Protein AF-0000000070387905 (afdb_homodimer)

Structure (mmCIF, N/CA/C/O backbone):
data_AF-0000000070387905-model_v1
#
loop_
_entity.id
_entity.type
_entity.pdbx_description
1 polymer 'Enoyl reductase (ER) domain-containing protein'
#
loop_
_atom_site.group_PDB
_atom_site.id
_atom_site.type_symbol
_atom_site.label_atom_id
_atom_site.label_alt_id
_atom_site.label_comp_id
_atom_site.label_asym_id
_atom_site.label_entity_id
_atom_site.label_seq_id
_atom_site.pdbx_PDB_ins_code
_atom_site.Cartn_x
_atom_site.Cartn_y
_atom_site.Cartn_z
_atom_site.occupancy
_atom_site.B_iso_or_equiv
_atom_site.auth_seq_id
_atom_site.auth_comp_id
_atom_site.auth_asym_id
_atom_site.auth_atom_id
_atom_site.pdbx_PDB_model_num
ATOM 1 N N . MET A 1 1 ? -7.949 -43.281 -14.008 1 97.69 1 MET A N 1
ATOM 2 C CA . MET A 1 1 ? -6.711 -42.531 -14.188 1 97.69 1 MET A CA 1
ATOM 3 C C . MET A 1 1 ? -5.918 -42.469 -12.891 1 97.69 1 MET A C 1
ATOM 5 O O . MET A 1 1 ? -6.496 -42.531 -11.805 1 97.69 1 MET A O 1
ATOM 9 N N . LYS A 1 2 ? -4.617 -42.375 -13.016 1 98.25 2 LYS A N 1
ATOM 10 C CA . LYS A 1 2 ? -3.783 -42.219 -11.828 1 98.25 2 LYS A CA 1
ATOM 11 C C . LYS A 1 2 ? -3.82 -40.781 -11.312 1 98.25 2 LYS A C 1
ATOM 13 O O . LYS A 1 2 ? -3.797 -39.844 -12.102 1 98.25 2 LYS A O 1
ATOM 18 N N . ALA A 1 3 ? -3.896 -40.656 -9.984 1 98.75 3 ALA A N 1
ATOM 19 C CA . ALA A 1 3 ? -3.885 -39.344 -9.336 1 98.75 3 ALA A CA 1
ATOM 20 C C . ALA A 1 3 ? -3.234 -39.438 -7.957 1 98.75 3 ALA A C 1
ATOM 22 O O . ALA A 1 3 ? -3.316 -40.469 -7.277 1 98.75 3 ALA A O 1
ATOM 23 N N . ALA A 1 4 ? -2.561 -38.438 -7.574 1 98.75 4 ALA A N 1
ATOM 24 C CA . ALA A 1 4 ? -2.057 -38.281 -6.211 1 98.75 4 ALA A CA 1
ATOM 25 C C . ALA A 1 4 ? -3.049 -37.5 -5.34 1 98.75 4 ALA A C 1
ATOM 27 O O . ALA A 1 4 ? -3.209 -36.312 -5.5 1 98.75 4 ALA A O 1
ATOM 28 N N . GLN A 1 5 ? -3.625 -38.156 -4.375 1 98.56 5 GLN A N 1
ATOM 29 C CA . GLN A 1 5 ? -4.695 -37.562 -3.586 1 98.56 5 GLN A CA 1
ATOM 30 C C . GLN A 1 5 ? -4.254 -37.344 -2.143 1 98.56 5 GLN A C 1
ATOM 32 O O . GLN A 1 5 ? -3.5 -38.125 -1.586 1 98.56 5 GLN A O 1
ATOM 37 N N . ILE A 1 6 ? -4.656 -36.25 -1.623 1 98.31 6 ILE A N 1
ATOM 38 C CA . ILE A 1 6 ? -4.652 -36.031 -0.182 1 98.31 6 ILE A CA 1
ATOM 39 C C . ILE A 1 6 ? -5.887 -36.688 0.446 1 98.31 6 ILE A C 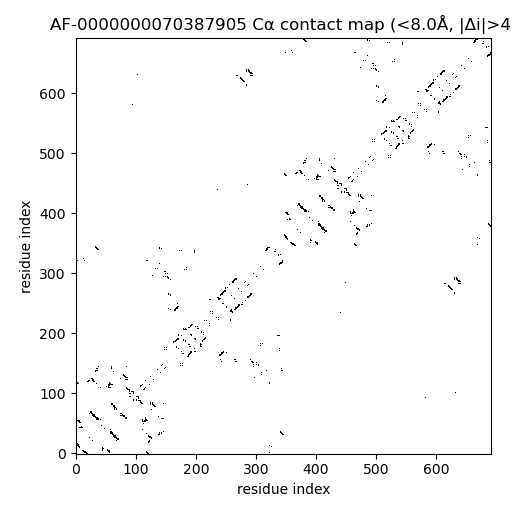1
ATOM 41 O O . ILE A 1 6 ? -7.012 -36.25 0.212 1 98.31 6 ILE A O 1
ATOM 45 N N . VAL A 1 7 ? -5.727 -37.656 1.207 1 97.94 7 VAL A N 1
ATOM 46 C CA . VAL A 1 7 ? -6.844 -38.375 1.799 1 97.94 7 VAL A CA 1
ATOM 47 C C . VAL A 1 7 ? -6.953 -38.062 3.285 1 97.94 7 VAL A C 1
ATOM 49 O O . VAL A 1 7 ? -7.992 -38.281 3.906 1 97.94 7 VAL A O 1
ATOM 52 N N . GLY A 1 8 ? -5.98 -37.562 3.844 1 97.44 8 GLY A N 1
ATOM 53 C CA . GLY A 1 8 ? -5.84 -37.031 5.195 1 97.44 8 GLY A CA 1
ATOM 54 C C . GLY A 1 8 ? -4.793 -35.938 5.316 1 97.44 8 GLY A C 1
ATOM 55 O O . GLY A 1 8 ? -3.729 -36.031 4.699 1 97.44 8 GLY A O 1
ATOM 56 N N . PHE A 1 9 ? -5.176 -35 6.074 1 96.56 9 PHE A N 1
ATOM 57 C CA . PHE A 1 9 ? -4.199 -33.906 6.242 1 96.56 9 PHE A CA 1
ATOM 58 C C . PHE A 1 9 ? -2.957 -34.438 6.961 1 96.56 9 PHE A C 1
ATOM 60 O O . PHE A 1 9 ? -3.027 -35.375 7.734 1 96.56 9 PHE A O 1
ATOM 67 N N . GLU A 1 10 ? -1.83 -33.781 6.691 1 94.5 10 GLU A N 1
ATOM 68 C CA . GLU A 1 10 ? -0.542 -34.125 7.301 1 94.5 10 GLU A CA 1
ATOM 69 C C . GLU A 1 10 ? -0.147 -35.562 7.016 1 94.5 10 GLU A C 1
ATOM 71 O O . GLU A 1 10 ? 0.591 -36.188 7.793 1 94.5 10 GLU A O 1
ATOM 76 N N . ALA A 1 11 ? -0.74 -36.156 6.012 1 95.69 11 ALA A N 1
ATOM 77 C CA . ALA A 1 11 ? -0.416 -37.5 5.551 1 95.69 11 ALA A CA 1
ATOM 78 C C . ALA A 1 11 ? 0.157 -37.469 4.137 1 95.69 11 ALA A C 1
ATOM 80 O O . ALA A 1 11 ? -0.041 -36.5 3.4 1 95.69 11 ALA A O 1
ATOM 81 N N . PRO A 1 12 ? 0.911 -38.5 3.775 1 96.94 12 PRO A N 1
ATOM 82 C CA . PRO A 1 12 ? 1.449 -38.531 2.414 1 96.94 12 PRO A CA 1
ATOM 83 C C . PRO A 1 12 ? 0.357 -38.594 1.35 1 96.94 12 PRO A C 1
ATOM 85 O O . PRO A 1 12 ? -0.759 -39.031 1.63 1 96.94 12 PRO A O 1
ATOM 88 N N . TYR A 1 13 ? 0.713 -38.094 0.19 1 97.88 13 TYR A N 1
ATOM 89 C CA . TYR A 1 13 ? -0.172 -38.344 -0.946 1 97.88 13 TYR A CA 1
ATOM 90 C C . TYR A 1 13 ? -0.384 -39.844 -1.175 1 97.88 13 TYR A C 1
ATOM 92 O O . TYR A 1 13 ? 0.544 -40.625 -1.018 1 97.88 13 TYR A O 1
ATOM 100 N N . LYS A 1 14 ? -1.538 -40.188 -1.545 1 98.25 14 LYS A N 1
ATOM 101 C CA . LYS A 1 14 ? -1.83 -41.531 -1.989 1 98.25 14 LYS A CA 1
ATOM 102 C C . LYS A 1 14 ? -2.053 -41.594 -3.498 1 98.25 14 LYS A C 1
ATOM 104 O O . LYS A 1 14 ? -2.963 -40.938 -4.02 1 98.25 14 LYS A O 1
ATOM 109 N N . VAL A 1 15 ? -1.227 -42.281 -4.195 1 98.12 15 VAL A N 1
ATOM 110 C CA . VAL A 1 15 ? -1.407 -42.469 -5.633 1 98.12 15 VAL A CA 1
ATOM 111 C C . VAL A 1 15 ? -2.398 -43.594 -5.891 1 98.12 15 VAL A C 1
ATOM 113 O O . VAL A 1 15 ? -2.137 -44.75 -5.539 1 98.12 15 VAL A O 1
ATOM 116 N N . THR A 1 16 ? -3.52 -43.219 -6.445 1 96.31 16 THR A N 1
ATOM 117 C CA . THR A 1 16 ? -4.586 -44.188 -6.652 1 96.31 16 THR A CA 1
ATOM 118 C C . THR A 1 16 ? -5.254 -43.969 -8.008 1 96.31 16 THR A C 1
ATOM 120 O O . THR A 1 16 ? -5.027 -42.969 -8.672 1 96.31 16 THR A O 1
ATOM 123 N N . ASP A 1 17 ? -5.949 -45 -8.422 1 97.94 17 ASP A N 1
ATOM 124 C CA . ASP A 1 17 ? -6.766 -44.906 -9.625 1 97.94 17 ASP A CA 1
ATOM 125 C C . ASP A 1 17 ? -8.141 -44.281 -9.305 1 97.94 17 ASP A C 1
ATOM 127 O O . ASP A 1 17 ? -8.844 -44.781 -8.422 1 97.94 17 ASP A O 1
ATOM 131 N N . ILE A 1 18 ? -8.438 -43.25 -9.961 1 98.06 18 ILE A N 1
ATOM 132 C CA . ILE A 1 18 ? -9.742 -42.625 -9.805 1 98.06 18 ILE A CA 1
ATOM 133 C C . ILE A 1 18 ? -10.414 -42.469 -11.172 1 98.06 18 ILE A C 1
ATOM 135 O O . ILE A 1 18 ? -9.766 -42.625 -12.203 1 98.06 18 ILE A O 1
ATOM 139 N N . PRO A 1 19 ? -11.742 -42.188 -11.172 1 98.06 19 PRO A N 1
ATOM 140 C CA . PRO A 1 19 ? -12.414 -42 -12.461 1 98.06 19 PRO A CA 1
ATOM 141 C C . PRO A 1 19 ? -11.859 -40.812 -13.242 1 98.06 19 PRO A C 1
ATOM 143 O O . PRO A 1 19 ? -11.539 -39.781 -12.648 1 98.06 19 PRO A O 1
ATOM 146 N N . LYS A 1 20 ? -11.688 -41 -14.523 1 98.38 20 LYS A N 1
ATOM 147 C CA . LYS A 1 20 ? -11.344 -39.906 -15.414 1 98.38 20 LYS A CA 1
ATOM 148 C C . LYS A 1 20 ? -12.508 -38.938 -15.547 1 98.38 20 LYS A C 1
ATOM 150 O O . LYS A 1 20 ? -13.633 -39.312 -15.852 1 98.38 20 LYS A O 1
ATOM 155 N N . PRO A 1 21 ? -12.297 -37.656 -15.32 1 98.12 21 PRO A N 1
ATOM 156 C CA . PRO A 1 21 ? -13.406 -36.719 -15.414 1 98.12 21 PRO A CA 1
ATOM 157 C C . PRO A 1 21 ? -13.859 -36.469 -16.859 1 98.12 21 PRO A C 1
ATOM 159 O O . PRO A 1 21 ? -13.086 -36.688 -17.797 1 98.12 21 PRO A O 1
ATOM 162 N N . VAL A 1 22 ? -15.07 -36.094 -16.984 1 98.38 22 VAL A N 1
ATOM 163 C CA . VAL A 1 22 ? -15.656 -35.719 -18.25 1 98.38 22 VAL A CA 1
ATOM 164 C C . VAL A 1 22 ? -15.969 -34.219 -18.25 1 98.38 22 VAL A C 1
ATOM 166 O O . VAL A 1 22 ? -16.734 -33.75 -17.422 1 98.38 22 VAL A O 1
ATOM 169 N N . PRO A 1 23 ? -15.391 -33.531 -19.188 1 98.56 23 PRO A N 1
ATOM 170 C CA . PRO A 1 23 ? -15.586 -32.062 -19.172 1 98.56 23 PRO A CA 1
ATOM 171 C C . PRO A 1 23 ? -17 -31.656 -19.562 1 98.56 23 PRO A C 1
ATOM 173 O O . PRO A 1 23 ? -17.609 -32.281 -20.438 1 98.56 23 PRO A O 1
ATOM 176 N N . GLN A 1 24 ? -17.484 -30.688 -18.953 1 98.31 24 GLN A N 1
ATOM 177 C CA . GLN A 1 24 ? -18.797 -30.109 -19.234 1 98.31 24 GLN A CA 1
ATOM 178 C C . GLN A 1 24 ? -18.688 -28.609 -19.453 1 98.31 24 GLN A C 1
ATOM 180 O O . GLN A 1 24 ? -17.719 -27.984 -19.016 1 98.31 24 GLN A O 1
ATOM 185 N N . GLY A 1 25 ? -19.703 -28.047 -20.172 1 97.88 25 GLY A N 1
ATOM 186 C CA . GLY A 1 25 ? -19.781 -26.609 -20.328 1 97.88 25 GLY A CA 1
ATOM 187 C C . GLY A 1 25 ? -18.484 -26 -20.828 1 97.88 25 GLY A C 1
ATOM 188 O O . GLY A 1 25 ? -17.969 -26.406 -21.875 1 97.88 25 GLY A O 1
ATOM 189 N N . ASN A 1 26 ? -17.875 -25.109 -20.016 1 98.19 26 ASN A N 1
ATOM 190 C CA . ASN A 1 26 ? -16.656 -24.406 -20.391 1 98.19 26 ASN A CA 1
ATOM 191 C C . ASN A 1 26 ? -15.414 -25.172 -19.984 1 98.19 26 ASN A C 1
ATOM 193 O O . ASN A 1 26 ? -14.297 -24.672 -20.078 1 98.19 26 ASN A O 1
ATOM 197 N N . GLN A 1 27 ? -15.539 -26.375 -19.609 1 98.75 27 GLN A N 1
ATOM 198 C CA . GLN A 1 27 ? -14.438 -27.172 -19.078 1 98.75 27 GLN A CA 1
ATOM 199 C C . GLN A 1 27 ? -13.625 -27.797 -20.219 1 98.75 27 GLN A C 1
ATOM 201 O O . GLN A 1 27 ? -14.172 -28.141 -21.266 1 98.75 27 GLN A O 1
ATOM 206 N N . ILE A 1 28 ? -12.391 -27.875 -19.969 1 98.88 28 ILE A N 1
ATOM 207 C CA . ILE A 1 28 ? -11.445 -28.609 -20.812 1 98.88 28 ILE A CA 1
ATOM 208 C C . ILE A 1 28 ? -10.812 -29.75 -20 1 98.88 28 ILE A C 1
ATOM 210 O O . ILE A 1 28 ? -10.438 -29.562 -18.844 1 98.88 28 ILE A O 1
ATOM 214 N N . LEU A 1 29 ? -10.844 -30.891 -20.562 1 98.88 29 LEU A N 1
ATOM 215 C CA . LEU A 1 29 ? -10.055 -31.969 -20 1 98.88 29 LEU A CA 1
ATOM 216 C C . LEU A 1 29 ? -8.609 -31.906 -20.484 1 98.88 29 LEU A C 1
ATOM 218 O O . LEU A 1 29 ? -8.344 -32.062 -21.672 1 98.88 29 LEU A O 1
ATOM 222 N N . LEU A 1 30 ? -7.801 -31.625 -19.594 1 98.88 30 LEU A N 1
ATOM 223 C CA . LEU A 1 30 ? -6.375 -31.516 -19.875 1 98.88 30 LEU A CA 1
ATOM 224 C C . LEU A 1 30 ? -5.676 -32.844 -19.688 1 98.88 30 LEU A C 1
ATOM 226 O O . LEU A 1 30 ? -5.797 -33.469 -18.625 1 98.88 30 LEU A O 1
ATOM 230 N N . ARG A 1 31 ? -5.07 -33.344 -20.672 1 98.94 31 ARG A N 1
ATOM 231 C CA . ARG A 1 31 ? -4.078 -34.406 -20.469 1 98.94 31 ARG A CA 1
ATOM 232 C C . ARG A 1 31 ? -2.768 -33.812 -19.938 1 98.94 31 ARG A C 1
ATOM 234 O O . ARG A 1 31 ? -1.997 -33.219 -20.703 1 98.94 31 ARG A O 1
ATOM 241 N N . VAL A 1 32 ? -2.543 -34.031 -18.703 1 98.94 32 VAL A N 1
ATOM 242 C CA . VAL A 1 32 ? -1.451 -33.344 -18.031 1 98.94 32 VAL A CA 1
ATOM 243 C C . VAL A 1 32 ? -0.112 -33.906 -18.5 1 98.94 32 VAL A C 1
ATOM 245 O O . VAL A 1 32 ? 0.097 -35.125 -18.5 1 98.94 32 VAL A O 1
ATOM 248 N N . LYS A 1 33 ? 0.697 -33 -18.953 1 98.94 33 LYS A N 1
ATOM 249 C CA . LYS A 1 33 ? 2.064 -33.375 -19.312 1 98.94 33 LYS A CA 1
ATOM 250 C C . LYS A 1 33 ? 3.049 -32.938 -18.234 1 98.94 33 LYS A C 1
ATOM 252 O O . LYS A 1 33 ? 4.102 -33.562 -18.047 1 98.94 33 LYS A O 1
ATOM 257 N N . ALA A 1 34 ? 2.74 -31.906 -17.562 1 98.94 34 ALA A N 1
ATOM 258 C CA . ALA A 1 34 ? 3.559 -31.375 -16.469 1 98.94 34 ALA A CA 1
ATOM 259 C C . ALA A 1 34 ? 2.693 -30.688 -15.422 1 98.94 34 ALA A C 1
ATOM 261 O O . ALA A 1 34 ? 1.702 -30.031 -15.758 1 98.94 34 ALA A O 1
ATOM 262 N N . ALA A 1 35 ? 3.031 -30.828 -14.156 1 98.88 35 ALA A N 1
ATOM 263 C CA . ALA A 1 35 ? 2.379 -30.188 -13.016 1 98.88 35 ALA A CA 1
ATOM 264 C C . ALA A 1 35 ? 3.408 -29.656 -12.023 1 98.88 35 ALA A C 1
ATOM 266 O O . ALA A 1 35 ? 4.125 -30.438 -11.391 1 98.88 35 ALA A O 1
ATOM 267 N N . GLY A 1 36 ? 3.42 -28.344 -11.875 1 98.5 36 GLY A N 1
ATOM 268 C CA . GLY A 1 36 ? 4.379 -27.75 -10.969 1 98.5 36 GLY A CA 1
ATOM 269 C C . GLY A 1 36 ? 4 -27.891 -9.508 1 98.5 36 GLY A C 1
ATOM 270 O O . GLY A 1 36 ? 2.814 -27.969 -9.172 1 98.5 36 GLY A O 1
ATOM 271 N N . PHE A 1 37 ? 5.027 -27.938 -8.656 1 97.94 37 PHE A N 1
ATOM 272 C CA . PHE A 1 37 ? 4.84 -27.938 -7.207 1 97.94 37 PHE A CA 1
ATOM 273 C C . PHE A 1 37 ? 5.059 -26.547 -6.629 1 97.94 37 PHE A C 1
ATOM 275 O O . PHE A 1 37 ? 6.016 -25.859 -6.988 1 97.94 37 PHE A O 1
ATOM 282 N N . CYS A 1 38 ? 4.188 -26.125 -5.836 1 95.44 38 CYS A N 1
ATOM 283 C CA . CYS A 1 38 ? 4.246 -24.828 -5.191 1 95.44 38 CYS A CA 1
ATOM 284 C C . CYS A 1 38 ? 4.184 -24.953 -3.674 1 95.44 38 CYS A C 1
ATOM 286 O O . CYS A 1 38 ? 3.609 -25.922 -3.156 1 95.44 38 CYS A O 1
ATOM 288 N N . HIS A 1 39 ? 4.773 -23.984 -2.967 1 92.38 39 HIS A N 1
ATOM 289 C CA . HIS A 1 39 ? 4.699 -23.953 -1.512 1 92.38 39 HIS A CA 1
ATOM 290 C C . HIS A 1 39 ? 3.258 -24.062 -1.028 1 92.38 39 HIS A C 1
ATOM 292 O O . HIS A 1 39 ? 2.99 -24.672 0.012 1 92.38 39 HIS A O 1
ATOM 298 N N . THR A 1 40 ? 2.33 -23.531 -1.719 1 94.25 40 THR A N 1
ATOM 299 C CA . THR A 1 40 ? 0.93 -23.547 -1.309 1 94.25 40 THR A CA 1
ATOM 300 C C . THR A 1 40 ? 0.367 -24.969 -1.381 1 94.25 40 THR A C 1
ATOM 302 O O . THR A 1 40 ? -0.646 -25.281 -0.749 1 94.25 40 THR A O 1
ATOM 305 N N . ASP A 1 41 ? 0.963 -25.859 -2.16 1 96 41 ASP A N 1
ATOM 306 C CA . ASP A 1 41 ? 0.549 -27.25 -2.148 1 96 41 ASP A CA 1
ATOM 307 C C . ASP A 1 41 ? 0.806 -27.891 -0.785 1 96 41 ASP A C 1
ATOM 309 O O . ASP A 1 41 ? 0.028 -28.734 -0.331 1 96 41 ASP A O 1
ATOM 313 N N . GLU A 1 42 ? 1.914 -27.5 -0.252 1 93.5 42 GLU A N 1
ATOM 314 C CA . GLU A 1 42 ? 2.191 -27.984 1.098 1 93.5 42 GLU A CA 1
ATOM 315 C C . GLU A 1 42 ? 1.16 -27.453 2.094 1 93.5 42 GLU A C 1
ATOM 317 O O . GLU A 1 42 ? 0.71 -28.188 2.975 1 93.5 42 GLU A O 1
ATOM 322 N N . ALA A 1 43 ? 0.834 -26.203 1.978 1 93.31 43 ALA A N 1
ATOM 323 C CA . ALA A 1 43 ? -0.179 -25.609 2.852 1 93.31 43 ALA A CA 1
ATOM 324 C C . ALA A 1 43 ? -1.501 -26.375 2.74 1 93.31 43 ALA A C 1
ATOM 326 O O . ALA A 1 43 ? -2.178 -26.594 3.746 1 93.31 43 ALA A O 1
ATOM 327 N N . VAL A 1 44 ? -1.861 -26.75 1.572 1 96.06 44 VAL A N 1
ATOM 328 C CA . VAL A 1 44 ? -3.078 -27.516 1.333 1 96.06 44 VAL A CA 1
ATOM 329 C C . VAL A 1 44 ? -2.977 -28.875 2.027 1 96.06 44 VAL A C 1
ATOM 331 O O . VAL A 1 44 ? -3.889 -29.281 2.752 1 96.06 44 VAL A O 1
ATOM 334 N N . LYS A 1 45 ? -1.896 -29.469 1.834 1 95.69 45 LYS A N 1
ATOM 335 C CA . LYS A 1 45 ? -1.685 -30.812 2.387 1 95.69 45 LYS A CA 1
ATOM 336 C C . LYS A 1 45 ? -1.726 -30.781 3.91 1 95.69 45 LYS A C 1
ATOM 338 O O . LYS A 1 45 ? -2.135 -31.766 4.539 1 95.69 45 LYS A O 1
ATOM 343 N N . MET A 1 46 ? -1.33 -29.672 4.441 1 94.38 46 MET A N 1
ATOM 344 C CA . MET A 1 46 ? -1.283 -29.531 5.895 1 94.38 46 MET A CA 1
ATOM 345 C C . MET A 1 46 ? -2.645 -29.125 6.445 1 94.38 46 MET A C 1
ATOM 347 O O . MET A 1 46 ? -2.842 -29.094 7.664 1 94.38 46 MET A O 1
ATOM 351 N N . GLY A 1 47 ? -3.557 -28.781 5.625 1 95.06 47 GLY A N 1
ATOM 352 C CA . GLY A 1 47 ? -4.906 -28.453 6.047 1 95.06 47 GLY A CA 1
ATOM 353 C C . GLY A 1 47 ? -5.094 -26.969 6.316 1 95.06 47 GLY A C 1
ATOM 354 O O . GLY A 1 47 ? -6.148 -26.547 6.801 1 95.06 47 GLY A O 1
ATOM 355 N N . TYR A 1 48 ? -4.129 -26.172 5.977 1 90.31 48 TYR A N 1
ATOM 356 C CA . TYR A 1 48 ? -4.152 -24.75 6.312 1 90.31 48 TYR A CA 1
ATOM 357 C C . TYR A 1 48 ? -5.16 -24 5.449 1 90.31 48 TYR A C 1
ATOM 359 O O . TYR A 1 48 ? -5.562 -22.891 5.781 1 90.31 48 TYR A O 1
ATOM 367 N N . THR A 1 49 ? -5.625 -24.594 4.355 1 91.75 49 THR A N 1
ATOM 368 C CA . THR A 1 49 ? -6.504 -23.906 3.414 1 91.75 49 THR A CA 1
ATOM 369 C C . THR A 1 49 ? -7.938 -24.391 3.553 1 91.75 49 THR A C 1
ATOM 371 O O . THR A 1 49 ? -8.844 -23.891 2.879 1 91.75 49 THR A O 1
ATOM 374 N N . GLY A 1 50 ? -8.203 -25.359 4.371 1 92.81 50 GLY A N 1
ATOM 375 C CA . GLY A 1 50 ? -9.539 -25.891 4.594 1 92.81 50 GLY A CA 1
ATOM 376 C C . GLY A 1 50 ? -10.086 -26.641 3.396 1 92.81 50 GLY A C 1
ATOM 377 O O . GLY A 1 50 ? -11.289 -26.562 3.111 1 92.81 50 GLY A O 1
ATOM 378 N N . SER A 1 51 ? -9.281 -27.312 2.691 1 95.94 51 SER A N 1
ATOM 379 C CA . SER A 1 51 ? -9.633 -28.031 1.468 1 95.94 51 SER A CA 1
ATOM 380 C C . SER A 1 51 ? -10.477 -29.266 1.769 1 95.94 51 SER A C 1
ATOM 382 O O . SER A 1 51 ? -10.227 -29.969 2.754 1 95.94 51 SER A O 1
ATOM 384 N N . PRO A 1 52 ? -11.445 -29.516 0.926 1 97.25 52 PRO A N 1
ATOM 385 C CA . PRO A 1 52 ? -12.195 -30.766 1.079 1 97.25 52 PRO A CA 1
ATOM 386 C C . PRO A 1 52 ? -11.383 -31.984 0.667 1 97.25 52 PRO A C 1
ATOM 388 O O . PRO A 1 52 ? -10.609 -31.938 -0.294 1 97.25 52 PRO A O 1
ATOM 391 N N . LEU A 1 53 ? -11.586 -33.094 1.373 1 97.38 53 LEU A N 1
ATOM 392 C CA . LEU A 1 53 ? -10.875 -34.344 1.062 1 97.38 53 LEU A CA 1
ATOM 393 C C . LEU A 1 53 ? -11.844 -35.438 0.647 1 97.38 53 LEU A C 1
ATOM 395 O O . LEU A 1 53 ? -13 -35.438 1.071 1 97.38 53 LEU A O 1
ATOM 399 N N . PRO A 1 54 ? -11.5 -36.469 -0.131 1 97.94 54 PRO A N 1
ATOM 400 C CA . PRO A 1 54 ? -10.188 -36.5 -0.78 1 97.94 54 PRO A CA 1
ATOM 401 C C . PRO A 1 54 ? -10.023 -35.438 -1.862 1 97.94 54 PRO A C 1
ATOM 403 O O . PRO A 1 54 ? -11.016 -35 -2.436 1 97.94 54 PRO A O 1
ATOM 406 N N . LEU A 1 55 ? -8.773 -35 -2.1 1 98.44 55 LEU A N 1
ATOM 407 C CA . LEU A 1 55 ? -8.445 -33.969 -3.07 1 98.44 55 LEU A CA 1
ATOM 408 C C . LEU A 1 55 ? -7.203 -34.344 -3.867 1 98.44 55 LEU A C 1
ATOM 410 O O . LEU A 1 55 ? -6.176 -34.688 -3.287 1 98.44 55 LEU A O 1
ATOM 414 N N . THR A 1 56 ? -7.324 -34.344 -5.188 1 98.69 56 THR A N 1
ATOM 415 C CA . THR A 1 56 ? -6.109 -34.438 -5.992 1 98.69 56 THR A CA 1
ATOM 416 C C . THR A 1 56 ? -5.277 -33.156 -5.859 1 98.69 56 THR A C 1
ATOM 418 O O . THR A 1 56 ? -5.777 -32.062 -6.086 1 98.69 56 THR A O 1
ATOM 421 N N . GLY A 1 57 ? -3.986 -33.312 -5.531 1 98.19 57 GLY A N 1
ATOM 422 C CA . GLY A 1 57 ? -3.139 -32.156 -5.277 1 98.19 57 GLY A CA 1
ATOM 423 C C . GLY A 1 57 ? -2.637 -31.5 -6.547 1 98.19 57 GLY A C 1
ATOM 424 O O . GLY A 1 57 ? -2.961 -31.938 -7.652 1 98.19 57 GLY A O 1
ATOM 425 N N . GLY A 1 58 ? -1.878 -30.344 -6.336 1 98.19 58 GLY A N 1
ATOM 426 C CA . GLY A 1 58 ? -1.247 -29.625 -7.426 1 98.19 58 GLY A CA 1
ATOM 427 C C . GLY A 1 58 ? -2.166 -28.594 -8.07 1 98.19 58 GLY A C 1
ATOM 428 O O . GLY A 1 58 ? -3.359 -28.859 -8.25 1 98.19 58 GLY A O 1
ATOM 429 N N . HIS A 1 59 ? -1.586 -27.406 -8.445 1 98.19 59 HIS A N 1
ATOM 430 C CA . HIS A 1 59 ? -2.475 -26.406 -9.023 1 98.19 59 HIS A CA 1
ATOM 431 C C . HIS A 1 59 ? -1.842 -25.75 -10.25 1 98.19 59 HIS A C 1
ATOM 433 O O . HIS A 1 59 ? -2.412 -24.828 -10.828 1 98.19 59 HIS A O 1
ATOM 439 N N . GLU A 1 60 ? -0.676 -26.219 -10.648 1 98.25 60 GLU A N 1
ATOM 440 C CA . GLU A 1 60 ? 0.024 -25.719 -11.828 1 98.25 60 GLU A CA 1
ATOM 441 C C . GLU A 1 60 ? 0.044 -26.75 -12.945 1 98.25 60 GLU A C 1
ATOM 443 O O . GLU A 1 60 ? 0.961 -27.578 -13.016 1 98.25 60 GLU A O 1
ATOM 448 N N . GLY A 1 61 ? -0.844 -26.703 -13.883 1 98.56 61 GLY A N 1
ATOM 449 C CA . GLY A 1 61 ? -0.929 -27.734 -14.891 1 98.56 61 GLY A CA 1
ATOM 450 C C . GLY A 1 61 ? -0.709 -27.219 -16.297 1 98.56 61 GLY A C 1
ATOM 451 O O . GLY A 1 61 ? -1.144 -26.125 -16.641 1 98.56 61 GLY A O 1
ATOM 452 N N . ALA A 1 62 ? -0.069 -28.016 -17.141 1 98.94 62 ALA A N 1
ATOM 453 C CA . ALA A 1 62 ? 0.123 -27.797 -18.562 1 98.94 62 ALA A CA 1
ATOM 454 C C . ALA A 1 62 ? 0.113 -29.109 -19.344 1 98.94 62 ALA A C 1
ATOM 456 O O . ALA A 1 62 ? 0.523 -30.141 -18.812 1 98.94 62 ALA A O 1
ATOM 457 N N . GLY A 1 63 ? -0.385 -29.062 -20.5 1 98.88 63 GLY A N 1
ATOM 458 C CA . GLY A 1 63 ? -0.45 -30.281 -21.297 1 98.88 63 GLY A CA 1
ATOM 459 C C . GLY A 1 63 ? -1.225 -30.094 -22.594 1 98.88 63 GLY A C 1
ATOM 460 O O . GLY A 1 63 ? -1.124 -29.047 -23.25 1 98.88 63 GLY A O 1
ATOM 461 N N . LEU A 1 64 ? -1.868 -31.203 -22.953 1 98.88 64 LEU A N 1
ATOM 462 C CA . LEU A 1 64 ? -2.627 -31.219 -24.188 1 98.88 64 LEU A CA 1
ATOM 463 C C . LEU A 1 64 ? -4.125 -31.266 -23.922 1 98.88 64 LEU A C 1
ATOM 465 O O . LEU A 1 64 ? -4.574 -31.969 -23 1 98.88 64 LEU A O 1
ATOM 469 N N . VAL A 1 65 ? -4.863 -30.547 -24.734 1 98.94 65 VAL A N 1
ATOM 470 C CA . VAL A 1 65 ? -6.316 -30.672 -24.656 1 98.94 65 VAL A CA 1
ATOM 471 C C . VAL A 1 65 ? -6.73 -32.094 -25.078 1 98.94 65 VAL A C 1
ATOM 473 O O . VAL A 1 65 ? -6.434 -32.531 -26.188 1 98.94 65 VAL A O 1
ATOM 476 N N . GLU A 1 66 ? -7.379 -32.719 -24.203 1 98.81 66 GLU A N 1
ATOM 477 C CA . GLU A 1 66 ? -7.84 -34.094 -24.453 1 98.81 66 GLU A CA 1
ATOM 478 C C . GLU A 1 66 ? -9.297 -34.094 -24.906 1 98.81 66 GLU A C 1
ATOM 480 O O . GLU A 1 66 ? -9.664 -34.906 -25.781 1 98.81 66 GLU A O 1
ATOM 485 N N . ALA A 1 67 ? -10.117 -33.344 -24.312 1 98.81 67 ALA A N 1
ATOM 486 C CA . ALA A 1 67 ? -11.547 -33.219 -24.609 1 98.81 67 ALA A CA 1
ATOM 487 C C . ALA A 1 67 ? -12.062 -31.859 -24.141 1 98.81 67 ALA A C 1
ATOM 489 O O . ALA A 1 67 ? -11.414 -31.172 -23.344 1 98.81 67 ALA A O 1
ATOM 490 N N . THR A 1 68 ? -13.211 -31.484 -24.734 1 98.69 68 THR A N 1
ATOM 491 C CA . THR A 1 68 ? -13.797 -30.203 -24.359 1 98.69 68 THR A CA 1
ATOM 492 C C . THR A 1 68 ? -15.281 -30.344 -24.062 1 98.69 68 THR A C 1
ATOM 494 O O . THR A 1 68 ? -15.945 -31.234 -24.594 1 98.69 68 THR A O 1
ATOM 497 N N . GLY A 1 69 ? -15.672 -29.5 -23.125 1 98.5 69 GLY A N 1
ATOM 498 C CA . GLY A 1 69 ? -17.109 -29.359 -22.953 1 98.5 69 GLY A CA 1
ATOM 499 C C . GLY A 1 69 ? -17.781 -28.656 -24.109 1 98.5 69 GLY A C 1
ATOM 500 O O . GLY A 1 69 ? -17.094 -28.094 -24.984 1 98.5 69 GLY A O 1
ATOM 501 N N . GLY A 1 70 ? -19.109 -28.641 -24.078 1 97.94 70 GLY A N 1
ATOM 502 C CA . GLY A 1 70 ? -19.906 -28.188 -25.203 1 97.94 70 GLY A CA 1
ATOM 503 C C . GLY A 1 70 ? -19.797 -26.688 -25.438 1 97.94 70 GLY A C 1
ATOM 504 O O . GLY A 1 70 ? -20.062 -26.203 -26.531 1 97.94 70 GLY A O 1
ATOM 505 N N . ASP A 1 71 ? -19.422 -25.875 -24.453 1 98.12 71 ASP A N 1
ATOM 506 C CA . ASP A 1 71 ? -19.422 -24.422 -24.562 1 98.12 71 ASP A CA 1
ATOM 507 C C . ASP A 1 71 ? -18.031 -23.906 -24.906 1 98.12 71 ASP A C 1
ATOM 509 O O . ASP A 1 71 ? -17.828 -22.688 -25.031 1 98.12 71 ASP A O 1
ATOM 513 N N . VAL A 1 72 ? -17.047 -24.828 -25 1 98.44 72 VAL A N 1
ATOM 514 C CA . VAL A 1 72 ? -15.68 -24.422 -25.297 1 98.44 72 VAL A CA 1
ATOM 515 C C . VAL A 1 72 ? -15.57 -24 -26.766 1 98.44 72 VAL A C 1
ATOM 517 O O . VAL A 1 72 ? -16.031 -24.719 -27.656 1 98.44 72 VAL A O 1
ATOM 520 N N . THR A 1 73 ? -15 -22.812 -27.031 1 97.5 73 THR A N 1
ATOM 521 C CA . THR A 1 73 ? -14.953 -22.297 -28.406 1 97.5 73 THR A CA 1
ATOM 522 C C . THR A 1 73 ? -13.516 -22 -28.828 1 97.5 73 THR A C 1
ATOM 524 O O . THR A 1 73 ? -13.203 -21.984 -30.016 1 97.5 73 THR A O 1
ATOM 527 N N . ASN A 1 74 ? -12.602 -21.859 -27.984 1 95.56 74 ASN A N 1
ATOM 528 C CA . ASN A 1 74 ? -11.305 -21.297 -28.312 1 95.56 74 ASN A CA 1
ATOM 529 C C . ASN A 1 74 ? -10.211 -22.359 -28.328 1 95.56 74 ASN A C 1
ATOM 531 O O . ASN A 1 74 ? -9.039 -22.062 -28.547 1 95.56 74 ASN A O 1
ATOM 535 N N . PHE A 1 75 ? -10.594 -23.625 -28.031 1 98.69 75 PHE A N 1
ATOM 536 C CA . PHE A 1 75 ? -9.633 -24.719 -27.906 1 98.69 75 PHE A CA 1
ATOM 537 C C . PHE A 1 75 ? -10.133 -25.969 -28.625 1 98.69 75 PHE A C 1
ATOM 539 O O . PHE A 1 75 ? -11.336 -26.219 -28.656 1 98.69 75 PHE A O 1
ATOM 546 N N . THR A 1 76 ? -9.188 -26.75 -29.141 1 98.31 76 THR A N 1
ATOM 547 C CA . THR A 1 76 ? -9.492 -28.031 -29.766 1 98.31 76 THR A CA 1
ATOM 548 C C . THR A 1 76 ? -8.547 -29.109 -29.266 1 98.31 76 THR A C 1
ATOM 550 O O . THR A 1 76 ? -7.469 -28.812 -28.75 1 98.31 76 THR A O 1
ATOM 553 N N . VAL A 1 77 ? -9.023 -30.328 -29.438 1 98.62 77 VAL A N 1
ATOM 554 C CA . VAL A 1 77 ? -8.242 -31.484 -29.016 1 98.62 77 VAL A CA 1
ATOM 555 C C . VAL A 1 77 ? -6.852 -31.438 -29.641 1 98.62 77 VAL A C 1
ATOM 557 O O . VAL A 1 77 ? -6.719 -31.172 -30.844 1 98.62 77 VAL A O 1
ATOM 560 N N . GLY A 1 78 ? -5.832 -31.547 -28.828 1 98.62 78 GLY A N 1
ATOM 561 C CA . GLY A 1 78 ? -4.465 -31.547 -29.328 1 98.62 78 GLY A CA 1
ATOM 562 C C . GLY A 1 78 ? -3.734 -30.25 -29.062 1 98.62 78 GLY A C 1
ATOM 563 O O . GLY A 1 78 ? -2.506 -30.188 -29.156 1 98.62 78 GLY A O 1
ATOM 564 N N . ASP A 1 79 ? -4.477 -29.188 -28.781 1 98.75 79 ASP A N 1
ATOM 565 C CA . ASP A 1 79 ? -3.854 -27.891 -28.469 1 98.75 79 ASP A CA 1
ATOM 566 C C . ASP A 1 79 ? -2.916 -28 -27.281 1 98.75 79 ASP A C 1
ATOM 568 O O . ASP A 1 79 ? -3.238 -28.672 -26.281 1 98.75 79 ASP A O 1
ATOM 572 N N . ARG A 1 80 ? -1.693 -27.344 -27.312 1 98.88 80 ARG A N 1
ATOM 573 C CA . ARG A 1 80 ? -0.797 -27.188 -26.172 1 98.88 80 ARG A CA 1
ATOM 574 C C . ARG A 1 80 ? -1.265 -26.047 -25.266 1 98.88 80 ARG A C 1
ATOM 576 O O . ARG A 1 80 ? -1.299 -24.891 -25.688 1 98.88 80 ARG A O 1
ATOM 583 N N . VAL A 1 81 ? -1.593 -26.391 -24.016 1 98.88 81 VAL A N 1
ATOM 584 C CA . VAL A 1 81 ? -2.189 -25.359 -23.188 1 98.88 81 VAL A CA 1
ATOM 585 C C . VAL A 1 81 ? -1.636 -25.438 -21.766 1 98.88 81 VAL A C 1
ATOM 587 O O . VAL A 1 81 ? -1.039 -26.453 -21.391 1 98.88 81 VAL A O 1
ATOM 590 N N . ALA A 1 82 ? -1.678 -24.438 -21.062 1 98.88 82 ALA A N 1
ATOM 591 C CA . ALA A 1 82 ? -1.438 -24.312 -19.625 1 98.88 82 ALA A CA 1
ATOM 592 C C . ALA A 1 82 ? -2.543 -23.5 -18.953 1 98.88 82 ALA A C 1
ATOM 594 O O . ALA A 1 82 ? -3.111 -22.594 -19.562 1 98.88 82 ALA A O 1
ATOM 595 N N . ALA A 1 83 ? -2.838 -23.859 -17.734 1 98.62 83 ALA A N 1
ATOM 596 C CA . ALA A 1 83 ? -4.004 -23.234 -17.109 1 98.62 83 ALA A CA 1
ATOM 597 C C . ALA A 1 83 ? -3.637 -22.609 -15.758 1 98.62 83 ALA A C 1
ATOM 599 O O . ALA A 1 83 ? -2.877 -23.203 -14.984 1 98.62 83 ALA A O 1
ATOM 600 N N . LEU A 1 84 ? -4.152 -21.391 -15.508 1 98.75 84 LEU A N 1
ATOM 601 C CA . LEU A 1 84 ? -4.203 -20.891 -14.141 1 98.75 84 LEU A CA 1
ATOM 602 C C . LEU A 1 84 ? -5.098 -21.766 -13.273 1 98.75 84 LEU A C 1
ATOM 604 O O . LEU A 1 84 ? -5.887 -22.562 -13.797 1 98.75 84 LEU A O 1
ATOM 608 N N . LEU A 1 85 ? -5.043 -21.625 -12.031 1 98.5 85 LEU A N 1
ATOM 609 C CA . LEU A 1 85 ? -5.66 -22.562 -11.102 1 98.5 85 LEU A CA 1
ATOM 610 C C . LEU A 1 85 ? -7.152 -22.297 -10.969 1 98.5 85 LEU A C 1
ATOM 612 O O . LEU A 1 85 ? -7.875 -23.078 -10.352 1 98.5 85 LEU A O 1
ATOM 616 N N . PHE A 1 86 ? -7.715 -21.281 -11.609 1 98.56 86 PHE A N 1
ATOM 617 C CA . PHE A 1 86 ? -9.078 -20.828 -11.367 1 98.56 86 PHE A CA 1
ATOM 618 C C . PHE A 1 86 ? -10.07 -21.562 -12.266 1 98.56 86 PHE A C 1
ATOM 620 O O . PHE A 1 86 ? -9.758 -21.844 -13.422 1 98.56 86 PHE A O 1
ATOM 627 N N . ARG A 1 87 ? -11.281 -21.859 -11.68 1 97.75 87 ARG A N 1
ATOM 628 C CA . ARG A 1 87 ? -12.375 -22.438 -12.461 1 97.75 87 ARG A CA 1
ATOM 629 C C . ARG A 1 87 ? -13.727 -21.922 -11.977 1 97.75 87 ARG A C 1
ATOM 631 O O . ARG A 1 87 ? -13.922 -21.719 -10.773 1 97.75 87 ARG A O 1
ATOM 638 N N . GLU A 1 88 ? -14.555 -21.719 -12.844 1 97.81 88 GLU A N 1
ATOM 639 C CA . GLU A 1 88 ? -15.992 -21.578 -12.617 1 97.81 88 GLU A CA 1
ATOM 640 C C . GLU A 1 88 ? -16.297 -20.5 -11.586 1 97.81 88 GLU A C 1
ATOM 642 O O . GLU A 1 88 ? -16.953 -20.766 -10.578 1 97.81 88 GLU A O 1
ATOM 647 N N . PRO A 1 89 ? -15.906 -19.25 -11.836 1 98 89 PRO A N 1
ATOM 648 C CA . PRO A 1 89 ? -16.438 -18.172 -10.992 1 98 89 PRO A CA 1
ATOM 649 C C . PRO A 1 89 ? -17.953 -18.125 -10.992 1 98 89 PRO A C 1
ATOM 651 O O . PRO A 1 89 ? -18.594 -18.578 -11.945 1 98 89 PRO A O 1
ATOM 654 N N . CYS A 1 90 ? -18.594 -17.578 -10.008 1 97 90 CYS A N 1
ATOM 655 C CA . CYS A 1 90 ? -20.047 -17.688 -9.828 1 97 90 CYS A CA 1
ATOM 656 C C . CYS A 1 90 ? -20.781 -16.844 -10.859 1 97 90 CYS A C 1
ATOM 658 O O . CYS A 1 90 ? -21.953 -17.078 -11.141 1 97 90 CYS A O 1
ATOM 660 N N . GLY A 1 91 ? -20.172 -15.836 -11.367 1 96.19 91 GLY A N 1
ATOM 661 C CA . GLY A 1 91 ? -20.719 -15.039 -12.453 1 96.19 91 GLY A CA 1
ATOM 662 C C . GLY A 1 91 ? -21.656 -13.945 -11.977 1 96.19 91 GLY A C 1
ATOM 663 O O . GLY A 1 91 ? -22 -13.039 -12.734 1 96.19 91 GLY A O 1
ATOM 664 N N . GLY A 1 92 ? -22.016 -13.953 -10.703 1 95.69 92 GLY A N 1
ATOM 665 C CA . GLY A 1 92 ? -23.047 -13.039 -10.25 1 95.69 92 GLY A CA 1
ATOM 666 C C . GLY A 1 92 ? -22.578 -12.133 -9.125 1 95.69 92 GLY A C 1
ATOM 667 O O . GLY A 1 92 ? -23.219 -11.117 -8.836 1 95.69 92 GLY A O 1
ATOM 668 N N . CYS A 1 93 ? -21.516 -12.445 -8.531 1 96.12 93 CYS A N 1
ATOM 669 C CA . CYS A 1 93 ? -21.062 -11.641 -7.402 1 96.12 93 CYS A CA 1
ATOM 670 C C . CYS A 1 93 ? -20.422 -10.344 -7.879 1 96.12 93 CYS A C 1
ATOM 672 O O . CYS A 1 93 ? -20.25 -10.133 -9.078 1 96.12 93 CYS A O 1
ATOM 674 N N . GLY A 1 94 ? -20.094 -9.492 -6.988 1 96.06 94 GLY A N 1
ATOM 675 C CA . GLY A 1 94 ? -19.484 -8.211 -7.309 1 96.06 94 GLY A CA 1
ATOM 676 C C . GLY A 1 94 ? -18.172 -8.344 -8.062 1 96.06 94 GLY A C 1
ATOM 677 O O . GLY A 1 94 ? -17.938 -7.613 -9.031 1 96.06 94 GLY A O 1
ATOM 678 N N . GLU A 1 95 ? -17.328 -9.234 -7.715 1 97.12 95 GLU A N 1
ATOM 679 C CA . GLU A 1 95 ? -16.047 -9.461 -8.367 1 97.12 95 GLU A CA 1
ATOM 680 C C . GLU A 1 95 ? -16.25 -9.922 -9.812 1 97.12 95 GLU A C 1
ATOM 682 O O . GLU A 1 95 ? -15.547 -9.453 -10.719 1 97.12 95 GLU A O 1
ATOM 687 N N . CYS A 1 96 ? -17.141 -10.859 -9.977 1 97.31 96 CYS A N 1
ATOM 688 C CA . CYS A 1 96 ? -17.422 -11.367 -11.32 1 97.31 96 CYS A CA 1
ATOM 689 C C . CYS A 1 96 ? -17.953 -10.266 -12.219 1 97.31 96 CYS A C 1
ATOM 691 O O . CYS A 1 96 ? -17.625 -10.211 -13.406 1 97.31 96 CYS A O 1
ATOM 693 N N . LYS A 1 97 ? -18.719 -9.391 -11.625 1 95.44 97 LYS A N 1
ATOM 694 C CA . LYS A 1 97 ? -19.297 -8.281 -12.391 1 95.44 97 LYS A CA 1
ATOM 695 C C . LYS A 1 97 ? -18.266 -7.184 -12.617 1 95.44 97 LYS A C 1
ATOM 697 O O . LYS A 1 97 ? -18.422 -6.359 -13.523 1 95.44 97 LYS A O 1
ATOM 702 N N . ASN A 1 98 ? -17.219 -7.141 -11.773 1 92.12 98 ASN A N 1
ATOM 703 C CA . ASN A 1 98 ? -16.188 -6.121 -11.844 1 92.12 98 ASN A CA 1
ATOM 704 C C . ASN A 1 98 ? -14.977 -6.602 -12.641 1 92.12 98 ASN A C 1
ATOM 706 O O . ASN A 1 98 ? -13.859 -6.098 -12.461 1 92.12 98 ASN A O 1
ATOM 710 N N . ASN A 1 99 ? -15.109 -7.613 -13.406 1 91.25 99 ASN A N 1
ATOM 711 C CA . ASN A 1 99 ? -14.055 -8.188 -14.234 1 91.25 99 ASN A CA 1
ATOM 712 C C . ASN A 1 99 ? -12.852 -8.602 -13.406 1 91.25 99 ASN A C 1
ATOM 714 O O . ASN A 1 99 ? -11.703 -8.359 -13.797 1 91.25 99 ASN A O 1
ATOM 718 N N . SER A 1 100 ? -13.062 -9.039 -12.242 1 95.62 100 SER A N 1
ATOM 719 C CA . SER A 1 100 ? -12.039 -9.523 -11.32 1 95.62 100 SER A CA 1
ATOM 720 C C . SER A 1 100 ? -12.422 -10.883 -10.742 1 95.62 100 SER A C 1
ATOM 722 O O . SER A 1 100 ? -12.352 -11.094 -9.531 1 95.62 100 SER A O 1
ATOM 724 N N . ALA A 1 101 ? -12.758 -11.773 -11.617 1 96.69 101 ALA A N 1
ATOM 725 C CA . ALA A 1 101 ? -13.352 -13.055 -11.25 1 96.69 101 ALA A CA 1
ATOM 726 C C . ALA A 1 101 ? -12.367 -13.891 -10.43 1 96.69 101 ALA A C 1
ATOM 728 O O . ALA A 1 101 ? -12.773 -14.75 -9.648 1 96.69 101 ALA A O 1
ATOM 729 N N . VAL A 1 102 ? -11.086 -13.617 -10.586 1 97.31 102 VAL A N 1
ATOM 730 C CA . VAL A 1 102 ? -10.086 -14.391 -9.867 1 97.31 102 VAL A CA 1
ATOM 731 C C . VAL A 1 102 ? -10.242 -14.164 -8.359 1 97.31 102 VAL A C 1
ATOM 733 O O . VAL A 1 102 ? -9.758 -14.961 -7.555 1 97.31 102 VAL A O 1
ATOM 736 N N . PHE A 1 103 ? -10.922 -13.102 -8.008 1 97.75 103 PHE A N 1
ATOM 737 C CA . PHE A 1 103 ? -11.125 -12.773 -6.605 1 97.75 103 PHE A CA 1
ATOM 738 C C . PHE A 1 103 ? -12.516 -13.195 -6.141 1 97.75 103 PHE A C 1
ATOM 740 O O . PHE A 1 103 ? -12.93 -12.859 -5.031 1 97.75 103 PHE A O 1
ATOM 747 N N . CYS A 1 104 ? -13.344 -13.914 -6.953 1 97.75 104 CYS A N 1
ATOM 748 C CA . CYS A 1 104 ? -14.656 -14.445 -6.586 1 97.75 104 CYS A CA 1
ATOM 749 C C . CYS A 1 104 ? -14.539 -15.383 -5.391 1 97.75 104 CYS A C 1
ATOM 751 O O . CYS A 1 104 ? -13.734 -16.312 -5.402 1 97.75 104 CYS A O 1
ATOM 753 N N . ASP A 1 105 ? -15.375 -15.188 -4.398 1 95.56 105 ASP A N 1
ATOM 754 C CA . ASP A 1 105 ? -15.32 -15.992 -3.186 1 95.56 105 ASP A CA 1
ATOM 755 C C . ASP A 1 105 ? -15.805 -17.422 -3.453 1 95.56 105 ASP A C 1
ATOM 757 O O . ASP A 1 105 ? -15.539 -18.328 -2.662 1 95.56 105 ASP A O 1
ATOM 761 N N . ASN A 1 106 ? -16.469 -17.594 -4.527 1 96.81 106 ASN A N 1
ATOM 762 C CA . ASN A 1 106 ? -17.047 -18.891 -4.844 1 96.81 106 ASN A CA 1
ATOM 763 C C . ASN A 1 106 ? -16.297 -19.594 -5.973 1 96.81 106 ASN A C 1
ATOM 765 O O . ASN A 1 106 ? -16.734 -20.625 -6.473 1 96.81 106 ASN A O 1
ATOM 769 N N . ILE A 1 107 ? -15.219 -19.062 -6.328 1 98.12 107 ILE A N 1
ATOM 770 C CA . ILE A 1 107 ? -14.469 -19.609 -7.449 1 98.12 107 ILE A CA 1
ATOM 771 C C . ILE A 1 107 ? -13.875 -20.969 -7.062 1 98.12 107 ILE A C 1
ATOM 773 O O . ILE A 1 107 ? -13.516 -21.188 -5.902 1 98.12 107 ILE A O 1
ATOM 777 N N . LYS A 1 108 ? -13.836 -21.875 -7.953 1 98.31 108 LYS A N 1
ATOM 778 C CA . LYS A 1 108 ? -13.109 -23.125 -7.762 1 98.31 108 LYS A CA 1
ATOM 779 C C . LYS A 1 108 ? -11.633 -22.969 -8.102 1 98.31 108 LYS A C 1
ATOM 781 O O . LYS A 1 108 ? -11.281 -22.297 -9.07 1 98.31 108 LYS A O 1
ATOM 786 N N . MET A 1 109 ? -10.82 -23.531 -7.309 1 98.5 109 MET A N 1
ATOM 787 C CA . MET A 1 109 ? -9.367 -23.484 -7.492 1 98.5 109 MET A CA 1
ATOM 788 C C . MET A 1 109 ? -8.773 -24.891 -7.5 1 98.5 109 MET A C 1
ATOM 790 O O . MET A 1 109 ? -8.812 -25.578 -6.488 1 98.5 109 MET A O 1
ATOM 794 N N . ASN A 1 110 ? -8.211 -25.203 -8.602 1 98.44 110 ASN A N 1
ATOM 795 C CA . ASN A 1 110 ? -7.594 -26.516 -8.758 1 98.44 110 ASN A CA 1
ATOM 796 C C . ASN A 1 110 ? -6.52 -26.75 -7.695 1 98.44 110 ASN A C 1
ATOM 798 O O . ASN A 1 110 ? -5.668 -25.891 -7.465 1 98.44 110 ASN A O 1
ATOM 802 N N . GLY A 1 111 ? -6.594 -27.922 -7.055 1 98.38 111 GLY A N 1
ATOM 803 C CA . GLY A 1 111 ? -5.602 -28.281 -6.059 1 98.38 111 GLY A CA 1
ATOM 804 C C . GLY A 1 111 ? -5.863 -27.641 -4.703 1 98.38 111 GLY A C 1
ATOM 805 O O . GLY A 1 111 ? -5.109 -27.875 -3.752 1 98.38 111 GLY A O 1
ATOM 806 N N . PHE A 1 112 ? -6.898 -26.859 -4.59 1 97.75 112 PHE A N 1
ATOM 807 C CA . PHE A 1 112 ? -7.246 -26.203 -3.334 1 97.75 112 PHE A CA 1
ATOM 808 C C . PHE A 1 112 ? -8.609 -26.672 -2.842 1 97.75 112 PHE A C 1
ATOM 810 O O . PHE A 1 112 ? -8.719 -27.266 -1.767 1 97.75 112 PHE A O 1
ATOM 817 N N . ASN A 1 113 ? -9.648 -26.391 -3.682 1 97.94 113 ASN A N 1
ATOM 818 C CA . ASN A 1 113 ? -10.992 -26.797 -3.264 1 97.94 113 ASN A CA 1
ATOM 819 C C . ASN A 1 113 ? -11.641 -27.734 -4.289 1 97.94 113 ASN A C 1
ATOM 821 O O . ASN A 1 113 ? -12.758 -28.203 -4.082 1 97.94 113 ASN A O 1
ATOM 825 N N . VAL A 1 114 ? -10.977 -27.984 -5.379 1 98.19 114 VAL A N 1
ATOM 826 C CA . VAL A 1 114 ? -11.328 -29.016 -6.352 1 98.19 114 VAL A CA 1
ATOM 827 C C . VAL A 1 114 ? -10.062 -29.734 -6.824 1 98.19 114 VAL A C 1
ATOM 829 O O . VAL A 1 114 ? -8.945 -29.266 -6.574 1 98.19 114 VAL A O 1
ATOM 832 N N . ASP A 1 115 ? -10.219 -30.844 -7.5 1 98.62 115 ASP A N 1
ATOM 833 C CA . ASP A 1 115 ? -9.109 -31.703 -7.891 1 98.62 115 ASP A CA 1
ATOM 834 C C . ASP A 1 115 ? -8.148 -30.969 -8.82 1 98.62 115 ASP A C 1
ATOM 836 O O . ASP A 1 115 ? -8.578 -30.234 -9.711 1 98.62 115 ASP A O 1
ATOM 840 N N . GLY A 1 116 ? -6.832 -31.297 -8.617 1 98.69 116 GLY A N 1
ATOM 841 C CA . GLY A 1 116 ? -5.82 -30.5 -9.289 1 98.69 116 GLY A CA 1
ATOM 842 C C . GLY A 1 116 ? -5 -31.297 -10.289 1 98.69 116 GLY A C 1
ATOM 843 O O . GLY A 1 116 ? -5.531 -32.156 -10.992 1 98.69 116 GLY A O 1
ATOM 844 N N . ALA A 1 117 ? -3.744 -30.953 -10.367 1 98.81 117 ALA A N 1
ATOM 845 C CA . ALA A 1 117 ? -2.934 -31.297 -11.531 1 98.81 117 ALA A CA 1
ATOM 846 C C . ALA A 1 117 ? -2.068 -32.531 -11.258 1 98.81 117 ALA A C 1
ATOM 848 O O . ALA A 1 117 ? -1.48 -33.094 -12.18 1 98.81 117 ALA A O 1
ATOM 849 N N . PHE A 1 118 ? -1.906 -32.938 -10.008 1 98.81 118 PHE A N 1
ATOM 850 C CA . PHE A 1 118 ? -1.144 -34.156 -9.75 1 98.81 118 PHE A CA 1
ATOM 851 C C . PHE A 1 118 ? -1.943 -35.406 -10.141 1 98.81 118 PHE A C 1
ATOM 853 O O . PHE A 1 118 ? -2.232 -36.25 -9.305 1 98.81 118 PHE A O 1
ATOM 860 N N . ALA A 1 119 ? -2.246 -35.469 -11.391 1 98.81 119 ALA A N 1
ATOM 861 C CA . ALA A 1 119 ? -3.033 -36.531 -12.008 1 98.81 119 ALA A CA 1
ATOM 862 C C . ALA A 1 119 ? -2.801 -36.594 -13.508 1 98.81 119 ALA A C 1
ATOM 864 O O . ALA A 1 119 ? -2.348 -35.625 -14.117 1 98.81 119 ALA A O 1
ATOM 865 N N . GLU A 1 120 ? -3.133 -37.719 -14.102 1 98.88 120 GLU A N 1
ATOM 866 C CA . GLU A 1 120 ? -2.963 -37.875 -15.547 1 98.88 120 GLU A CA 1
ATOM 867 C C . GLU A 1 120 ? -3.848 -36.906 -16.312 1 98.88 120 GLU A C 1
ATOM 869 O O . GLU A 1 120 ? -3.486 -36.438 -17.406 1 98.88 120 GLU A O 1
ATOM 874 N N . TYR A 1 121 ? -5.043 -36.625 -15.773 1 98.81 121 TYR A N 1
ATOM 875 C CA . TYR A 1 121 ? -5.984 -35.688 -16.375 1 98.81 121 TYR A CA 1
ATOM 876 C C . TYR A 1 121 ? -6.516 -34.719 -15.328 1 98.81 121 TYR A C 1
ATOM 878 O O . TYR A 1 121 ? -6.652 -35.062 -14.156 1 98.81 121 TYR A O 1
ATOM 886 N N . MET A 1 122 ? -6.84 -33.562 -15.719 1 98.5 122 MET A N 1
ATOM 887 C CA . MET A 1 122 ? -7.461 -32.562 -14.836 1 98.5 122 MET A CA 1
ATOM 888 C C . MET A 1 122 ? -8.43 -31.672 -15.602 1 98.5 122 MET A C 1
ATOM 890 O O . MET A 1 122 ? -8.305 -31.516 -16.812 1 98.5 122 MET A O 1
ATOM 894 N N . ILE A 1 123 ? -9.445 -31.219 -14.922 1 98.88 123 ILE A N 1
ATOM 895 C CA . ILE A 1 123 ? -10.391 -30.266 -15.5 1 98.88 123 ILE A CA 1
ATOM 896 C C . ILE A 1 123 ? -9.859 -28.844 -15.328 1 98.88 123 ILE A C 1
ATOM 898 O O . ILE A 1 123 ? -9.383 -28.484 -14.25 1 98.88 123 ILE A O 1
ATOM 902 N N . VAL A 1 124 ? -9.867 -28.094 -16.422 1 98.81 124 VAL A N 1
ATOM 903 C CA . VAL A 1 124 ? -9.555 -26.672 -16.359 1 98.81 124 VAL A CA 1
ATOM 904 C C . VAL A 1 124 ? -10.664 -25.875 -17.031 1 98.81 124 VAL A C 1
ATOM 906 O O . VAL A 1 124 ? -11.578 -26.453 -17.641 1 98.81 124 VAL A O 1
ATOM 909 N N . ASP A 1 125 ? -10.703 -24.609 -16.812 1 98.75 125 ASP A N 1
ATOM 910 C CA . ASP A 1 125 ? -11.703 -23.688 -17.359 1 98.75 125 ASP A CA 1
ATOM 911 C C . ASP A 1 125 ? -11.133 -22.891 -18.531 1 98.75 125 ASP A C 1
ATOM 913 O O . ASP A 1 125 ? -10.102 -22.234 -18.391 1 98.75 125 ASP A O 1
ATOM 917 N N . GLN A 1 126 ? -11.812 -22.938 -19.703 1 98.5 126 GLN A N 1
ATOM 918 C CA . GLN A 1 126 ? -11.297 -22.281 -20.906 1 98.5 126 GLN A CA 1
ATOM 919 C C . GLN A 1 126 ? -10.977 -20.812 -20.641 1 98.5 126 GLN A C 1
ATOM 921 O O . GLN A 1 126 ? -10.109 -20.234 -21.297 1 98.5 126 GLN A O 1
ATOM 926 N N . ARG A 1 127 ? -11.695 -20.141 -19.734 1 97.56 127 ARG A N 1
ATOM 927 C CA . ARG A 1 127 ? -11.539 -18.719 -19.453 1 97.56 127 ARG A CA 1
ATOM 928 C C . ARG A 1 127 ? -10.211 -18.438 -18.766 1 97.56 127 ARG A C 1
ATOM 930 O O . ARG A 1 127 ? -9.758 -17.297 -18.719 1 97.56 127 ARG A O 1
ATOM 937 N N . PHE A 1 128 ? -9.578 -19.5 -18.219 1 98.62 128 PHE A N 1
ATOM 938 C CA . PHE A 1 128 ? -8.328 -19.344 -17.484 1 98.62 128 PHE A CA 1
ATOM 939 C C . PHE A 1 128 ? -7.246 -20.25 -18.047 1 98.62 128 PHE A C 1
ATOM 941 O O . PHE A 1 128 ? -6.352 -20.672 -17.312 1 98.62 128 PHE A O 1
ATOM 948 N N . THR A 1 129 ? -7.379 -20.594 -19.266 1 98.75 129 THR A N 1
ATOM 949 C CA . THR A 1 129 ? -6.434 -21.453 -19.969 1 98.75 129 THR A CA 1
ATOM 950 C C . THR A 1 129 ? -5.836 -20.734 -21.172 1 98.75 129 THR A C 1
ATOM 952 O O . THR A 1 129 ? -6.516 -19.938 -21.828 1 98.75 129 THR A O 1
ATOM 955 N N . LEU A 1 130 ? -4.582 -20.969 -21.422 1 98.75 130 LEU A N 1
ATOM 956 C CA . LEU A 1 130 ? -3.889 -20.312 -22.531 1 98.75 130 LEU A CA 1
ATOM 957 C C . LEU A 1 130 ? -3.156 -21.328 -23.406 1 98.75 130 LEU A C 1
ATOM 959 O O . LEU A 1 130 ? -2.689 -22.359 -22.906 1 98.75 130 LEU A O 1
ATOM 963 N N . HIS A 1 131 ? -3.023 -20.953 -24.656 1 98.75 131 HIS A N 1
ATOM 964 C CA . HIS A 1 131 ? -2.121 -21.703 -25.531 1 98.75 131 HIS A CA 1
ATOM 965 C C . HIS A 1 131 ? -0.667 -21.5 -25.125 1 98.75 131 HIS A C 1
ATOM 967 O O . HIS A 1 131 ? -0.271 -20.375 -24.766 1 98.75 131 HIS A O 1
ATOM 973 N N . VAL A 1 132 ? 0.073 -22.5 -25.172 1 98.44 132 VAL A N 1
ATOM 974 C CA . VAL A 1 132 ? 1.497 -22.438 -24.859 1 98.44 132 VAL A CA 1
ATOM 975 C C . VAL A 1 132 ? 2.303 -22.297 -26.156 1 98.44 132 VAL A C 1
ATOM 977 O O . VAL A 1 132 ? 2.146 -23.109 -27.078 1 98.44 132 VAL A O 1
ATOM 980 N N . PRO A 1 133 ? 3.131 -21.297 -26.203 1 98 133 PRO A N 1
ATOM 981 C CA . PRO A 1 133 ? 4.004 -21.188 -27.375 1 98 133 PRO A CA 1
ATOM 982 C C . PRO A 1 133 ? 4.832 -22.438 -27.609 1 98 133 PRO A C 1
ATOM 984 O O . PRO A 1 133 ? 5.195 -23.141 -26.656 1 98 133 PRO A O 1
ATOM 987 N N . GLU A 1 134 ? 5.219 -22.672 -28.812 1 97.19 134 GLU A N 1
ATOM 988 C CA . GLU A 1 134 ? 5.895 -23.906 -29.219 1 97.19 134 GLU A CA 1
ATOM 989 C C . GLU A 1 134 ? 7.266 -24.031 -28.562 1 97.19 134 GLU A C 1
ATOM 991 O O . GLU A 1 134 ? 7.715 -25.141 -28.25 1 97.19 134 GLU A O 1
ATOM 996 N N . ASN A 1 135 ? 7.871 -22.891 -28.328 1 98.06 135 ASN A N 1
ATOM 997 C CA . ASN A 1 135 ? 9.234 -22.922 -27.812 1 98.06 135 ASN A CA 1
ATOM 998 C C . ASN A 1 135 ? 9.266 -23.016 -26.297 1 98.06 135 ASN A C 1
ATOM 1000 O O . ASN A 1 135 ? 10.336 -22.969 -25.688 1 98.06 135 ASN A O 1
ATOM 1004 N N . ILE A 1 136 ? 8.164 -23.109 -25.656 1 98.5 136 ILE A N 1
ATOM 1005 C CA . ILE A 1 136 ? 8.07 -23.312 -24.219 1 98.5 136 ILE A CA 1
ATOM 1006 C C . ILE A 1 136 ? 7.602 -24.734 -23.922 1 98.5 136 ILE A C 1
ATOM 1008 O O . ILE A 1 136 ? 6.496 -25.125 -24.328 1 98.5 136 ILE A O 1
ATOM 1012 N N . ASP A 1 137 ? 8.438 -25.469 -23.312 1 98.5 137 ASP A N 1
ATOM 1013 C CA . ASP A 1 137 ? 8.016 -26.844 -23 1 98.5 137 ASP A CA 1
ATOM 1014 C C . ASP A 1 137 ? 6.992 -26.844 -21.859 1 98.5 137 ASP A C 1
ATOM 1016 O O . ASP A 1 137 ? 6.781 -25.828 -21.203 1 98.5 137 ASP A O 1
ATOM 1020 N N . PHE A 1 138 ? 6.367 -27.953 -21.656 1 98.81 138 PHE A N 1
ATOM 1021 C CA . PHE A 1 138 ? 5.246 -28.047 -20.734 1 98.81 138 PHE A CA 1
ATOM 1022 C C . PHE A 1 138 ? 5.711 -27.828 -19.297 1 98.81 138 PHE A C 1
ATOM 1024 O O . PHE A 1 138 ? 4.977 -27.266 -18.469 1 98.81 138 PHE A O 1
ATOM 1031 N N . ALA A 1 139 ? 6.895 -28.312 -18.922 1 98.75 139 ALA A N 1
ATOM 1032 C CA . ALA A 1 139 ? 7.395 -28.141 -17.562 1 98.75 139 ALA A CA 1
ATOM 1033 C C . ALA A 1 139 ? 7.559 -26.656 -17.234 1 98.75 139 ALA A C 1
ATOM 1035 O O . ALA A 1 139 ? 7.16 -26.203 -16.156 1 98.75 139 ALA A O 1
ATOM 1036 N N . GLN A 1 140 ? 8.133 -25.906 -18.188 1 98.69 140 GLN A N 1
ATOM 1037 C CA . GLN A 1 140 ? 8.258 -24.469 -18.016 1 98.69 140 GLN A CA 1
ATOM 1038 C C . GLN A 1 140 ? 6.895 -23.797 -17.938 1 98.69 140 GLN A C 1
ATOM 1040 O O . GLN A 1 140 ? 6.652 -22.938 -17.078 1 98.69 140 GLN A O 1
ATOM 1045 N N . ALA A 1 141 ? 6.016 -24.203 -18.828 1 98.81 141 ALA A N 1
ATOM 1046 C CA . ALA A 1 141 ? 4.676 -23.625 -18.859 1 98.81 141 ALA A CA 1
ATOM 1047 C C . ALA A 1 141 ? 3.957 -23.812 -17.531 1 98.81 141 ALA A C 1
ATOM 1049 O O . ALA A 1 141 ? 3.338 -22.891 -17 1 98.81 141 ALA A O 1
ATOM 1050 N N . ALA A 1 142 ? 4.051 -25.031 -17 1 98.69 142 ALA A N 1
ATOM 1051 C CA . ALA A 1 142 ? 3.426 -25.328 -15.719 1 98.69 142 ALA A CA 1
ATOM 1052 C C . ALA A 1 142 ? 3.971 -24.406 -14.617 1 98.69 142 ALA A C 1
ATOM 1054 O O . ALA A 1 142 ? 3.205 -23.859 -13.828 1 98.69 142 ALA A O 1
ATOM 1055 N N . ALA A 1 143 ? 5.273 -24.234 -14.617 1 97.94 143 ALA A N 1
ATOM 1056 C CA . ALA A 1 143 ? 5.93 -23.391 -13.617 1 97.94 143 ALA A CA 1
ATOM 1057 C C . ALA A 1 143 ? 5.438 -21.953 -13.703 1 97.94 143 ALA A C 1
ATOM 1059 O O . ALA A 1 143 ? 5.363 -21.25 -12.695 1 97.94 143 ALA A O 1
ATOM 1060 N N . PHE A 1 144 ? 5.047 -21.5 -14.883 1 98.69 144 PHE A N 1
ATOM 1061 C CA . PHE A 1 144 ? 4.645 -20.109 -15.109 1 98.69 144 PHE A CA 1
ATOM 1062 C C . PHE A 1 144 ? 3.232 -19.875 -14.586 1 98.69 144 PHE A C 1
ATOM 1064 O O . PHE A 1 144 ? 2.85 -18.719 -14.336 1 98.69 144 PHE A O 1
ATOM 1071 N N . MET A 1 145 ? 2.424 -20.891 -14.336 1 98.62 145 MET A N 1
ATOM 1072 C CA . MET A 1 145 ? 0.987 -20.719 -14.141 1 98.62 145 MET A CA 1
ATOM 1073 C C . MET A 1 145 ? 0.671 -20.375 -12.688 1 98.62 145 MET A C 1
ATOM 1075 O O . MET A 1 145 ? -0.472 -20.062 -12.352 1 98.62 145 MET A O 1
ATOM 1079 N N . CYS A 1 146 ? 1.568 -20.344 -11.812 1 97.81 146 CYS A N 1
ATOM 1080 C CA . CYS A 1 146 ? 1.434 -19.75 -10.492 1 97.81 146 CYS A CA 1
ATOM 1081 C C . CYS A 1 146 ? 2.674 -18.938 -10.133 1 97.81 146 CYS A C 1
ATOM 1083 O O . CYS A 1 146 ? 2.609 -17.719 -10.023 1 97.81 146 CYS A O 1
ATOM 1085 N N . SER A 1 147 ? 3.85 -19.609 -10.109 1 97.12 147 SER A N 1
ATOM 1086 C CA . SER A 1 147 ? 5.086 -18.906 -9.758 1 97.12 147 SER A CA 1
ATOM 1087 C C . SER A 1 147 ? 5.34 -17.734 -10.688 1 97.12 147 SER A C 1
ATOM 1089 O O . SER A 1 147 ? 5.527 -16.594 -10.234 1 97.12 147 SER A O 1
ATOM 1091 N N . GLY A 1 148 ? 5.336 -18.031 -11.984 1 98.31 148 GLY A N 1
ATOM 1092 C CA . GLY A 1 148 ? 5.543 -16.969 -12.961 1 98.31 148 GLY A CA 1
ATOM 1093 C C . GLY A 1 148 ? 4.445 -15.914 -12.938 1 98.31 148 GLY A C 1
ATOM 1094 O O . GLY A 1 148 ? 4.727 -14.719 -12.922 1 98.31 148 GLY A O 1
ATOM 1095 N N . ALA A 1 149 ? 3.213 -16.422 -12.945 1 98.56 149 ALA A N 1
ATOM 1096 C CA . ALA A 1 149 ? 2.055 -15.523 -12.969 1 98.56 149 ALA A CA 1
ATOM 1097 C C . ALA A 1 149 ? 2.061 -14.594 -11.758 1 98.56 149 ALA A C 1
ATOM 1099 O O . ALA A 1 149 ? 1.81 -13.391 -11.898 1 98.56 149 ALA A O 1
ATOM 1100 N N . THR A 1 150 ? 2.412 -15.094 -10.625 1 98.25 150 THR A N 1
ATOM 1101 C CA . THR A 1 150 ? 2.395 -14.336 -9.383 1 98.25 150 THR A CA 1
ATOM 1102 C C . THR A 1 150 ? 3.426 -13.211 -9.422 1 98.25 150 THR A C 1
ATOM 1104 O O . THR A 1 150 ? 3.096 -12.047 -9.164 1 98.25 150 THR A O 1
ATOM 1107 N N . VAL A 1 151 ? 4.645 -13.5 -9.805 1 98.56 151 VAL A N 1
ATOM 1108 C CA . VAL A 1 151 ? 5.699 -12.5 -9.734 1 98.56 151 VAL A CA 1
ATOM 1109 C C . VAL A 1 151 ? 5.531 -11.492 -10.867 1 98.56 151 VAL A C 1
ATOM 1111 O O . VAL A 1 151 ? 5.828 -10.305 -10.703 1 98.56 151 VAL A O 1
ATOM 1114 N N . TYR A 1 152 ? 5.086 -11.961 -12.055 1 98.81 152 TYR A N 1
ATOM 1115 C CA . TYR A 1 152 ? 4.836 -11.039 -13.156 1 98.81 152 TYR A CA 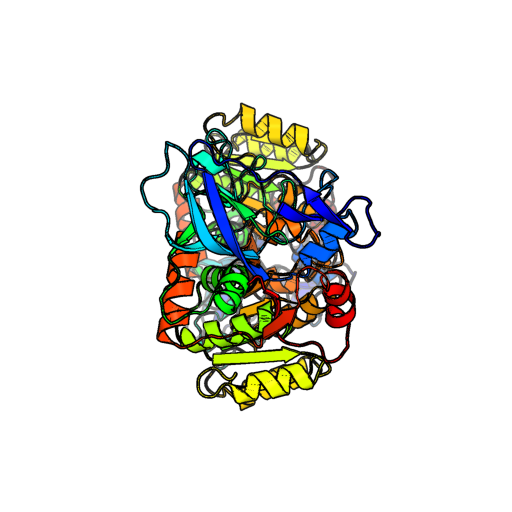1
ATOM 1116 C C . TYR A 1 152 ? 3.717 -10.062 -12.805 1 98.81 152 TYR A C 1
ATOM 1118 O O . TYR A 1 152 ? 3.828 -8.867 -13.055 1 98.81 152 TYR A O 1
ATOM 1126 N N . ASN A 1 153 ? 2.674 -10.664 -12.242 1 98.56 153 ASN A N 1
ATOM 1127 C CA . ASN A 1 153 ? 1.578 -9.82 -11.773 1 98.56 153 ASN A CA 1
ATOM 1128 C C . ASN A 1 153 ? 2.053 -8.82 -10.727 1 98.56 153 ASN A C 1
ATOM 1130 O O . ASN A 1 153 ? 1.64 -7.656 -10.742 1 98.56 153 ASN A O 1
ATOM 1134 N N . GLY A 1 154 ? 2.861 -9.234 -9.797 1 98.44 154 GLY A N 1
ATOM 1135 C CA . GLY A 1 154 ? 3.428 -8.352 -8.789 1 98.44 154 GLY A CA 1
ATOM 1136 C C . GLY A 1 154 ? 4.25 -7.219 -9.383 1 98.44 154 GLY A C 1
ATOM 1137 O O . GLY A 1 154 ? 4.148 -6.074 -8.945 1 98.44 154 GLY A O 1
ATOM 1138 N N . LEU A 1 155 ? 5.074 -7.551 -10.383 1 98.69 155 LEU A N 1
ATOM 1139 C CA . LEU A 1 155 ? 5.871 -6.543 -11.07 1 98.69 155 LEU A CA 1
ATOM 1140 C C . LEU A 1 155 ? 4.977 -5.52 -11.758 1 98.69 155 LEU A C 1
ATOM 1142 O O . LEU A 1 155 ? 5.234 -4.316 -11.688 1 98.69 155 LEU A O 1
ATOM 1146 N N . LYS A 1 156 ? 3.936 -5.996 -12.391 1 98.38 156 LYS A N 1
ATOM 1147 C CA . LYS A 1 156 ? 2.996 -5.09 -13.047 1 98.38 156 LYS A CA 1
ATOM 1148 C C . LYS A 1 156 ? 2.283 -4.207 -12.031 1 98.38 156 LYS A C 1
ATOM 1150 O O . LYS A 1 156 ? 2.08 -3.014 -12.273 1 98.38 156 LYS A O 1
ATOM 1155 N N . ALA A 1 157 ? 1.936 -4.797 -10.922 1 97.56 157 ALA A N 1
ATOM 1156 C CA . ALA A 1 157 ? 1.183 -4.094 -9.891 1 97.56 157 ALA A CA 1
ATOM 1157 C C . ALA A 1 157 ? 2.006 -2.959 -9.281 1 97.56 157 ALA A C 1
ATOM 1159 O O . ALA A 1 157 ? 1.451 -1.988 -8.766 1 97.56 157 ALA A O 1
ATOM 1160 N N . ALA A 1 158 ? 3.303 -3.066 -9.336 1 97.94 158 ALA A N 1
ATOM 1161 C CA . ALA A 1 158 ? 4.195 -2.057 -8.766 1 97.94 158 ALA A CA 1
ATOM 1162 C C . ALA A 1 158 ? 4.172 -0.777 -9.602 1 97.94 158 ALA A C 1
ATOM 1164 O O . ALA A 1 158 ? 4.555 0.291 -9.117 1 97.94 158 ALA A O 1
ATOM 1165 N N . LYS A 1 159 ? 3.791 -0.809 -10.891 1 97.56 159 LYS A N 1
ATOM 1166 C CA . LYS A 1 159 ? 3.688 0.332 -11.797 1 97.56 159 LYS A CA 1
ATOM 1167 C C . LYS A 1 159 ? 4.969 1.163 -11.781 1 97.56 159 LYS A C 1
ATOM 1169 O O . LYS A 1 159 ? 4.922 2.383 -11.602 1 97.56 159 LYS A O 1
ATOM 1174 N N . LEU A 1 160 ? 6.062 0.542 -12.039 1 98 160 LEU A N 1
ATOM 1175 C CA . LEU A 1 160 ? 7.367 1.184 -11.953 1 98 160 LEU A CA 1
ATOM 1176 C C . LEU A 1 160 ? 7.703 1.909 -13.25 1 98 160 LEU A C 1
ATOM 1178 O O . LEU A 1 160 ? 7.395 1.419 -14.344 1 98 160 LEU A O 1
ATOM 1182 N N . PRO A 1 161 ? 8.391 3.037 -13.141 1 96.31 161 PRO A N 1
ATOM 1183 C CA . PRO A 1 161 ? 8.961 3.639 -14.344 1 96.31 161 PRO A CA 1
ATOM 1184 C C . PRO A 1 161 ? 10.039 2.766 -14.984 1 96.31 161 PRO A C 1
ATOM 1186 O O . PRO A 1 161 ? 10.57 1.859 -14.336 1 96.31 161 PRO A O 1
ATOM 1189 N N . PRO A 1 162 ? 10.312 3.002 -16.203 1 95.94 162 PRO A N 1
ATOM 1190 C CA . PRO A 1 162 ? 11.375 2.25 -16.875 1 95.94 162 PRO A CA 1
ATOM 1191 C C . PRO A 1 162 ? 12.727 2.363 -16.172 1 95.94 162 PRO A C 1
ATOM 1193 O O . PRO A 1 162 ? 13.047 3.414 -15.609 1 95.94 162 PRO A O 1
ATOM 1196 N N . LYS A 1 163 ? 13.445 1.329 -16.125 1 96.94 163 LYS A N 1
ATOM 1197 C CA . LYS A 1 163 ? 14.82 1.255 -15.641 1 96.94 163 LYS A CA 1
ATOM 1198 C C . LYS A 1 163 ? 14.883 1.446 -14.133 1 96.94 163 LYS A C 1
ATOM 1200 O O . LYS A 1 163 ? 15.875 1.952 -13.602 1 96.94 163 LYS A O 1
ATOM 1205 N N . SER A 1 164 ? 13.805 1.163 -13.453 1 98.38 164 SER A N 1
ATOM 1206 C CA . SER A 1 164 ? 13.797 1.21 -11.992 1 98.38 164 SER A CA 1
ATOM 1207 C C . SER A 1 164 ? 14.719 0.148 -11.406 1 98.38 164 SER A C 1
ATOM 1209 O O . SER A 1 164 ? 15.047 -0.839 -12.062 1 98.38 164 SER A O 1
ATOM 1211 N N . VAL A 1 165 ? 15.18 0.398 -10.188 1 98.75 165 VAL A N 1
ATOM 1212 C CA . VAL A 1 165 ? 15.938 -0.587 -9.422 1 98.75 165 VAL A CA 1
ATOM 1213 C C . VAL A 1 165 ? 14.984 -1.427 -8.57 1 98.75 165 VAL A C 1
ATOM 1215 O O . VAL A 1 165 ? 14.328 -0.906 -7.672 1 98.75 165 VAL A O 1
ATOM 1218 N N . VAL A 1 166 ? 14.961 -2.723 -8.867 1 98.88 166 VAL A N 1
ATOM 1219 C CA . VAL A 1 166 ? 14.008 -3.625 -8.242 1 98.88 166 VAL A CA 1
ATOM 1220 C C . VAL A 1 166 ? 14.75 -4.684 -7.426 1 98.88 166 VAL A C 1
ATOM 1222 O O . VAL A 1 166 ? 15.688 -5.305 -7.918 1 98.88 166 VAL A O 1
ATOM 1225 N N . GLY A 1 167 ? 14.352 -4.781 -6.148 1 98.75 167 GLY A N 1
ATOM 1226 C CA . GLY A 1 167 ? 14.844 -5.879 -5.328 1 98.75 167 GLY A CA 1
ATOM 1227 C C . GLY A 1 167 ? 13.891 -7.055 -5.27 1 98.75 167 GLY A C 1
ATOM 1228 O O . GLY A 1 167 ? 12.672 -6.871 -5.203 1 98.75 167 GLY A O 1
ATOM 1229 N N . ILE A 1 168 ? 14.43 -8.211 -5.324 1 98.69 168 ILE A N 1
ATOM 1230 C CA . ILE A 1 168 ? 13.688 -9.453 -5.125 1 98.69 168 ILE A CA 1
ATOM 1231 C C . ILE A 1 168 ? 14.227 -10.188 -3.9 1 98.69 168 ILE A C 1
ATOM 1233 O O . ILE A 1 168 ? 15.375 -10.625 -3.891 1 98.69 168 ILE A O 1
ATOM 1237 N N . TYR A 1 169 ? 13.383 -10.258 -2.945 1 97.94 169 TYR A N 1
ATOM 1238 C CA . TYR A 1 169 ? 13.781 -10.938 -1.717 1 97.94 169 TYR A CA 1
ATOM 1239 C C . TYR A 1 169 ? 13.258 -12.367 -1.693 1 97.94 169 TYR A C 1
ATOM 1241 O O . TYR A 1 169 ? 12.055 -12.594 -1.595 1 97.94 169 TYR A O 1
ATOM 1249 N N . GLY A 1 170 ? 14.141 -13.305 -1.64 1 95.81 170 GLY A N 1
ATOM 1250 C CA . GLY A 1 170 ? 13.828 -14.719 -1.777 1 95.81 170 GLY A CA 1
ATOM 1251 C C . GLY A 1 170 ? 13.961 -15.227 -3.201 1 95.81 170 GLY A C 1
ATOM 1252 O O . GLY A 1 170 ? 13.164 -14.875 -4.07 1 95.81 170 GLY A O 1
ATOM 1253 N N . ILE A 1 171 ? 15.031 -16.062 -3.375 1 96.31 171 ILE A N 1
ATOM 1254 C CA . ILE A 1 171 ? 15.305 -16.516 -4.734 1 96.31 171 ILE A CA 1
ATOM 1255 C C . ILE A 1 171 ? 15 -18 -4.859 1 96.31 171 ILE A C 1
ATOM 1257 O O . ILE A 1 171 ? 15.875 -18.797 -5.207 1 96.31 171 ILE A O 1
ATOM 1261 N N . GLY A 1 172 ? 13.734 -18.297 -4.613 1 94.31 172 GLY A N 1
ATOM 1262 C CA . GLY A 1 172 ? 13.195 -19.609 -4.914 1 94.31 172 GLY A CA 1
ATOM 1263 C C . GLY A 1 172 ? 12.562 -19.703 -6.289 1 94.31 172 GLY A C 1
ATOM 1264 O O . GLY A 1 172 ? 13.047 -19.094 -7.238 1 94.31 172 GLY A O 1
ATOM 1265 N N . ALA A 1 173 ? 11.539 -20.516 -6.367 1 94.5 173 ALA A N 1
ATOM 1266 C CA . ALA A 1 173 ? 10.859 -20.688 -7.648 1 94.5 173 ALA A CA 1
ATOM 1267 C C . ALA A 1 173 ? 10.25 -19.359 -8.125 1 94.5 173 ALA A C 1
ATOM 1269 O O . ALA A 1 173 ? 10.398 -18.984 -9.289 1 94.5 173 ALA A O 1
ATOM 1270 N N . LEU A 1 174 ? 9.641 -18.641 -7.211 1 96.44 174 LEU A N 1
ATOM 1271 C CA . LEU A 1 174 ? 9.055 -17.344 -7.559 1 96.44 174 LEU A CA 1
ATOM 1272 C C . LEU A 1 174 ? 10.133 -16.297 -7.805 1 96.44 174 LEU A C 1
ATOM 1274 O O . LEU A 1 174 ? 10.172 -15.688 -8.875 1 96.44 174 LEU A O 1
ATOM 1278 N N . GLY A 1 175 ? 11.016 -16.234 -6.871 1 97.44 175 GLY A N 1
ATOM 1279 C CA . GLY A 1 175 ? 12 -15.172 -6.914 1 97.44 175 GLY A CA 1
ATOM 1280 C C . GLY A 1 175 ? 12.914 -15.258 -8.117 1 97.44 175 GLY A C 1
ATOM 1281 O O . GLY A 1 175 ? 13.273 -14.234 -8.711 1 97.44 175 GLY A O 1
ATOM 1282 N N . SER A 1 176 ? 13.336 -16.453 -8.477 1 97.94 176 SER A N 1
ATOM 1283 C CA . SER A 1 176 ? 14.195 -16.625 -9.648 1 97.94 176 SER A CA 1
ATOM 1284 C C . SER A 1 176 ? 13.5 -16.141 -10.914 1 97.94 176 SER A C 1
ATOM 1286 O O . SER A 1 176 ? 14.117 -15.492 -11.758 1 97.94 176 SER A O 1
ATOM 1288 N N . LEU A 1 177 ? 12.25 -16.453 -11.031 1 98.5 177 LEU A N 1
ATOM 1289 C CA . LEU A 1 177 ? 11.477 -15.969 -12.172 1 98.5 177 LEU A CA 1
ATOM 1290 C C . LEU A 1 177 ? 11.273 -14.461 -12.086 1 98.5 177 LEU A C 1
ATOM 1292 O O . LEU A 1 177 ? 11.305 -13.766 -13.109 1 98.5 177 LEU A O 1
ATOM 1296 N N . GLY A 1 178 ? 11.086 -13.961 -10.867 1 98.56 178 GLY A N 1
ATOM 1297 C CA . GLY A 1 178 ? 10.953 -12.531 -10.664 1 98.56 178 GLY A CA 1
ATOM 1298 C C . GLY A 1 178 ? 12.148 -11.742 -11.172 1 98.56 178 GLY A C 1
ATOM 1299 O O . GLY A 1 178 ? 11.984 -10.711 -11.828 1 98.56 178 GLY A O 1
ATOM 1300 N N . VAL A 1 179 ? 13.336 -12.25 -10.883 1 98.81 179 VAL A N 1
ATOM 1301 C CA . VAL A 1 179 ? 14.562 -11.617 -11.344 1 98.81 179 VAL A CA 1
ATOM 1302 C C . VAL A 1 179 ? 14.586 -11.578 -12.875 1 98.81 179 VAL A C 1
ATOM 1304 O O . VAL A 1 179 ? 14.82 -10.523 -13.469 1 98.81 179 VAL A O 1
ATOM 1307 N N . GLN A 1 180 ? 14.281 -12.648 -13.461 1 98.88 180 GLN A N 1
ATOM 1308 C CA . GLN A 1 180 ? 14.352 -12.758 -14.914 1 98.88 180 GLN A CA 1
ATOM 1309 C C . GLN A 1 180 ? 13.32 -11.859 -15.586 1 98.88 180 GLN A C 1
ATOM 1311 O O . GLN A 1 180 ? 13.633 -11.156 -16.547 1 98.88 180 GLN A O 1
ATOM 1316 N N . PHE A 1 181 ? 12.078 -11.883 -15.086 1 98.88 181 PHE A N 1
ATOM 1317 C CA . PHE A 1 181 ? 11.039 -11.039 -15.68 1 98.88 181 PHE A CA 1
ATOM 1318 C C . PHE A 1 181 ? 11.375 -9.562 -15.492 1 98.88 181 PHE A C 1
ATOM 1320 O O . PHE A 1 181 ? 11.195 -8.766 -16.422 1 98.88 181 PHE A O 1
ATOM 1327 N N . ALA A 1 182 ? 11.844 -9.18 -14.305 1 98.88 182 ALA A N 1
ATOM 1328 C CA . ALA A 1 182 ? 12.219 -7.789 -14.07 1 98.88 182 ALA A CA 1
ATOM 1329 C C . ALA A 1 182 ? 13.312 -7.348 -15.039 1 98.88 182 ALA A C 1
ATOM 1331 O O . ALA A 1 182 ? 13.234 -6.262 -15.617 1 98.88 182 ALA A O 1
ATOM 1332 N N . LYS A 1 183 ? 14.312 -8.211 -15.227 1 98.81 183 LYS A N 1
ATOM 1333 C CA . LYS A 1 183 ? 15.375 -7.926 -16.188 1 98.81 183 LYS A CA 1
ATOM 1334 C C . LYS A 1 183 ? 14.82 -7.828 -17.609 1 98.81 183 LYS A C 1
ATOM 1336 O O . LYS A 1 183 ? 15.156 -6.898 -18.344 1 98.81 183 LYS A O 1
ATOM 1341 N N . ALA A 1 184 ? 13.992 -8.742 -17.922 1 98.69 184 ALA A N 1
ATOM 1342 C CA . ALA A 1 184 ? 13.406 -8.781 -19.266 1 98.69 184 ALA A CA 1
ATOM 1343 C C . ALA A 1 184 ? 12.57 -7.527 -19.531 1 98.69 184 ALA A C 1
ATOM 1345 O O . ALA A 1 184 ? 12.453 -7.082 -20.672 1 98.69 184 ALA A O 1
ATOM 1346 N N . MET A 1 185 ? 12.016 -6.953 -18.5 1 98.44 185 MET A N 1
ATOM 1347 C CA . MET A 1 185 ? 11.211 -5.738 -18.594 1 98.44 185 MET A CA 1
ATOM 1348 C C . MET A 1 185 ? 12.094 -4.5 -18.688 1 98.44 185 MET A C 1
ATOM 1350 O O . MET A 1 185 ? 11.602 -3.393 -18.891 1 98.44 185 MET A O 1
ATOM 1354 N N . GLY A 1 186 ? 13.383 -4.668 -18.438 1 98.19 186 GLY A N 1
ATOM 1355 C CA . GLY A 1 186 ? 14.32 -3.57 -18.609 1 98.19 186 GLY A CA 1
ATOM 1356 C C . GLY A 1 186 ? 14.711 -2.908 -17.312 1 98.19 186 GLY A C 1
ATOM 1357 O O . GLY A 1 186 ? 15.344 -1.848 -17.312 1 98.19 186 GLY A O 1
ATOM 1358 N N . HIS A 1 187 ? 14.422 -3.531 -16.203 1 98.62 187 HIS A N 1
ATOM 1359 C CA . HIS A 1 187 ? 14.758 -2.959 -14.906 1 98.62 187 HIS A CA 1
ATOM 1360 C C . HIS A 1 187 ? 16.156 -3.375 -14.469 1 98.62 187 HIS A C 1
ATOM 1362 O O . HIS A 1 187 ? 16.766 -4.273 -15.07 1 98.62 187 HIS A O 1
ATOM 1368 N N . GLN A 1 188 ? 16.734 -2.648 -13.539 1 98.56 188 GLN A N 1
ATOM 1369 C CA . GLN A 1 188 ? 17.891 -3.092 -12.766 1 98.56 188 GLN A CA 1
ATOM 1370 C C . GLN A 1 188 ? 17.469 -3.932 -11.57 1 98.56 188 GLN A C 1
ATOM 1372 O O . GLN A 1 188 ? 16.469 -3.623 -10.914 1 98.56 188 GLN A O 1
ATOM 1377 N N . VAL A 1 189 ? 18.203 -5.027 -11.336 1 98.88 189 VAL A N 1
ATOM 1378 C CA . VAL A 1 189 ? 17.625 -6 -10.406 1 98.88 189 VAL A CA 1
ATOM 1379 C C . VAL A 1 189 ? 18.672 -6.398 -9.367 1 98.88 189 VAL A C 1
ATOM 1381 O O . VAL A 1 189 ? 19.844 -6.629 -9.703 1 98.88 189 VAL A O 1
ATOM 1384 N N . ILE A 1 190 ? 18.203 -6.406 -8.117 1 98.69 190 ILE A N 1
ATOM 1385 C CA . ILE A 1 190 ? 18.969 -6.922 -6.988 1 98.69 190 ILE A CA 1
ATOM 1386 C C . ILE A 1 190 ? 18.297 -8.188 -6.453 1 98.69 190 ILE A C 1
ATOM 1388 O O . ILE A 1 190 ? 17.109 -8.172 -6.113 1 98.69 190 ILE A O 1
ATOM 1392 N N . ALA A 1 191 ? 19.094 -9.25 -6.387 1 98.69 191 ALA A N 1
ATOM 1393 C CA . ALA A 1 191 ? 18.594 -10.508 -5.832 1 98.69 191 ALA A CA 1
ATOM 1394 C C . ALA A 1 191 ? 19.109 -10.727 -4.414 1 98.69 191 ALA A C 1
ATOM 1396 O O . ALA A 1 191 ? 20.312 -10.617 -4.168 1 98.69 191 ALA A O 1
ATOM 1397 N N . ILE A 1 192 ? 18.203 -11 -3.557 1 98 192 ILE A N 1
ATOM 1398 C CA . ILE A 1 192 ? 18.562 -11.164 -2.152 1 98 192 ILE A CA 1
ATOM 1399 C C . ILE A 1 192 ? 18.141 -12.547 -1.666 1 98 192 ILE A C 1
ATOM 1401 O O . ILE A 1 192 ? 16.984 -12.938 -1.828 1 98 192 ILE A O 1
ATOM 1405 N N . ASP A 1 193 ? 19 -13.305 -1.085 1 96.19 193 ASP A N 1
ATOM 1406 C CA . ASP A 1 193 ? 18.75 -14.609 -0.492 1 96.19 193 ASP A CA 1
ATOM 1407 C C . ASP A 1 193 ? 19.812 -14.961 0.543 1 96.19 193 ASP A C 1
ATOM 1409 O O . ASP A 1 193 ? 20.938 -14.445 0.49 1 96.19 193 ASP A O 1
ATOM 1413 N N . ASN A 1 194 ? 19.406 -15.695 1.546 1 92.44 194 ASN A N 1
ATOM 1414 C CA . ASN A 1 194 ? 20.391 -16.141 2.525 1 92.44 194 ASN A CA 1
ATOM 1415 C C . ASN A 1 194 ? 21.141 -17.375 2.045 1 92.44 194 ASN A C 1
ATOM 1417 O O . ASN A 1 194 ? 22.219 -17.688 2.559 1 92.44 194 ASN A O 1
ATOM 1421 N N . ARG A 1 195 ? 20.734 -18.156 1.04 1 94 195 ARG A N 1
ATOM 1422 C CA . ARG A 1 195 ? 21.359 -19.359 0.518 1 94 195 ARG A CA 1
ATOM 1423 C C . ARG A 1 195 ? 22.312 -19.047 -0.627 1 94 195 ARG A C 1
ATOM 1425 O O . ARG A 1 195 ? 21.938 -18.344 -1.572 1 94 195 ARG A O 1
ATOM 1432 N N . PRO A 1 196 ? 23.391 -19.594 -0.682 1 94.06 196 PRO A N 1
ATOM 1433 C CA . PRO A 1 196 ? 24.359 -19.281 -1.731 1 94.06 196 PRO A CA 1
ATOM 1434 C C . PRO A 1 196 ? 24 -19.922 -3.074 1 94.06 196 PRO A C 1
ATOM 1436 O O . PRO A 1 196 ? 24.281 -19.344 -4.129 1 94.06 196 PRO A O 1
ATOM 1439 N N . GLN A 1 197 ? 23.391 -21.031 -3.066 1 94.19 197 GLN A N 1
ATOM 1440 C CA . GLN A 1 197 ? 23.188 -21.797 -4.289 1 94.19 197 GLN A CA 1
ATOM 1441 C C . GLN A 1 197 ? 22.203 -21.078 -5.223 1 94.19 197 GLN A C 1
ATOM 1443 O O . GLN A 1 197 ? 22.484 -20.922 -6.414 1 94.19 197 GLN A O 1
ATOM 1448 N N . PRO A 1 198 ? 21.078 -20.625 -4.656 1 95.19 198 PRO A N 1
ATOM 1449 C CA . PRO A 1 198 ? 20.188 -19.859 -5.543 1 95.19 198 PRO A CA 1
ATOM 1450 C C . PRO A 1 198 ? 20.859 -18.625 -6.125 1 95.19 198 PRO A C 1
ATOM 1452 O O . PRO A 1 198 ? 20.625 -18.281 -7.285 1 95.19 198 PRO A O 1
ATOM 1455 N N . LEU A 1 199 ? 21.688 -17.953 -5.34 1 96.56 199 LEU A N 1
ATOM 1456 C CA . LEU A 1 199 ? 22.359 -16.75 -5.801 1 96.56 199 LEU A CA 1
ATOM 1457 C C . LEU A 1 199 ? 23.391 -17.078 -6.883 1 96.56 199 LEU A C 1
ATOM 1459 O O . LEU A 1 199 ? 23.531 -16.328 -7.852 1 96.56 199 LEU A O 1
ATOM 1463 N N . GLU A 1 200 ? 24.062 -18.203 -6.711 1 96.06 200 GLU A N 1
ATOM 1464 C CA . GLU A 1 200 ? 25 -18.656 -7.734 1 96.06 200 GLU A CA 1
ATOM 1465 C C . GLU A 1 200 ? 24.281 -18.969 -9.039 1 96.06 200 GLU A C 1
ATOM 1467 O O . GLU A 1 200 ? 24.734 -18.578 -10.117 1 96.06 200 GLU A O 1
ATOM 1472 N N . HIS A 1 201 ? 23.188 -19.578 -8.891 1 95.19 201 HIS A N 1
ATOM 1473 C CA . HIS A 1 201 ? 22.422 -19.984 -10.062 1 95.19 201 HIS A CA 1
ATOM 1474 C C . HIS A 1 201 ? 21.938 -18.766 -10.844 1 95.19 201 HIS A C 1
ATOM 1476 O O . HIS A 1 201 ? 22.078 -18.703 -12.062 1 95.19 201 HIS A O 1
ATOM 1482 N N . ILE A 1 202 ? 21.375 -17.828 -10.18 1 96.75 202 ILE A N 1
ATOM 1483 C CA . ILE A 1 202 ? 20.734 -16.703 -10.852 1 96.75 202 ILE A CA 1
ATOM 1484 C C . ILE A 1 202 ? 21.781 -15.828 -11.508 1 96.75 202 ILE A C 1
ATOM 1486 O O . ILE A 1 202 ? 21.5 -15.133 -12.492 1 96.75 202 ILE A O 1
ATOM 1490 N N . ARG A 1 203 ? 23.031 -15.852 -11.047 1 97.31 203 ARG A N 1
ATOM 1491 C CA . ARG A 1 203 ? 24.141 -15.086 -11.625 1 97.31 203 ARG A CA 1
ATOM 1492 C C . ARG A 1 203 ? 24.547 -15.664 -12.977 1 97.31 203 ARG A C 1
ATOM 1494 O O . ARG A 1 203 ? 25.234 -15 -13.75 1 97.31 203 ARG A O 1
ATOM 1501 N N . ALA A 1 204 ? 24.094 -16.828 -13.281 1 96.25 204 ALA A N 1
ATOM 1502 C CA . ALA A 1 204 ? 24.562 -17.531 -14.469 1 96.25 204 ALA A CA 1
ATOM 1503 C C . ALA A 1 204 ? 23.547 -17.438 -15.602 1 96.25 204 ALA A C 1
ATOM 1505 O O . ALA A 1 204 ? 23.641 -18.172 -16.594 1 96.25 204 ALA A O 1
ATOM 1506 N N . LEU A 1 205 ? 22.656 -16.5 -15.516 1 96.62 205 LEU A N 1
ATOM 1507 C CA . LEU A 1 205 ? 21.547 -16.484 -16.469 1 96.62 205 LEU A CA 1
ATOM 1508 C C . LEU A 1 205 ? 21.797 -15.477 -17.578 1 96.62 205 LEU A C 1
ATOM 1510 O O . LEU A 1 205 ? 20.859 -15.047 -18.266 1 96.62 205 LEU A O 1
ATOM 1514 N N . GLY A 1 206 ? 23.078 -15.023 -17.734 1 96.88 206 GLY A N 1
ATOM 1515 C CA . GLY A 1 206 ? 23.422 -14.109 -18.812 1 96.88 206 GLY A CA 1
ATOM 1516 C C . GLY A 1 206 ? 22.719 -12.766 -18.703 1 96.88 206 GLY A C 1
ATOM 1517 O O . GLY A 1 206 ? 22.797 -12.109 -17.672 1 96.88 206 GLY A O 1
ATOM 1518 N N . SER A 1 207 ? 21.938 -12.414 -19.734 1 97.19 207 SER A N 1
ATOM 1519 C CA . SER A 1 207 ? 21.281 -11.109 -19.797 1 97.19 207 SER A CA 1
ATOM 1520 C C . SER A 1 207 ? 20.172 -11.008 -18.766 1 97.19 207 SER A C 1
ATOM 1522 O O . SER A 1 207 ? 19.688 -9.914 -18.453 1 97.19 207 SER A O 1
ATOM 1524 N N . LEU A 1 208 ? 19.766 -12.172 -18.234 1 98.5 208 LEU A N 1
ATOM 1525 C CA . LEU A 1 208 ? 18.672 -12.195 -17.266 1 98.5 208 LEU A CA 1
ATOM 1526 C C . LEU A 1 208 ? 19.203 -12.297 -15.844 1 98.5 208 LEU A C 1
ATOM 1528 O O . LEU A 1 208 ? 18.422 -12.406 -14.891 1 98.5 208 LEU A O 1
ATOM 1532 N N . SER A 1 209 ? 20.516 -12.211 -15.711 1 98.62 209 SER A N 1
ATOM 1533 C CA . SER A 1 209 ? 21.125 -12.188 -14.383 1 98.62 209 SER A CA 1
ATOM 1534 C C . SER A 1 209 ? 20.844 -10.875 -13.664 1 98.62 209 SER A C 1
ATOM 1536 O O . SER A 1 209 ? 20.703 -9.828 -14.297 1 98.62 209 SER A O 1
ATOM 1538 N N . PRO A 1 210 ? 20.719 -10.953 -12.375 1 98.81 210 PRO A N 1
ATOM 1539 C CA . PRO A 1 210 ? 20.625 -9.695 -11.641 1 98.81 210 PRO A CA 1
ATOM 1540 C C . PRO A 1 210 ? 21.875 -8.844 -11.75 1 98.81 210 PRO A C 1
ATOM 1542 O O . PRO A 1 210 ? 22.953 -9.359 -12.086 1 98.81 210 PRO A O 1
ATOM 1545 N N . ASP A 1 211 ? 21.703 -7.57 -11.508 1 98.56 211 ASP A N 1
ATOM 1546 C CA . ASP A 1 211 ? 22.844 -6.656 -11.516 1 98.56 211 ASP A CA 1
ATOM 1547 C C . ASP A 1 211 ? 23.672 -6.801 -10.242 1 98.56 211 ASP A C 1
ATOM 1549 O O . ASP A 1 211 ? 24.891 -6.559 -10.25 1 98.56 211 ASP A O 1
ATOM 1553 N N . LEU A 1 212 ? 23.016 -7.191 -9.172 1 98.31 212 LEU A N 1
ATOM 1554 C CA . LEU A 1 212 ? 23.641 -7.332 -7.859 1 98.31 212 LEU A CA 1
ATOM 1555 C C . LEU A 1 212 ? 22.984 -8.453 -7.066 1 98.31 212 LEU A C 1
ATOM 1557 O O . LEU A 1 212 ? 21.766 -8.633 -7.125 1 98.31 212 LEU A O 1
ATOM 1561 N N . THR A 1 213 ? 23.797 -9.266 -6.43 1 98.38 213 THR A N 1
ATOM 1562 C CA . THR A 1 213 ? 23.312 -10.25 -5.473 1 98.38 213 THR A CA 1
ATOM 1563 C C . THR A 1 213 ? 23.766 -9.898 -4.059 1 98.38 213 THR A C 1
ATOM 1565 O O . THR A 1 213 ? 24.891 -9.445 -3.855 1 98.38 213 THR A O 1
ATOM 1568 N N . LEU A 1 214 ? 22.844 -10 -3.133 1 97.5 214 LEU A N 1
ATOM 1569 C CA . LEU A 1 214 ? 23.141 -9.75 -1.727 1 97.5 214 LEU A CA 1
ATOM 1570 C C . LEU A 1 214 ? 22.719 -10.93 -0.861 1 97.5 214 LEU A C 1
ATOM 1572 O O . LEU A 1 214 ? 21.672 -11.539 -1.096 1 97.5 214 LEU A O 1
ATOM 1576 N N . SER A 1 215 ? 23.562 -11.188 0.16 1 95.38 215 SER A N 1
ATOM 1577 C CA . SER A 1 215 ? 23.109 -12.086 1.212 1 95.38 215 SER A CA 1
ATOM 1578 C C . SER A 1 215 ? 22.141 -11.383 2.162 1 95.38 215 SER A C 1
ATOM 1580 O O . SER A 1 215 ? 22.359 -10.227 2.523 1 95.38 215 SER A O 1
ATOM 1582 N N . SER A 1 216 ? 21.109 -12.094 2.574 1 89.94 216 SER A N 1
ATOM 1583 C CA . SER A 1 216 ? 20.141 -11.477 3.48 1 89.94 216 SER A CA 1
ATOM 1584 C C . SER A 1 216 ? 20.734 -11.289 4.871 1 89.94 216 SER A C 1
ATOM 1586 O O . SER A 1 216 ? 20.125 -10.648 5.734 1 89.94 216 SER A O 1
ATOM 1588 N N . ASP A 1 217 ? 21.906 -11.836 5.074 1 90.31 217 ASP A N 1
ATOM 1589 C CA . ASP A 1 217 ? 22.609 -11.656 6.34 1 90.31 217 ASP A CA 1
ATOM 1590 C C . ASP A 1 217 ? 23.234 -10.266 6.434 1 90.31 217 ASP A C 1
ATOM 1592 O O . ASP A 1 217 ? 23.625 -9.82 7.516 1 90.31 217 ASP A O 1
ATOM 1596 N N . HIS A 1 218 ? 23.438 -9.664 5.34 1 91.94 218 HIS A N 1
ATOM 1597 C CA . HIS A 1 218 ? 23.938 -8.297 5.359 1 91.94 218 HIS A CA 1
ATOM 1598 C C . HIS A 1 218 ? 23 -7.371 6.121 1 91.94 218 HIS A C 1
ATOM 1600 O O . HIS A 1 218 ? 21.781 -7.5 6.023 1 91.94 218 HIS A O 1
ATOM 1606 N N . THR A 1 219 ? 23.672 -6.477 6.855 1 95.06 219 THR A N 1
ATOM 1607 C CA . THR A 1 219 ? 22.859 -5.441 7.492 1 95.06 219 THR A CA 1
ATOM 1608 C C . THR A 1 219 ? 22.219 -4.543 6.445 1 95.06 219 THR A C 1
ATOM 1610 O O . THR A 1 219 ? 22.641 -4.512 5.289 1 95.06 219 THR A O 1
ATOM 1613 N N . VAL A 1 220 ? 21.219 -3.912 6.848 1 96.56 220 VAL A N 1
ATOM 1614 C CA . VAL A 1 220 ? 20.531 -2.961 5.973 1 96.56 220 VAL A CA 1
ATOM 1615 C C . VAL A 1 220 ? 21.547 -1.95 5.426 1 96.56 220 VAL A C 1
ATOM 1617 O O . VAL A 1 220 ? 21.562 -1.679 4.223 1 96.56 220 VAL A O 1
ATOM 1620 N N . GLU A 1 221 ? 22.344 -1.407 6.281 1 97.5 221 GLU A N 1
ATOM 1621 C CA . GLU A 1 221 ? 23.312 -0.403 5.863 1 97.5 221 GLU A CA 1
ATOM 1622 C C . GLU A 1 221 ? 24.281 -0.97 4.824 1 97.5 221 GLU A C 1
ATOM 1624 O O . GLU A 1 221 ? 24.609 -0.302 3.84 1 97.5 221 GLU A O 1
ATOM 1629 N N . GLU A 1 222 ? 24.766 -2.199 4.996 1 97.62 222 GLU A N 1
ATOM 1630 C CA . GLU A 1 222 ? 25.656 -2.842 4.031 1 97.62 222 GLU A CA 1
ATOM 1631 C C . GLU A 1 222 ? 24.969 -3.008 2.678 1 97.62 222 GLU A C 1
ATOM 1633 O O . GLU A 1 222 ? 25.578 -2.775 1.634 1 97.62 222 GLU A O 1
ATOM 1638 N N . GLY A 1 223 ? 23.734 -3.447 2.76 1 97.5 223 GLY A N 1
ATOM 1639 C CA . GLY A 1 223 ? 22.969 -3.592 1.533 1 97.5 223 GLY A CA 1
ATOM 1640 C C . GLY A 1 223 ? 22.766 -2.279 0.797 1 97.5 223 GLY A C 1
ATOM 1641 O O . GLY A 1 223 ? 22.969 -2.205 -0.416 1 97.5 223 GLY A O 1
ATOM 1642 N N . LEU A 1 224 ? 22.391 -1.271 1.534 1 98.06 224 LEU A N 1
ATOM 1643 C CA . LEU A 1 224 ? 22.156 0.043 0.947 1 98.06 224 LEU A CA 1
ATOM 1644 C C . LEU A 1 224 ? 23.438 0.599 0.328 1 98.06 224 LEU A C 1
ATOM 1646 O O . LEU A 1 224 ? 23.406 1.201 -0.748 1 98.06 224 LEU A O 1
ATOM 1650 N N . LYS A 1 225 ? 24.547 0.439 0.993 1 97.88 225 LYS A N 1
ATOM 1651 C CA . LYS A 1 225 ? 25.828 0.896 0.463 1 97.88 225 LYS A CA 1
ATOM 1652 C C . LYS A 1 225 ? 26.172 0.182 -0.842 1 97.88 225 LYS A C 1
ATOM 1654 O O . LYS A 1 225 ? 26.641 0.81 -1.795 1 97.88 225 LYS A O 1
ATOM 1659 N N . ALA A 1 226 ? 25.938 -1.142 -0.854 1 98 226 ALA A N 1
ATOM 1660 C CA . ALA A 1 226 ? 26.203 -1.917 -2.064 1 98 226 ALA A CA 1
ATOM 1661 C C . ALA A 1 226 ? 25.359 -1.408 -3.23 1 98 226 ALA A C 1
ATOM 1663 O O . ALA A 1 226 ? 25.844 -1.312 -4.359 1 98 226 ALA A O 1
ATOM 1664 N N . ILE A 1 227 ? 24.125 -1.078 -2.967 1 97.81 227 ILE A N 1
ATOM 1665 C CA . ILE A 1 227 ? 23.219 -0.563 -3.99 1 97.81 227 ILE A CA 1
ATOM 1666 C C . ILE A 1 227 ? 23.719 0.791 -4.488 1 97.81 227 ILE A C 1
ATOM 1668 O O . ILE A 1 227 ? 23.734 1.047 -5.691 1 97.81 227 ILE A O 1
ATOM 1672 N N . GLU A 1 228 ? 24.141 1.64 -3.588 1 97.31 228 GLU A N 1
ATOM 1673 C CA . GLU A 1 228 ? 24.656 2.959 -3.947 1 97.31 228 GLU A CA 1
ATOM 1674 C C . GLU A 1 228 ? 25.891 2.848 -4.84 1 97.31 228 GLU A C 1
ATOM 1676 O O . GLU A 1 228 ? 26.047 3.625 -5.781 1 97.31 228 GLU A O 1
ATOM 1681 N N . GLU A 1 229 ? 26.719 1.902 -4.5 1 98.06 229 GLU A N 1
ATOM 1682 C CA . GLU A 1 229 ? 27.938 1.692 -5.285 1 98.06 229 GLU A CA 1
ATOM 1683 C C . GLU A 1 229 ? 27.609 1.165 -6.68 1 98.06 229 GLU A C 1
ATOM 1685 O O . GLU A 1 229 ? 28.234 1.56 -7.66 1 98.06 229 GLU A O 1
ATOM 1690 N N . MET A 1 230 ? 26.609 0.309 -6.77 1 97.81 230 MET A N 1
ATOM 1691 C CA . MET A 1 230 ? 26.25 -0.311 -8.039 1 97.81 230 MET A CA 1
ATOM 1692 C C . MET A 1 230 ? 25.516 0.678 -8.938 1 97.81 230 MET A C 1
ATOM 1694 O O . MET A 1 230 ? 25.656 0.638 -10.164 1 97.81 230 MET A O 1
ATOM 1698 N N . PHE A 1 231 ? 24.734 1.507 -8.281 1 97.25 231 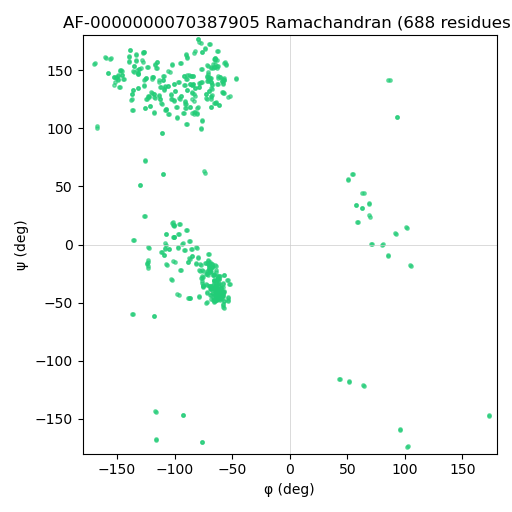PHE A N 1
ATOM 1699 C CA . PHE A 1 231 ? 23.922 2.455 -9.023 1 97.25 231 PHE A CA 1
ATOM 1700 C C . PHE A 1 231 ? 24.156 3.879 -8.539 1 97.25 231 PHE A C 1
ATOM 1702 O O . PHE A 1 231 ? 23.25 4.531 -8.023 1 97.25 231 PHE A O 1
ATOM 1709 N N . PRO A 1 232 ? 25.266 4.434 -8.844 1 95.56 232 PRO A N 1
ATOM 1710 C CA . PRO A 1 232 ? 25.641 5.742 -8.312 1 95.56 232 PRO A CA 1
ATOM 1711 C C . PRO A 1 232 ? 24.766 6.875 -8.852 1 95.56 232 PRO A C 1
ATOM 1713 O O . PRO A 1 232 ? 24.734 7.961 -8.266 1 95.56 232 PRO A O 1
ATOM 1716 N N . GLU A 1 233 ? 24.078 6.621 -9.898 1 93.88 233 GLU A N 1
ATOM 1717 C CA . GLU A 1 233 ? 23.281 7.672 -10.523 1 93.88 233 GLU A CA 1
ATOM 1718 C C . GLU A 1 233 ? 21.891 7.77 -9.883 1 93.88 233 GLU A C 1
ATOM 1720 O O . GLU A 1 233 ? 21.141 8.703 -10.156 1 93.88 233 GLU A O 1
ATOM 1725 N N . LYS A 1 234 ? 21.578 6.812 -9.125 1 95.06 234 LYS A N 1
ATOM 1726 C CA . LYS A 1 234 ? 20.281 6.84 -8.484 1 95.06 234 LYS A CA 1
ATOM 1727 C C . LYS A 1 234 ? 20.188 7.957 -7.449 1 95.06 234 LYS A C 1
ATOM 1729 O O . LYS A 1 234 ? 21.062 8.078 -6.586 1 95.06 234 LYS A O 1
ATOM 1734 N N . LEU A 1 235 ? 19.125 8.688 -7.465 1 94.25 235 LEU A N 1
ATOM 1735 C CA . LEU A 1 235 ? 18.984 9.867 -6.621 1 94.25 235 LEU A CA 1
ATOM 1736 C C . LEU A 1 235 ? 18.625 9.477 -5.191 1 94.25 235 LEU A C 1
ATOM 1738 O O . LEU A 1 235 ? 19.172 10.031 -4.234 1 94.25 235 LEU A O 1
ATOM 1742 N N . LEU A 1 236 ? 17.688 8.547 -5.055 1 97.19 236 LEU A N 1
ATOM 1743 C CA . LEU A 1 236 ? 17.188 8.172 -3.736 1 97.19 236 LEU A CA 1
ATOM 1744 C C . LEU A 1 236 ? 17.828 6.871 -3.266 1 97.19 236 LEU A C 1
ATOM 1746 O O . LEU A 1 236 ? 17.984 5.93 -4.051 1 97.19 236 LEU A O 1
ATOM 1750 N N . ARG A 1 237 ? 18.172 6.867 -1.997 1 96.62 237 ARG A N 1
ATOM 1751 C CA . ARG A 1 237 ? 18.828 5.715 -1.394 1 96.62 237 ARG A CA 1
ATOM 1752 C C . ARG A 1 237 ? 17.875 4.539 -1.263 1 96.62 237 ARG A C 1
ATOM 1754 O O . ARG A 1 237 ? 16.75 4.695 -0.766 1 96.62 237 ARG A O 1
ATOM 1761 N N . GLY A 1 238 ? 18.344 3.279 -1.719 1 98.19 238 GLY A N 1
ATOM 1762 C CA . GLY A 1 238 ? 17.531 2.084 -1.68 1 98.19 238 GLY A CA 1
ATOM 1763 C C . GLY A 1 238 ? 16.953 1.713 -3.033 1 98.19 238 GLY A C 1
ATOM 1764 O O . GLY A 1 238 ? 17.312 2.295 -4.055 1 98.19 238 GLY A O 1
ATOM 1765 N N . VAL A 1 239 ? 16.078 0.708 -3.068 1 98.75 239 VAL A N 1
ATOM 1766 C CA . VAL A 1 239 ? 15.477 0.237 -4.316 1 98.75 239 VAL A CA 1
ATOM 1767 C C . VAL A 1 239 ? 14.125 0.91 -4.527 1 98.75 239 VAL A C 1
ATOM 1769 O O . VAL A 1 239 ? 13.484 1.348 -3.57 1 98.75 239 VAL A O 1
ATOM 1772 N N . ASP A 1 240 ? 13.695 0.97 -5.793 1 98.75 240 ASP A N 1
ATOM 1773 C CA . ASP A 1 240 ? 12.406 1.576 -6.125 1 98.75 240 ASP A CA 1
ATOM 1774 C C . ASP A 1 240 ? 11.25 0.647 -5.762 1 98.75 240 ASP A C 1
ATOM 1776 O O . ASP A 1 240 ? 10.141 1.107 -5.496 1 98.75 240 ASP A O 1
ATOM 1780 N N . ALA A 1 241 ? 11.547 -0.622 -5.773 1 98.88 241 ALA A N 1
ATOM 1781 C CA . ALA A 1 241 ? 10.57 -1.624 -5.371 1 98.88 241 ALA A CA 1
ATOM 1782 C C . ALA A 1 241 ? 11.25 -2.857 -4.785 1 98.88 241 ALA A C 1
ATOM 1784 O O . ALA A 1 241 ? 12.344 -3.232 -5.219 1 98.88 241 ALA A O 1
ATOM 1785 N N . MET A 1 242 ? 10.617 -3.398 -3.812 1 98.75 242 MET A N 1
ATOM 1786 C CA . MET A 1 242 ? 11.023 -4.691 -3.27 1 98.75 242 MET A CA 1
ATOM 1787 C C . MET A 1 242 ? 9.891 -5.703 -3.363 1 98.75 242 MET A C 1
ATOM 1789 O O . MET A 1 242 ? 8.797 -5.473 -2.832 1 98.75 242 MET A O 1
ATOM 1793 N N . LEU A 1 243 ? 10.094 -6.785 -4.082 1 98.69 243 LEU A N 1
ATOM 1794 C CA . LEU A 1 243 ? 9.172 -7.914 -4.078 1 98.69 243 LEU A CA 1
ATOM 1795 C C . LEU A 1 243 ? 9.562 -8.938 -3.018 1 98.69 243 LEU A C 1
ATOM 1797 O O . LEU A 1 243 ? 10.695 -9.422 -3.012 1 98.69 243 LEU A O 1
ATOM 1801 N N . VAL A 1 244 ? 8.664 -9.211 -2.146 1 98.06 244 VAL A N 1
ATOM 1802 C CA . VAL A 1 244 ? 8.898 -10.227 -1.119 1 98.06 244 VAL A CA 1
ATOM 1803 C C . VAL A 1 244 ? 8.258 -11.547 -1.54 1 98.06 244 VAL A C 1
ATOM 1805 O O . VAL A 1 244 ? 7.031 -11.68 -1.532 1 98.06 244 VAL A O 1
ATOM 1808 N N . THR A 1 245 ? 9.094 -12.461 -1.849 1 96.38 245 THR A N 1
ATOM 1809 C CA . THR A 1 245 ? 8.609 -13.727 -2.389 1 96.38 245 THR A CA 1
ATOM 1810 C C . THR A 1 245 ? 8.836 -14.867 -1.396 1 96.38 245 THR A C 1
ATOM 1812 O O . THR A 1 245 ? 8.375 -15.984 -1.608 1 96.38 245 THR A O 1
ATOM 1815 N N . GLY A 1 246 ? 9.523 -14.617 -0.307 1 91.19 246 GLY A N 1
ATOM 1816 C CA . GLY A 1 246 ? 9.734 -15.617 0.727 1 91.19 246 GLY A CA 1
ATOM 1817 C C . GLY A 1 246 ? 8.656 -15.602 1.795 1 91.19 246 GLY A C 1
ATOM 1818 O O . GLY A 1 246 ? 7.938 -14.609 1.949 1 91.19 246 GLY A O 1
ATOM 1819 N N . PRO A 1 247 ? 8.547 -16.625 2.57 1 89.25 247 PRO A N 1
ATOM 1820 C CA . PRO A 1 247 ? 7.418 -16.781 3.488 1 89.25 247 PRO A CA 1
ATOM 1821 C C . PRO A 1 247 ? 7.688 -16.188 4.867 1 89.25 247 PRO A C 1
ATOM 1823 O O . PRO A 1 247 ? 6.785 -16.125 5.707 1 89.25 247 PRO A O 1
ATOM 1826 N N . GLN A 1 248 ? 8.867 -15.703 5.133 1 89.94 248 GLN A N 1
ATOM 1827 C CA . GLN A 1 248 ? 9.188 -15.305 6.496 1 89.94 248 GLN A CA 1
ATOM 1828 C C . GLN A 1 248 ? 8.758 -13.859 6.762 1 89.94 248 GLN A C 1
ATOM 1830 O O . GLN A 1 248 ? 9.109 -12.953 6.004 1 89.94 248 GLN A O 1
ATOM 1835 N N . ALA A 1 249 ? 8.195 -13.664 7.926 1 89.19 249 ALA A N 1
ATOM 1836 C CA . ALA A 1 249 ? 7.637 -12.359 8.266 1 89.19 249 ALA A CA 1
ATOM 1837 C C . ALA A 1 249 ? 8.734 -11.297 8.344 1 89.19 249 ALA A C 1
ATOM 1839 O O . ALA A 1 249 ? 8.516 -10.148 7.965 1 89.19 249 ALA A O 1
ATOM 1840 N N . HIS A 1 250 ? 9.875 -11.68 8.82 1 89.12 250 HIS A N 1
ATOM 1841 C CA . HIS A 1 250 ? 10.945 -10.711 9.039 1 89.12 250 HIS A CA 1
ATOM 1842 C C . HIS A 1 250 ? 11.461 -10.148 7.719 1 89.12 250 HIS A C 1
ATOM 1844 O O . HIS A 1 250 ? 12.148 -9.133 7.703 1 89.12 250 HIS A O 1
ATOM 1850 N N . GLU A 1 251 ? 11.219 -10.836 6.566 1 93.38 251 GLU A N 1
ATOM 1851 C CA . GLU A 1 251 ? 11.656 -10.367 5.254 1 93.38 251 GLU A CA 1
ATOM 1852 C C . GLU A 1 251 ? 11.023 -9.023 4.906 1 93.38 251 GLU A C 1
ATOM 1854 O O . GLU A 1 251 ? 11.617 -8.219 4.188 1 93.38 251 GLU A O 1
ATOM 1859 N N . PHE A 1 252 ? 9.867 -8.812 5.48 1 94.06 252 PHE A N 1
ATOM 1860 C CA . PHE A 1 252 ? 9.164 -7.57 5.195 1 94.06 252 PHE A CA 1
ATOM 1861 C C . PHE A 1 252 ? 9.859 -6.387 5.852 1 94.06 252 PHE A C 1
ATOM 1863 O O . PHE A 1 252 ? 9.977 -5.316 5.254 1 94.06 252 PHE A O 1
ATOM 1870 N N . ASP A 1 253 ? 10.305 -6.582 7.07 1 93.94 253 ASP A N 1
ATOM 1871 C CA . ASP A 1 253 ? 11.031 -5.512 7.738 1 93.94 253 ASP A CA 1
ATOM 1872 C C . ASP A 1 253 ? 12.25 -5.09 6.922 1 93.94 253 ASP A C 1
ATOM 1874 O O . ASP A 1 253 ? 12.469 -3.898 6.68 1 93.94 253 ASP A O 1
ATOM 1878 N N . TYR A 1 254 ? 13.023 -6.062 6.504 1 95.38 254 TYR A N 1
ATOM 1879 C CA . TYR A 1 254 ? 14.188 -5.805 5.664 1 95.38 254 TYR A CA 1
ATOM 1880 C C . TYR A 1 254 ? 13.789 -5.125 4.363 1 95.38 254 TYR A C 1
ATOM 1882 O O . TYR A 1 254 ? 14.43 -4.168 3.93 1 95.38 254 TYR A O 1
ATOM 1890 N N . ALA A 1 255 ? 12.711 -5.602 3.77 1 97.31 255 ALA A N 1
ATOM 1891 C CA . ALA A 1 255 ? 12.227 -5.047 2.51 1 97.31 255 ALA A CA 1
ATOM 1892 C C . ALA A 1 255 ? 11.891 -3.566 2.658 1 97.31 255 ALA A C 1
ATOM 1894 O O . ALA A 1 255 ? 12.289 -2.748 1.827 1 97.31 255 ALA A O 1
ATOM 1895 N N . PHE A 1 256 ? 11.234 -3.219 3.693 1 97.75 256 PHE A N 1
ATOM 1896 C CA . PHE A 1 256 ? 10.867 -1.826 3.918 1 97.75 256 PHE A CA 1
ATOM 1897 C C . PHE A 1 256 ? 12.102 -0.961 4.105 1 97.75 256 PHE A C 1
ATOM 1899 O O . PHE A 1 256 ? 12.211 0.12 3.523 1 97.75 256 PHE A O 1
ATOM 1906 N N . LYS A 1 257 ? 13.031 -1.427 4.898 1 97.69 257 LYS A N 1
ATOM 1907 C CA . LYS A 1 257 ? 14.219 -0.643 5.215 1 97.69 257 LYS A CA 1
ATOM 1908 C C . LYS A 1 257 ? 15.094 -0.441 3.979 1 97.69 257 LYS A C 1
ATOM 1910 O O . LYS A 1 257 ? 15.773 0.578 3.854 1 97.69 257 LYS A O 1
ATOM 1915 N N . MET A 1 258 ? 15 -1.357 3.037 1 98.12 258 MET A N 1
ATOM 1916 C CA . MET A 1 258 ? 15.82 -1.309 1.827 1 98.12 258 MET A CA 1
ATOM 1917 C C . MET A 1 258 ? 15.133 -0.49 0.74 1 98.12 258 MET A C 1
ATOM 1919 O O . MET A 1 258 ? 15.75 -0.154 -0.273 1 98.12 258 MET A O 1
ATOM 1923 N N . THR A 1 259 ? 13.898 -0.241 0.889 1 98.69 259 THR A N 1
ATOM 1924 C CA . THR A 1 259 ? 13.133 0.471 -0.125 1 98.69 259 THR A CA 1
ATOM 1925 C C . THR A 1 259 ? 13.328 1.979 0.004 1 98.69 259 THR A C 1
ATOM 1927 O O . THR A 1 259 ? 13.305 2.521 1.11 1 98.69 259 THR A O 1
ATOM 1930 N N . ALA A 1 260 ? 13.555 2.623 -1.127 1 98.5 260 ALA A N 1
ATOM 1931 C CA . ALA A 1 260 ? 13.711 4.074 -1.167 1 98.5 260 ALA A CA 1
ATOM 1932 C C . ALA A 1 260 ? 12.414 4.781 -0.784 1 98.5 260 ALA A C 1
ATOM 1934 O O . ALA A 1 260 ? 11.328 4.223 -0.943 1 98.5 260 ALA A O 1
ATOM 1935 N N . LYS A 1 261 ? 12.523 6.02 -0.224 1 98.12 261 LYS A N 1
ATOM 1936 C CA . LYS A 1 261 ? 11.328 6.84 -0.08 1 98.12 261 LYS A CA 1
ATOM 1937 C C . LYS A 1 261 ? 10.508 6.848 -1.367 1 98.12 261 LYS A C 1
ATOM 1939 O O . LYS A 1 261 ? 11.062 6.805 -2.465 1 98.12 261 LYS A O 1
ATOM 1944 N N . HIS A 1 262 ? 9.148 6.852 -1.239 1 97.94 262 HIS A N 1
ATOM 1945 C CA . HIS A 1 262 ? 8.188 6.879 -2.338 1 97.94 262 HIS A CA 1
ATOM 1946 C C . HIS A 1 262 ? 8.172 5.551 -3.088 1 97.94 262 HIS A C 1
ATOM 1948 O O . HIS A 1 262 ? 7.504 5.422 -4.113 1 97.94 262 HIS A O 1
ATOM 1954 N N . GLY A 1 263 ? 8.992 4.594 -2.66 1 98.5 263 GLY A N 1
ATOM 1955 C CA . GLY A 1 263 ? 9.031 3.301 -3.326 1 98.5 263 GLY A CA 1
ATOM 1956 C C . GLY A 1 263 ? 7.84 2.418 -2.988 1 98.5 263 GLY A C 1
ATOM 1957 O O . GLY A 1 263 ? 6.867 2.883 -2.395 1 98.5 263 GLY A O 1
ATOM 1958 N N . VAL A 1 264 ? 7.961 1.132 -3.43 1 98.75 264 VAL A N 1
ATOM 1959 C CA . VAL A 1 264 ? 6.832 0.223 -3.254 1 98.75 264 VAL A CA 1
ATOM 1960 C C . VAL A 1 264 ? 7.332 -1.133 -2.76 1 98.75 264 VAL A C 1
ATOM 1962 O O . VAL A 1 264 ? 8.359 -1.631 -3.227 1 98.75 264 VAL A O 1
ATOM 1965 N N . VAL A 1 265 ? 6.691 -1.65 -1.758 1 98.69 265 VAL A N 1
ATOM 1966 C CA . VAL A 1 265 ? 6.879 -3.033 -1.334 1 98.69 265 VAL A CA 1
ATOM 1967 C C . VAL A 1 265 ? 5.734 -3.896 -1.862 1 98.69 265 VAL A C 1
ATOM 1969 O O . VAL A 1 265 ? 4.562 -3.582 -1.647 1 98.69 265 VAL A O 1
ATOM 1972 N N . VAL A 1 266 ? 6.07 -4.93 -2.578 1 98.69 266 VAL A N 1
ATOM 1973 C CA . VAL A 1 266 ? 5.105 -5.84 -3.184 1 98.69 266 VAL A CA 1
ATOM 1974 C C . VAL A 1 266 ? 5.074 -7.156 -2.408 1 98.69 266 VAL A C 1
ATOM 1976 O O . VAL A 1 266 ? 6.035 -7.926 -2.443 1 98.69 266 VAL A O 1
ATOM 1979 N N . ALA A 1 267 ? 3.975 -7.402 -1.754 1 97.56 267 ALA A N 1
ATOM 1980 C CA . ALA A 1 267 ? 3.797 -8.641 -1.004 1 97.56 267 ALA A CA 1
ATOM 1981 C C . ALA A 1 267 ? 3.258 -9.75 -1.9 1 97.56 267 ALA A C 1
ATOM 1983 O O . ALA A 1 267 ? 2.127 -9.672 -2.387 1 97.56 267 ALA A O 1
ATOM 1984 N N . LEU A 1 268 ? 4.027 -10.797 -2.033 1 96.56 268 LEU A N 1
ATOM 1985 C CA . LEU A 1 268 ? 3.605 -11.859 -2.939 1 96.56 268 LEU A CA 1
ATOM 1986 C C . LEU A 1 268 ? 3.545 -13.203 -2.213 1 96.56 268 LEU A C 1
ATOM 1988 O O . LEU A 1 268 ? 2.941 -14.156 -2.711 1 96.56 268 LEU A O 1
ATOM 1992 N N . SER A 1 269 ? 4.148 -13.266 -1.074 1 88.12 269 SER A N 1
ATOM 1993 C CA . SER A 1 269 ? 4.223 -14.547 -0.37 1 88.12 269 SER A CA 1
ATOM 1994 C C . SER A 1 269 ? 3.055 -14.711 0.598 1 88.12 269 SER A C 1
ATOM 1996 O O . SER A 1 269 ? 2.547 -13.727 1.14 1 88.12 269 SER A O 1
ATOM 1998 N N . CYS A 1 270 ? 2.637 -15.953 0.695 1 86.06 270 CYS A N 1
ATOM 1999 C CA . CYS A 1 270 ? 1.818 -16.312 1.848 1 86.06 270 CYS A CA 1
ATOM 2000 C C . CYS A 1 270 ? 2.676 -16.469 3.098 1 86.06 270 CYS A C 1
ATOM 2002 O O . CYS A 1 270 ? 3.289 -17.516 3.303 1 86.06 270 CYS A O 1
ATOM 2004 N N . CYS A 1 271 ? 2.674 -15.477 3.859 1 84.06 271 CYS A N 1
ATOM 2005 C CA . CYS A 1 271 ? 3.549 -15.422 5.027 1 84.06 271 CYS A CA 1
ATOM 2006 C C . CYS A 1 271 ? 3.246 -16.562 5.992 1 84.06 271 CYS A C 1
ATOM 2008 O O . CYS A 1 271 ? 2.1 -16.984 6.109 1 84.06 271 CYS A O 1
ATOM 2010 N N . ASN A 1 272 ? 4.293 -17.047 6.602 1 86.56 272 ASN A N 1
ATOM 2011 C CA . ASN A 1 272 ? 4.133 -18.125 7.578 1 86.56 272 ASN A CA 1
ATOM 2012 C C . ASN A 1 272 ? 3.447 -17.625 8.844 1 86.56 272 ASN A C 1
ATOM 2014 O O . ASN A 1 272 ? 3.012 -18.438 9.672 1 86.56 272 ASN A O 1
ATOM 2018 N N . GLN A 1 273 ? 3.441 -16.344 9.016 1 90 273 GLN A N 1
ATOM 2019 C CA . GLN A 1 273 ? 2.65 -15.68 10.047 1 90 273 GLN A CA 1
ATOM 2020 C C . GLN A 1 273 ? 1.495 -14.898 9.43 1 90 273 GLN A C 1
ATOM 2022 O O . GLN A 1 273 ? 1.644 -14.297 8.367 1 90 273 GLN A O 1
ATOM 2027 N N . PRO A 1 274 ? 0.423 -14.922 10.211 1 89.75 274 PRO A N 1
ATOM 2028 C CA . PRO A 1 274 ? -0.737 -14.234 9.633 1 89.75 274 PRO A CA 1
ATOM 2029 C C . PRO A 1 274 ? -0.532 -12.727 9.508 1 89.75 274 PRO A C 1
ATOM 2031 O O . PRO A 1 274 ? -0.994 -12.117 8.547 1 89.75 274 PRO A O 1
ATOM 2034 N N . MET A 1 275 ? 0.196 -12.203 10.5 1 93.56 275 MET A N 1
ATOM 2035 C CA . MET A 1 275 ? 0.36 -10.758 10.562 1 93.56 275 MET A CA 1
ATOM 2036 C C . MET A 1 275 ? 1.781 -10.352 10.18 1 93.56 275 MET A C 1
ATOM 2038 O O . MET A 1 275 ? 2.744 -11.008 10.586 1 93.56 275 MET A O 1
ATOM 2042 N N . ILE A 1 276 ? 1.803 -9.289 9.359 1 92.69 276 ILE A N 1
ATOM 2043 C CA . ILE A 1 276 ? 3.072 -8.625 9.086 1 92.69 276 ILE A CA 1
ATOM 2044 C C . ILE A 1 276 ? 3.127 -7.297 9.828 1 92.69 276 ILE A C 1
ATOM 2046 O O . ILE A 1 276 ? 2.135 -6.566 9.883 1 92.69 276 ILE A O 1
ATOM 2050 N N . GLU A 1 277 ? 4.23 -7.047 10.414 1 93.06 277 GLU A N 1
ATOM 2051 C CA . GLU A 1 277 ? 4.414 -5.793 11.141 1 93.06 277 GLU A CA 1
ATOM 2052 C C . GLU A 1 277 ? 5.082 -4.738 10.266 1 93.06 277 GLU A C 1
ATOM 2054 O O . GLU A 1 277 ? 6.141 -4.984 9.688 1 93.06 277 GLU A O 1
ATOM 2059 N N . ILE A 1 278 ? 4.465 -3.598 10.211 1 93.25 278 ILE A N 1
ATOM 2060 C CA . ILE A 1 278 ? 4.988 -2.5 9.406 1 93.25 278 ILE A CA 1
ATOM 2061 C C . ILE A 1 278 ? 5.176 -1.262 10.281 1 93.25 278 ILE A C 1
ATOM 2063 O O . ILE A 1 278 ? 4.266 -0.867 11.016 1 93.25 278 ILE A O 1
ATOM 2067 N N . ASP A 1 279 ? 6.367 -0.698 10.305 1 95.94 279 ASP A N 1
ATOM 2068 C CA . ASP A 1 279 ? 6.582 0.59 10.953 1 95.94 279 ASP A CA 1
ATOM 2069 C C . ASP A 1 279 ? 5.75 1.688 10.297 1 95.94 279 ASP A C 1
ATOM 2071 O O . ASP A 1 279 ? 5.891 1.941 9.094 1 95.94 279 ASP A O 1
ATOM 2075 N N . TRP A 1 280 ? 4.852 2.33 11.062 1 94.88 280 TRP A N 1
ATOM 2076 C CA . TRP A 1 280 ? 3.984 3.34 10.477 1 94.88 280 TRP A CA 1
ATOM 2077 C C . TRP A 1 280 ? 4.801 4.445 9.812 1 94.88 280 TRP A C 1
ATOM 2079 O O . TRP A 1 280 ? 4.344 5.078 8.859 1 94.88 280 TRP A O 1
ATOM 2089 N N . LYS A 1 281 ? 6.035 4.699 10.227 1 96.25 281 LYS A N 1
ATOM 2090 C CA . LYS A 1 281 ? 6.895 5.738 9.664 1 96.25 281 LYS A CA 1
ATOM 2091 C C . LYS A 1 281 ? 7.262 5.426 8.219 1 96.25 281 LYS A C 1
ATOM 2093 O O . LYS A 1 281 ? 7.488 6.336 7.418 1 96.25 281 LYS A O 1
ATOM 2098 N N . ASP A 1 282 ? 7.348 4.102 7.887 1 97.62 282 ASP A N 1
ATOM 2099 C CA . ASP A 1 282 ? 7.668 3.705 6.52 1 97.62 282 ASP A CA 1
ATOM 2100 C C . ASP A 1 282 ? 6.578 4.152 5.547 1 97.62 282 ASP A C 1
ATOM 2102 O O . ASP A 1 282 ? 6.871 4.5 4.398 1 97.62 282 ASP A O 1
ATOM 2106 N N . ILE A 1 283 ? 5.355 4.176 6.051 1 97.44 283 ILE A N 1
ATOM 2107 C CA . ILE A 1 283 ? 4.227 4.543 5.207 1 97.44 283 ILE A CA 1
ATOM 2108 C C . ILE A 1 283 ? 4.031 6.055 5.227 1 97.44 283 ILE A C 1
ATOM 2110 O O . ILE A 1 283 ? 3.984 6.699 4.176 1 97.44 283 ILE A O 1
ATOM 2114 N N . VAL A 1 284 ? 4.074 6.637 6.391 1 96.62 284 VAL A N 1
ATOM 2115 C CA . VAL A 1 284 ? 3.658 8.023 6.551 1 96.62 284 VAL A CA 1
ATOM 2116 C C . VAL A 1 284 ? 4.832 8.953 6.254 1 96.62 284 VAL A C 1
ATOM 2118 O O . VAL A 1 284 ? 4.691 9.93 5.508 1 96.62 284 VAL A O 1
ATOM 2121 N N . LEU A 1 285 ? 6.035 8.672 6.789 1 96.38 285 LEU A N 1
ATOM 2122 C CA . LEU A 1 285 ? 7.145 9.617 6.723 1 96.38 285 LEU A CA 1
ATOM 2123 C C . LEU A 1 285 ? 8.047 9.32 5.527 1 96.38 285 LEU A C 1
ATOM 2125 O O . LEU A 1 285 ? 8.789 10.188 5.07 1 96.38 285 LEU A O 1
ATOM 2129 N N . ARG A 1 286 ? 7.992 8.055 5.02 1 97.75 286 ARG A N 1
ATOM 2130 C CA . ARG A 1 286 ? 8.852 7.695 3.893 1 97.75 286 ARG A CA 1
ATOM 2131 C C . ARG A 1 286 ? 8.031 7.52 2.619 1 97.75 286 ARG A C 1
ATOM 2133 O O . ARG A 1 286 ? 8.586 7.332 1.536 1 97.75 286 ARG A O 1
ATOM 2140 N N . ASP A 1 287 ? 6.691 7.535 2.783 1 98.06 287 ASP A N 1
ATOM 2141 C CA . ASP A 1 287 ? 5.797 7.5 1.629 1 98.06 287 ASP A CA 1
ATOM 2142 C C . ASP A 1 287 ? 5.973 6.207 0.835 1 98.06 287 ASP A C 1
ATOM 2144 O O . ASP A 1 287 ? 5.918 6.219 -0.396 1 98.06 287 ASP A O 1
ATOM 2148 N N . ILE A 1 288 ? 6.32 5.117 1.546 1 98.5 288 ILE A N 1
ATOM 2149 C CA . ILE A 1 288 ? 6.375 3.803 0.912 1 98.5 288 ILE A CA 1
ATOM 2150 C C . ILE A 1 288 ? 4.961 3.236 0.778 1 98.5 288 ILE A C 1
ATOM 2152 O O . ILE A 1 288 ? 4.152 3.34 1.705 1 98.5 288 ILE A O 1
ATOM 2156 N N . ARG A 1 289 ? 4.652 2.682 -0.37 1 98.44 289 ARG A N 1
ATOM 2157 C CA . ARG A 1 289 ? 3.359 2.045 -0.607 1 98.44 289 ARG A CA 1
ATOM 2158 C C . ARG A 1 289 ? 3.475 0.526 -0.534 1 98.44 289 ARG A C 1
ATOM 2160 O O . ARG A 1 289 ? 4.555 -0.03 -0.754 1 98.44 289 ARG A O 1
ATOM 2167 N N . VAL A 1 290 ? 2.359 -0.148 -0.216 1 98.62 290 VAL A N 1
ATOM 2168 C CA . VAL A 1 290 ? 2.301 -1.604 -0.158 1 98.62 290 VAL A CA 1
ATOM 2169 C C . VAL A 1 290 ? 1.216 -2.117 -1.104 1 98.62 290 VAL A C 1
ATOM 2171 O O . VAL A 1 290 ? 0.074 -1.652 -1.059 1 98.62 290 VAL A O 1
ATOM 2174 N N . VAL A 1 291 ? 1.593 -3.021 -1.971 1 98.44 291 VAL A N 1
ATOM 2175 C CA . VAL A 1 291 ? 0.64 -3.641 -2.885 1 98.44 291 VAL A CA 1
ATOM 2176 C C . VAL A 1 291 ? 0.84 -5.156 -2.891 1 98.44 291 VAL A C 1
ATOM 2178 O O . VAL A 1 291 ? 1.835 -5.66 -2.363 1 98.44 291 VAL A O 1
ATOM 2181 N N . GLY A 1 292 ? -0.126 -5.828 -3.385 1 97.38 292 GLY A N 1
ATOM 2182 C CA . GLY A 1 292 ? -0.037 -7.273 -3.516 1 97.38 292 GLY A CA 1
ATOM 2183 C C . GLY A 1 292 ? -0.065 -7.746 -4.957 1 97.38 292 GLY A C 1
ATOM 2184 O O . GLY A 1 292 ? 0.195 -6.965 -5.875 1 97.38 292 GLY A O 1
ATOM 2185 N N . GLY A 1 293 ? -0.235 -9 -5.082 1 93.5 293 GLY A N 1
ATOM 2186 C CA . GLY A 1 293 ? -0.383 -9.703 -6.348 1 93.5 293 GLY A CA 1
ATOM 2187 C C . GLY A 1 293 ? -0.878 -11.133 -6.18 1 93.5 293 GLY A C 1
ATOM 2188 O O . GLY A 1 293 ? -0.11 -12.023 -5.809 1 93.5 293 GLY A O 1
ATOM 2189 N N . PHE A 1 294 ? -2.172 -11.305 -6.41 1 95.38 294 PHE A N 1
ATOM 2190 C CA . PHE A 1 294 ? -2.76 -12.641 -6.344 1 95.38 294 PHE A CA 1
ATOM 2191 C C . PHE A 1 294 ? -2.686 -13.328 -7.699 1 95.38 294 PHE A C 1
ATOM 2193 O O . PHE A 1 294 ? -3.467 -13.016 -8.602 1 95.38 294 PHE A O 1
ATOM 2200 N N . CYS A 1 295 ? -1.785 -14.188 -7.75 1 96.56 295 CYS A N 1
ATOM 2201 C CA . CYS A 1 295 ? -1.546 -14.906 -9 1 96.56 295 CYS A CA 1
ATOM 2202 C C . CYS A 1 295 ? -1.567 -13.953 -10.188 1 96.56 295 CYS A C 1
ATOM 2204 O O . CYS A 1 295 ? -0.679 -13.109 -10.328 1 96.56 295 CYS A O 1
ATOM 2206 N N . ALA A 1 296 ? -2.582 -14.125 -11.133 1 97.62 296 ALA A N 1
ATOM 2207 C CA . ALA A 1 296 ? -2.662 -13.219 -12.273 1 97.62 296 ALA A CA 1
ATOM 2208 C C . ALA A 1 296 ? -3.967 -13.414 -13.039 1 97.62 296 ALA A C 1
ATOM 2210 O O . ALA A 1 296 ? -4.613 -14.453 -12.922 1 97.62 296 ALA A O 1
ATOM 2211 N N . THR A 1 297 ? -4.363 -12.367 -13.734 1 97 297 THR A N 1
ATOM 2212 C CA . THR A 1 297 ? -5.441 -12.492 -14.711 1 97 297 THR A CA 1
ATOM 2213 C C . THR A 1 297 ? -4.945 -13.18 -15.984 1 97 297 THR A C 1
ATOM 2215 O O . THR A 1 297 ? -3.74 -13.375 -16.156 1 97 297 THR A O 1
ATOM 2218 N N . ILE A 1 298 ? -5.875 -13.578 -16.75 1 97.19 298 ILE A N 1
ATOM 2219 C CA . ILE A 1 298 ? -5.531 -14.242 -18 1 97.19 298 ILE A CA 1
ATOM 2220 C C . ILE A 1 298 ? -4.77 -13.273 -18.906 1 97.19 298 ILE A C 1
ATOM 2222 O O . ILE A 1 298 ? -3.854 -13.68 -19.625 1 97.19 298 ILE A O 1
ATOM 2226 N N . GLU A 1 299 ? -5.133 -11.977 -18.922 1 97.31 299 GLU A N 1
ATOM 2227 C CA . GLU A 1 299 ? -4.465 -10.969 -19.734 1 97.31 299 GLU A CA 1
ATOM 2228 C C . GLU A 1 299 ? -3.01 -10.789 -19.312 1 97.31 299 GLU A C 1
ATOM 2230 O O . GLU A 1 299 ? -2.113 -10.734 -20.156 1 97.31 299 GLU A O 1
ATOM 2235 N N . VAL A 1 300 ? -2.828 -10.75 -18.031 1 98.12 300 VAL A N 1
ATOM 2236 C CA . VAL A 1 300 ? -1.478 -10.602 -17.5 1 98.12 300 VAL A CA 1
ATOM 2237 C C . VAL A 1 300 ? -0.661 -11.852 -17.812 1 98.12 300 VAL A C 1
ATOM 2239 O O . VAL A 1 300 ? 0.522 -11.766 -18.156 1 98.12 300 VAL A O 1
ATOM 2242 N N . THR A 1 301 ? -1.278 -12.992 -17.75 1 98.5 301 THR A N 1
ATOM 2243 C CA . THR A 1 301 ? -0.585 -14.242 -18.016 1 98.5 301 THR A CA 1
ATOM 2244 C C . THR A 1 301 ? -0.215 -14.359 -19.484 1 98.5 301 THR A C 1
ATOM 2246 O O . THR A 1 301 ? 0.833 -14.914 -19.828 1 98.5 301 THR A O 1
ATOM 2249 N N . LYS A 1 302 ? -1.073 -13.867 -20.297 1 98.44 302 LYS A N 1
ATOM 2250 C CA . LYS A 1 302 ? -0.744 -13.844 -21.719 1 98.44 302 LYS A CA 1
ATOM 2251 C C . LYS A 1 302 ? 0.521 -13.031 -21.984 1 98.44 302 LYS A C 1
ATOM 2253 O O . LYS A 1 302 ? 1.406 -13.469 -22.719 1 98.44 302 LYS A O 1
ATOM 2258 N N . GLU A 1 303 ? 0.612 -11.828 -21.359 1 98.56 303 GLU A N 1
ATOM 2259 C CA . GLU A 1 303 ? 1.805 -10.992 -21.469 1 98.56 303 GLU A CA 1
ATOM 2260 C C . GLU A 1 303 ? 3.043 -11.727 -20.969 1 98.56 303 GLU A C 1
ATOM 2262 O O . GLU A 1 303 ? 4.109 -11.648 -21.594 1 98.56 303 GLU A O 1
ATOM 2267 N N . LEU A 1 304 ? 2.855 -12.391 -19.891 1 98.44 304 LEU A N 1
ATOM 2268 C CA . LEU A 1 304 ? 3.928 -13.172 -19.297 1 98.44 304 LEU A CA 1
ATOM 2269 C C . LEU A 1 304 ? 4.461 -14.211 -20.281 1 98.44 304 LEU A C 1
ATOM 2271 O O . LEU A 1 304 ? 5.672 -14.328 -20.469 1 98.44 304 LEU A O 1
ATOM 2275 N N . LEU A 1 305 ? 3.584 -15.008 -20.859 1 98.69 305 LEU A N 1
ATOM 2276 C CA . LEU A 1 305 ? 3.996 -16.062 -21.766 1 98.69 305 LEU A CA 1
ATOM 2277 C C . LEU A 1 305 ? 4.691 -15.492 -23 1 98.69 305 LEU A C 1
ATOM 2279 O O . LEU A 1 305 ? 5.672 -16.062 -23.484 1 98.69 305 LEU A O 1
ATOM 2283 N N . GLU A 1 306 ? 4.168 -14.375 -23.453 1 98.62 306 GLU A N 1
ATOM 2284 C CA . GLU A 1 306 ? 4.793 -13.711 -24.594 1 98.62 306 GLU A CA 1
ATOM 2285 C C . GLU A 1 306 ? 6.215 -13.258 -24.25 1 98.62 306 GLU A C 1
ATOM 2287 O O . GLU A 1 306 ? 7.148 -13.508 -25.016 1 98.62 306 GLU A O 1
ATOM 2292 N N . LEU A 1 307 ? 6.352 -12.68 -23.125 1 98.75 307 LEU A N 1
ATOM 2293 C CA . LEU A 1 307 ? 7.664 -12.195 -22.719 1 98.75 307 LEU A CA 1
ATOM 2294 C C . LEU A 1 307 ? 8.617 -13.352 -22.453 1 98.75 307 LEU A C 1
ATOM 2296 O O . LEU A 1 307 ? 9.789 -13.305 -22.828 1 98.75 307 LEU A O 1
ATOM 2300 N N . ALA A 1 308 ? 8.117 -14.328 -21.781 1 98.69 308 ALA A N 1
ATOM 2301 C CA . ALA A 1 308 ? 8.938 -15.508 -21.5 1 98.69 308 ALA A CA 1
ATOM 2302 C C . ALA A 1 308 ? 9.438 -16.156 -22.781 1 98.69 308 ALA A C 1
ATOM 2304 O O . ALA A 1 308 ? 10.594 -16.578 -22.875 1 98.69 308 ALA A O 1
ATOM 2305 N N . SER A 1 309 ? 8.547 -16.219 -23.719 1 98.5 309 SER A N 1
ATOM 2306 C CA . SER A 1 309 ? 8.891 -16.781 -25.016 1 98.5 309 SER A CA 1
ATOM 2307 C C . SER A 1 309 ? 9.953 -15.945 -25.719 1 98.5 309 SER A C 1
ATOM 2309 O O . SER A 1 309 ? 10.945 -16.484 -26.234 1 98.5 309 SER A O 1
ATOM 2311 N N . MET A 1 310 ? 9.812 -14.664 -25.719 1 98.38 310 MET A N 1
ATOM 2312 C CA . MET A 1 310 ? 10.688 -13.742 -26.438 1 98.38 310 MET A CA 1
ATOM 2313 C C . MET A 1 310 ? 12.055 -13.648 -25.781 1 98.38 310 MET A C 1
ATOM 2315 O O . MET A 1 310 ? 13.07 -13.547 -26.453 1 98.38 310 MET A O 1
ATOM 2319 N N . LYS A 1 311 ? 12.125 -13.742 -24.453 1 98.5 311 LYS A N 1
ATOM 2320 C CA . LYS A 1 311 ? 13.352 -13.445 -23.719 1 98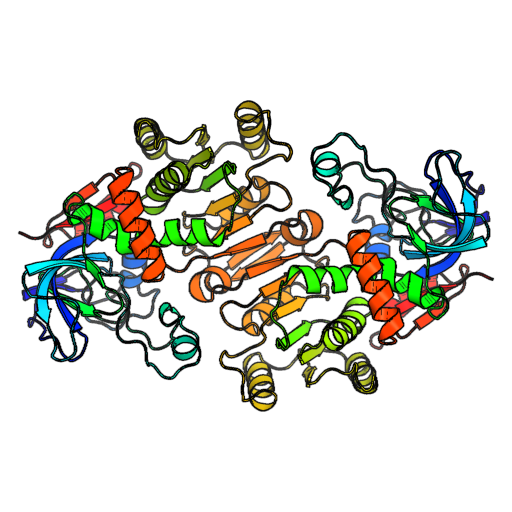.5 311 LYS A CA 1
ATOM 2321 C C . LYS A 1 311 ? 13.984 -14.719 -23.172 1 98.5 311 LYS A C 1
ATOM 2323 O O . LYS A 1 311 ? 15.031 -14.664 -22.516 1 98.5 311 LYS A O 1
ATOM 2328 N N . ASN A 1 312 ? 13.312 -15.805 -23.391 1 97.5 312 ASN A N 1
ATOM 2329 C CA . ASN A 1 312 ? 13.797 -17.109 -22.969 1 97.5 312 ASN A CA 1
ATOM 2330 C C . ASN A 1 312 ? 13.93 -17.203 -21.453 1 97.5 312 ASN A C 1
ATOM 2332 O O . ASN A 1 312 ? 14.984 -17.609 -20.938 1 97.5 312 ASN A O 1
ATOM 2336 N N . VAL A 1 313 ? 12.938 -16.719 -20.781 1 98.44 313 VAL A N 1
ATOM 2337 C CA . VAL A 1 313 ? 12.844 -16.906 -19.344 1 98.44 313 VAL A CA 1
ATOM 2338 C C . VAL A 1 313 ? 12.602 -18.375 -19.016 1 98.44 313 VAL A C 1
ATOM 2340 O O . VAL A 1 313 ? 11.766 -19.031 -19.641 1 98.44 313 VAL A O 1
ATOM 2343 N N . LYS A 1 314 ? 13.32 -18.875 -17.953 1 97.19 314 LYS A N 1
ATOM 2344 C CA . LYS A 1 314 ? 13.203 -20.281 -17.625 1 97.19 314 LYS A CA 1
ATOM 2345 C C . LYS A 1 314 ? 13.477 -20.516 -16.141 1 97.19 314 LYS A C 1
ATOM 2347 O O . LYS A 1 314 ? 14.359 -19.891 -15.555 1 97.19 314 LYS A O 1
ATOM 2352 N N . SER A 1 315 ? 12.75 -21.438 -15.633 1 97.31 315 SER A N 1
ATOM 2353 C CA . SER A 1 315 ? 13.078 -21.969 -14.312 1 97.31 315 SER A CA 1
ATOM 2354 C C . SER A 1 315 ? 14.055 -23.141 -14.414 1 97.31 315 SER A C 1
ATOM 2356 O O . SER A 1 315 ? 14.062 -23.859 -15.406 1 97.31 315 SER A O 1
ATOM 2358 N N . LYS A 1 316 ? 14.93 -23.203 -13.383 1 96.94 316 LYS A N 1
ATOM 2359 C CA . LYS A 1 316 ? 15.617 -24.469 -13.195 1 96.94 316 LYS A CA 1
ATOM 2360 C C . LYS A 1 316 ? 14.648 -25.562 -12.742 1 96.94 316 LYS A C 1
ATOM 2362 O O . LYS A 1 316 ? 14.039 -25.453 -11.672 1 96.94 316 LYS A O 1
ATOM 2367 N N . ILE A 1 317 ? 14.523 -26.609 -13.578 1 97.88 317 ILE A N 1
ATOM 2368 C CA . ILE A 1 317 ? 13.469 -27.578 -13.344 1 97.88 317 ILE A CA 1
ATOM 2369 C C . ILE A 1 317 ? 14.07 -28.891 -12.859 1 97.88 317 ILE A C 1
ATOM 2371 O O . ILE A 1 317 ? 15.094 -29.344 -13.383 1 97.88 317 ILE A O 1
ATOM 2375 N N . ARG A 1 318 ? 13.531 -29.406 -11.867 1 97.38 318 ARG A N 1
ATOM 2376 C CA . ARG A 1 318 ? 13.734 -30.797 -11.461 1 97.38 318 ARG A CA 1
ATOM 2377 C C . ARG A 1 318 ? 12.445 -31.594 -11.609 1 97.38 318 ARG A C 1
ATOM 2379 O O . ARG A 1 318 ? 11.398 -31.203 -11.086 1 97.38 318 ARG A O 1
ATOM 2386 N N . THR A 1 319 ? 12.523 -32.719 -12.312 1 98.12 319 THR A N 1
ATOM 2387 C CA . THR A 1 319 ? 11.305 -33.469 -12.648 1 98.12 319 THR A CA 1
ATOM 2388 C C . THR A 1 319 ? 11.164 -34.719 -11.773 1 98.12 319 THR A C 1
ATOM 2390 O O . THR A 1 319 ? 12.164 -35.281 -11.32 1 98.12 319 THR A O 1
ATOM 2393 N N . PHE A 1 320 ? 9.969 -35.062 -11.523 1 98.5 320 PHE A N 1
ATOM 2394 C CA . PHE A 1 320 ? 9.555 -36.25 -10.805 1 98.5 320 PHE A CA 1
ATOM 2395 C C . PHE A 1 320 ? 8.398 -36.938 -11.516 1 98.5 320 PHE A C 1
ATOM 2397 O O . PHE A 1 320 ? 7.648 -36.312 -12.258 1 98.5 320 PHE A O 1
ATOM 2404 N N . SER A 1 321 ? 8.25 -38.281 -11.32 1 98.44 321 SER A N 1
ATOM 2405 C CA . SER A 1 321 ? 7.039 -38.969 -11.758 1 98.44 321 SER A CA 1
ATOM 2406 C C . SER A 1 321 ? 5.922 -38.812 -10.727 1 98.44 321 SER A C 1
ATOM 2408 O O . SER A 1 321 ? 6.16 -38.406 -9.594 1 98.44 321 SER A O 1
ATOM 2410 N N . LEU A 1 322 ? 4.715 -39.156 -11.148 1 98.56 322 LEU A N 1
ATOM 2411 C CA . LEU A 1 322 ? 3.586 -39.094 -10.227 1 98.56 322 LEU A CA 1
ATOM 2412 C C . LEU A 1 322 ? 3.822 -40 -9.031 1 98.56 322 LEU A C 1
ATOM 2414 O O . LEU A 1 322 ? 3.453 -39.688 -7.902 1 98.56 322 LEU A O 1
ATOM 2418 N N . ASP A 1 323 ? 4.445 -41.125 -9.258 1 97.75 323 ASP A N 1
ATOM 2419 C CA . ASP A 1 323 ? 4.711 -42.094 -8.203 1 97.75 323 ASP A CA 1
ATOM 2420 C C . ASP A 1 323 ? 5.715 -41.531 -7.191 1 97.75 323 ASP A C 1
ATOM 2422 O O . ASP A 1 323 ? 5.797 -42.031 -6.059 1 97.75 323 ASP A O 1
ATOM 2426 N N . GLU A 1 324 ? 6.438 -40.531 -7.578 1 98.06 324 GLU A N 1
ATOM 2427 C CA . GLU A 1 324 ? 7.445 -39.906 -6.727 1 98.06 324 GLU A CA 1
ATOM 2428 C C . GLU A 1 324 ? 6.926 -38.625 -6.102 1 98.06 324 GLU A C 1
ATOM 2430 O O . GLU A 1 324 ? 7.707 -37.812 -5.613 1 98.06 324 GLU A O 1
ATOM 2435 N N . VAL A 1 325 ? 5.629 -38.438 -6.105 1 98.06 325 VAL A N 1
ATOM 2436 C CA . VAL A 1 325 ? 5.043 -37.156 -5.719 1 98.06 325 VAL A CA 1
ATOM 2437 C C . VAL A 1 325 ? 5.406 -36.844 -4.27 1 98.06 325 VAL A C 1
ATOM 2439 O O . VAL A 1 325 ? 5.605 -35.688 -3.918 1 98.06 325 VAL A O 1
ATOM 2442 N N . ASN A 1 326 ? 5.531 -37.781 -3.4 1 97.69 326 ASN A N 1
ATOM 2443 C CA . ASN A 1 326 ? 5.855 -37.562 -1.995 1 97.69 326 ASN A CA 1
ATOM 2444 C C . ASN A 1 326 ? 7.293 -37.094 -1.82 1 97.69 326 ASN A C 1
ATOM 2446 O O . ASN A 1 326 ? 7.637 -36.5 -0.798 1 97.69 326 ASN A O 1
ATOM 2450 N N . ASP A 1 327 ? 8.141 -37.312 -2.779 1 97.25 327 ASP A N 1
ATOM 2451 C CA . ASP A 1 327 ? 9.523 -36.844 -2.73 1 97.25 327 ASP A CA 1
ATOM 2452 C C . ASP A 1 327 ? 9.602 -35.344 -2.904 1 97.25 327 ASP A C 1
ATOM 2454 O O . ASP A 1 327 ? 10.594 -34.719 -2.516 1 97.25 327 ASP A O 1
ATOM 2458 N N . LEU A 1 328 ? 8.594 -34.75 -3.555 1 96.69 328 LEU A N 1
ATOM 2459 C CA . LEU A 1 328 ? 8.578 -33.312 -3.803 1 96.69 328 LEU A CA 1
ATOM 2460 C C . LEU A 1 328 ? 8.766 -32.531 -2.506 1 96.69 328 LEU A C 1
ATOM 2462 O O . LEU A 1 328 ? 9.586 -31.609 -2.443 1 96.69 328 LEU A O 1
ATOM 2466 N N . LEU A 1 329 ? 8.062 -32.906 -1.457 1 92.94 329 LEU A N 1
ATOM 2467 C CA . LEU A 1 329 ? 8.117 -32.188 -0.183 1 92.94 329 LEU A CA 1
ATOM 2468 C C . LEU A 1 329 ? 9.5 -32.344 0.458 1 92.94 329 LEU A C 1
ATOM 2470 O O . LEU A 1 329 ? 10.031 -31.391 1.01 1 92.94 329 LEU A O 1
ATOM 2474 N N . THR A 1 330 ? 10.023 -33.562 0.377 1 93.81 330 THR A N 1
ATOM 2475 C CA . THR A 1 330 ? 11.344 -33.812 0.934 1 93.81 330 THR A CA 1
ATOM 2476 C C . THR A 1 330 ? 12.406 -32.969 0.236 1 93.81 330 THR A C 1
ATOM 2478 O O . THR A 1 330 ? 13.234 -32.344 0.894 1 93.81 330 THR A O 1
ATOM 2481 N N . VAL A 1 331 ? 12.312 -32.969 -1.052 1 95.44 331 VAL A N 1
ATOM 2482 C CA . VAL A 1 331 ? 13.297 -32.25 -1.846 1 95.44 331 VAL A CA 1
ATOM 2483 C C . VAL A 1 331 ? 13.125 -30.734 -1.629 1 95.44 331 VAL A C 1
ATOM 2485 O O . VAL A 1 331 ? 14.109 -30 -1.521 1 95.44 331 VAL A O 1
ATOM 2488 N N . TYR A 1 332 ? 11.93 -30.297 -1.523 1 93.75 332 TYR A N 1
ATOM 2489 C CA . TYR A 1 332 ? 11.602 -28.875 -1.36 1 93.75 332 TYR A CA 1
ATOM 2490 C C . TYR A 1 332 ? 12.273 -28.297 -0.119 1 93.75 332 TYR A C 1
ATOM 2492 O O . TYR A 1 332 ? 12.695 -27.141 -0.116 1 93.75 332 TYR A O 1
ATOM 2500 N N . HIS A 1 333 ? 12.438 -29.047 0.909 1 92.25 333 HIS A N 1
ATOM 2501 C CA . HIS A 1 333 ? 12.93 -28.547 2.191 1 92.25 333 HIS A CA 1
ATOM 2502 C C . HIS A 1 333 ? 14.438 -28.703 2.305 1 92.25 333 HIS A C 1
ATOM 2504 O O . HIS A 1 333 ? 15.031 -28.375 3.334 1 92.25 333 HIS A O 1
ATOM 2510 N N . GLN A 1 334 ? 15.016 -29.234 1.258 1 91.75 334 GLN A N 1
ATOM 2511 C CA . GLN A 1 334 ? 16.469 -29.328 1.271 1 91.75 334 GLN A CA 1
ATOM 2512 C C . GLN A 1 334 ? 17.125 -27.953 1.198 1 91.75 334 GLN A C 1
ATOM 2514 O O . GLN A 1 334 ? 16.641 -27.062 0.496 1 91.75 334 GLN A O 1
ATOM 2519 N N . PRO A 1 335 ? 18.234 -27.703 1.876 1 86.44 335 PRO A N 1
ATOM 2520 C CA . PRO A 1 335 ? 18.859 -26.391 1.963 1 86.44 335 PRO A CA 1
ATOM 2521 C C . PRO A 1 335 ? 19.344 -25.875 0.608 1 86.44 335 PRO A C 1
ATOM 2523 O O . PRO A 1 335 ? 19.422 -24.656 0.396 1 86.44 335 PRO A O 1
ATOM 2526 N N . ASP A 1 336 ? 19.641 -26.766 -0.242 1 87 336 ASP A N 1
ATOM 2527 C CA . ASP A 1 336 ? 20.203 -26.359 -1.523 1 87 336 ASP A CA 1
ATOM 2528 C C . ASP A 1 336 ? 19.125 -26.281 -2.6 1 87 336 ASP A C 1
ATOM 2530 O O . ASP A 1 336 ? 19.422 -26.094 -3.781 1 87 336 ASP A O 1
ATOM 2534 N N . MET A 1 337 ? 17.922 -26.406 -2.098 1 88.69 337 MET A N 1
ATOM 2535 C CA . MET A 1 337 ? 16.812 -26.406 -3.049 1 88.69 337 MET A CA 1
ATOM 2536 C C . MET A 1 337 ? 16.719 -25.062 -3.766 1 88.69 337 MET A C 1
ATOM 2538 O O . MET A 1 337 ? 16.75 -24 -3.125 1 88.69 337 MET A O 1
ATOM 2542 N N . HIS A 1 338 ? 16.797 -25.062 -5.078 1 89.44 338 HIS A N 1
ATOM 2543 C CA . HIS A 1 338 ? 16.516 -23.906 -5.914 1 89.44 338 HIS A CA 1
ATOM 2544 C C . HIS A 1 338 ? 15.883 -24.312 -7.242 1 89.44 338 HIS A C 1
ATOM 2546 O O . HIS A 1 338 ? 16.125 -25.422 -7.73 1 89.44 338 HIS A O 1
ATOM 2552 N N . GLY A 1 339 ? 15.086 -23.5 -7.754 1 93.88 339 GLY A N 1
ATOM 2553 C CA . GLY A 1 339 ? 14.336 -23.812 -8.969 1 93.88 339 GLY A CA 1
ATOM 2554 C C . GLY A 1 339 ? 12.945 -24.344 -8.688 1 93.88 339 GLY A C 1
ATOM 2555 O O . GLY A 1 339 ? 12.352 -24.031 -7.656 1 93.88 339 GLY A O 1
ATOM 2556 N N . LYS A 1 340 ? 12.422 -25.031 -9.656 1 97.5 340 LYS A N 1
ATOM 2557 C CA . LYS A 1 340 ? 11.031 -25.5 -9.617 1 97.5 340 LYS A CA 1
ATOM 2558 C C . LYS A 1 340 ? 10.961 -27.016 -9.703 1 97.5 340 LYS A C 1
ATOM 2560 O O . LYS A 1 340 ? 11.641 -27.641 -10.523 1 97.5 340 LYS A O 1
ATOM 2565 N N . LEU A 1 341 ? 10.211 -27.594 -8.812 1 98.38 341 LEU A N 1
ATOM 2566 C CA . LEU A 1 341 ? 9.906 -29.031 -8.875 1 98.38 341 LEU A CA 1
ATOM 2567 C C . LEU A 1 341 ? 8.656 -29.281 -9.711 1 98.38 341 LEU A C 1
ATOM 2569 O O . LEU A 1 341 ? 7.648 -28.578 -9.547 1 98.38 341 LEU A O 1
ATOM 2573 N N . VAL A 1 342 ? 8.742 -30.266 -10.625 1 98.75 342 VAL A N 1
ATOM 2574 C CA . VAL A 1 342 ? 7.652 -30.5 -11.57 1 98.75 342 VAL A CA 1
ATOM 2575 C C . VAL A 1 342 ? 7.391 -32 -11.695 1 98.75 342 VAL A C 1
ATOM 2577 O O . VAL A 1 342 ? 8.328 -32.781 -11.859 1 98.75 342 VAL A O 1
ATOM 2580 N N . VAL A 1 343 ? 6.152 -32.375 -11.555 1 98.88 343 VAL A N 1
ATOM 2581 C CA . VAL A 1 343 ? 5.734 -33.719 -11.891 1 98.88 343 VAL A CA 1
ATOM 2582 C C . VAL A 1 343 ? 5.48 -33.844 -13.391 1 98.88 343 VAL A C 1
ATOM 2584 O O . VAL A 1 343 ? 4.734 -33.031 -13.961 1 98.88 343 VAL A O 1
ATOM 2587 N N . THR A 1 344 ? 6.047 -34.781 -14.023 1 98.69 344 THR A N 1
ATOM 2588 C CA . THR A 1 344 ? 5.855 -34.969 -15.461 1 98.69 344 THR A CA 1
ATOM 2589 C C . THR A 1 344 ? 5.145 -36.281 -15.75 1 98.69 344 THR A C 1
ATOM 2591 O O . THR A 1 344 ? 5.238 -37.219 -14.969 1 98.69 344 THR A O 1
ATOM 2594 N N . PHE A 1 345 ? 4.445 -36.25 -16.859 1 98.12 345 PHE A N 1
ATOM 2595 C CA . PHE A 1 345 ? 3.672 -37.406 -17.297 1 98.12 345 PHE A CA 1
ATOM 2596 C C . PHE A 1 345 ? 4.066 -37.812 -18.703 1 98.12 345 PHE A C 1
ATOM 2598 O O . PHE A 1 345 ? 4.406 -36.969 -19.531 1 98.12 345 PHE A O 1
ATOM 2605 N N . ASP A 1 346 ? 4.105 -39.125 -19.062 1 88.44 346 ASP A N 1
ATOM 2606 C CA . ASP A 1 346 ? 4.449 -39.656 -20.375 1 88.44 346 ASP A CA 1
ATOM 2607 C C . ASP A 1 346 ? 3.326 -39.406 -21.391 1 88.44 346 ASP A C 1
ATOM 2609 O O . ASP A 1 346 ? 2.146 -39.438 -21.031 1 88.44 346 ASP A O 1
ATOM 2613 N N . MET B 1 1 ? 9.758 39.438 22.062 1 97.69 1 MET B N 1
ATOM 2614 C CA . MET B 1 1 ? 8.43 38.938 21.719 1 97.69 1 MET B CA 1
ATOM 2615 C C . MET B 1 1 ? 8.016 37.812 22.672 1 97.69 1 MET B C 1
ATOM 2617 O O . MET B 1 1 ? 8.867 37.094 23.219 1 97.69 1 MET B O 1
ATOM 2621 N N . LYS B 1 2 ? 6.723 37.688 22.859 1 98.25 2 LYS B N 1
ATOM 2622 C CA . LYS B 1 2 ? 6.223 36.594 23.688 1 98.25 2 LYS B CA 1
ATOM 2623 C C . LYS B 1 2 ? 6.215 35.281 22.906 1 98.25 2 LYS B C 1
ATOM 2625 O O . LYS B 1 2 ? 5.863 35.25 21.719 1 98.25 2 LYS B O 1
ATOM 2630 N N . ALA B 1 3 ? 6.621 34.188 23.578 1 98.75 3 ALA B N 1
ATOM 2631 C CA . ALA B 1 3 ? 6.617 32.875 22.984 1 98.75 3 ALA B CA 1
ATOM 2632 C C . ALA B 1 3 ? 6.375 31.781 24.047 1 98.75 3 ALA B C 1
ATOM 2634 O O . ALA B 1 3 ? 6.762 31.953 25.203 1 98.75 3 ALA B O 1
ATOM 2635 N N . ALA B 1 4 ? 5.711 30.781 23.703 1 98.75 4 ALA B N 1
ATOM 2636 C CA . ALA B 1 4 ? 5.574 29.594 24.547 1 98.75 4 ALA B CA 1
ATOM 2637 C C . ALA B 1 4 ? 6.656 28.562 24.219 1 98.75 4 ALA B C 1
ATOM 2639 O O . ALA B 1 4 ? 6.613 27.922 23.172 1 98.75 4 ALA B O 1
ATOM 2640 N N . GLN B 1 5 ? 7.547 28.328 25.141 1 98.56 5 GLN B N 1
ATOM 2641 C CA . GLN B 1 5 ? 8.703 27.484 24.859 1 98.56 5 GLN B CA 1
ATOM 2642 C C . GLN B 1 5 ? 8.648 26.188 25.672 1 98.56 5 GLN B C 1
ATOM 2644 O O . GLN B 1 5 ? 8.18 26.188 26.812 1 98.56 5 GLN B O 1
ATOM 2649 N N . ILE B 1 6 ? 9.039 25.156 25.062 1 98.31 6 ILE B N 1
ATOM 2650 C CA . ILE B 1 6 ? 9.398 23.922 25.75 1 98.31 6 ILE B CA 1
ATOM 2651 C C . ILE B 1 6 ? 10.828 24.031 26.297 1 98.31 6 ILE B C 1
ATOM 2653 O O . ILE B 1 6 ? 11.781 24.062 25.516 1 98.31 6 ILE B O 1
ATOM 2657 N N . VAL B 1 7 ? 10.992 24.062 27.531 1 97.94 7 VAL B N 1
ATOM 2658 C CA . VAL B 1 7 ? 12.312 24.219 28.141 1 97.94 7 VAL B CA 1
ATOM 2659 C C . VAL B 1 7 ? 12.766 22.906 28.75 1 97.94 7 VAL B C 1
ATOM 2661 O O . VAL B 1 7 ? 13.961 22.719 29.016 1 97.94 7 VAL B O 1
ATOM 2664 N N . GLY B 1 8 ? 11.922 22.031 28.969 1 97.44 8 GLY B N 1
ATOM 2665 C CA . GLY B 1 8 ? 12.086 20.672 29.438 1 97.44 8 GLY B CA 1
ATOM 2666 C C . GLY B 1 8 ? 10.977 19.734 28.969 1 97.44 8 GLY B C 1
ATOM 2667 O O . GLY B 1 8 ? 9.812 20.125 28.938 1 97.44 8 GLY B O 1
ATOM 2668 N N . PHE B 1 9 ? 11.43 18.609 28.578 1 96.62 9 PHE B N 1
ATOM 2669 C CA . PHE B 1 9 ? 10.414 17.656 28.125 1 96.62 9 PHE B CA 1
ATOM 2670 C C . PHE B 1 9 ? 9.484 17.281 29.281 1 96.62 9 PHE B C 1
ATOM 2672 O O . PHE B 1 9 ? 9.875 17.328 30.438 1 96.62 9 PHE B O 1
ATOM 2679 N N . GLU B 1 10 ? 8.25 16.938 28.938 1 94.56 10 GLU B N 1
ATOM 2680 C CA . GLU B 1 10 ? 7.227 16.531 29.891 1 94.56 10 GLU B CA 1
ATOM 2681 C C . GLU B 1 10 ? 6.953 17.625 30.922 1 94.56 10 GLU B C 1
ATOM 2683 O O . GLU B 1 10 ? 6.527 17.328 32.031 1 94.56 10 GLU B O 1
ATOM 2688 N N . ALA B 1 11 ? 7.316 18.844 30.625 1 95.69 11 ALA B N 1
ATOM 2689 C CA . ALA B 1 11 ? 7.047 20.016 31.453 1 95.69 11 ALA B CA 1
ATOM 2690 C C . ALA B 1 11 ? 6.121 20.984 30.734 1 95.69 11 ALA B C 1
ATOM 2692 O O . ALA B 1 11 ? 5.984 20.938 29.5 1 95.69 11 ALA B O 1
ATOM 2693 N N . PRO B 1 12 ? 5.434 21.812 31.484 1 97 12 PRO B N 1
ATOM 2694 C CA . PRO B 1 12 ? 4.559 22.797 30.844 1 97 12 PRO B CA 1
ATOM 2695 C C . PRO B 1 12 ? 5.324 23.781 29.953 1 97 12 PRO B C 1
ATOM 2697 O O . PRO B 1 12 ? 6.523 24 30.156 1 97 12 PRO B O 1
ATOM 2700 N N . TYR B 1 13 ? 4.609 24.297 28.984 1 97.94 13 TYR B N 1
ATOM 2701 C CA . TYR B 1 13 ? 5.18 25.422 28.25 1 97.94 13 TYR B CA 1
ATOM 2702 C C . TYR B 1 13 ? 5.504 26.578 29.172 1 97.94 13 TYR B C 1
ATOM 2704 O O . TYR B 1 13 ? 4.758 26.859 30.125 1 97.94 13 TYR B O 1
ATOM 2712 N N . LYS B 1 14 ? 6.559 27.219 28.906 1 98.19 14 LYS B N 1
ATOM 2713 C CA . LYS B 1 14 ? 6.891 28.469 29.594 1 98.19 14 LYS B CA 1
ATOM 2714 C C . LYS B 1 14 ? 6.703 29.672 28.672 1 98.19 14 LYS B C 1
ATOM 2716 O O . LYS B 1 14 ? 7.359 29.766 27.625 1 98.19 14 LYS B O 1
ATOM 2721 N N . VAL B 1 15 ? 5.816 30.547 29 1 98.12 15 VAL B N 1
ATOM 2722 C CA . VAL B 1 15 ? 5.629 31.766 28.219 1 98.12 15 VAL B CA 1
ATOM 2723 C C . VAL B 1 15 ? 6.648 32.812 28.656 1 98.12 15 VAL B C 1
ATOM 2725 O O . VAL B 1 15 ? 6.641 33.25 29.812 1 98.12 15 VAL B O 1
ATOM 2728 N N . THR B 1 16 ? 7.527 33.125 27.734 1 96.25 16 THR B N 1
ATOM 2729 C CA . THR B 1 16 ? 8.609 34.031 28.062 1 96.25 16 THR B CA 1
ATOM 2730 C C . THR B 1 16 ? 8.859 35 26.906 1 96.25 16 THR B C 1
ATOM 2732 O O . THR B 1 16 ? 8.344 34.812 25.812 1 96.25 16 THR B O 1
ATOM 2735 N N . ASP B 1 17 ? 9.547 36.094 27.25 1 97.94 17 ASP B N 1
ATOM 2736 C CA . ASP B 1 17 ? 9.992 37 26.219 1 97.94 17 ASP B CA 1
ATOM 2737 C C . ASP B 1 17 ? 11.312 36.562 25.609 1 97.94 17 ASP B C 1
ATOM 2739 O O . ASP B 1 17 ? 12.281 36.312 26.312 1 97.94 17 ASP B O 1
ATOM 2743 N N . ILE B 1 18 ? 11.289 36.438 24.344 1 98.06 18 ILE B N 1
ATOM 2744 C CA . ILE B 1 18 ? 12.5 36.062 23.609 1 98.06 18 ILE B CA 1
ATOM 2745 C C . ILE B 1 18 ? 12.758 37.094 22.5 1 98.06 18 ILE B C 1
ATOM 2747 O O . ILE B 1 18 ? 11.883 37.875 22.172 1 98.06 18 ILE B O 1
ATOM 2751 N N . PRO B 1 19 ? 13.984 37.062 21.938 1 98.06 19 PRO B N 1
ATOM 2752 C CA . PRO B 1 19 ? 14.258 38 20.844 1 98.06 19 PRO B CA 1
ATOM 2753 C C . PRO B 1 19 ? 13.375 37.75 19.625 1 98.06 19 PRO B C 1
ATOM 2755 O O . PRO B 1 19 ? 13.094 36.594 19.281 1 98.06 19 PRO B O 1
ATOM 2758 N N . LYS B 1 20 ? 12.891 38.812 19.047 1 98.38 20 LYS B N 1
ATOM 2759 C CA . LYS B 1 20 ? 12.18 38.75 17.781 1 98.38 20 LYS B CA 1
ATOM 2760 C C . LYS B 1 20 ? 13.125 38.375 16.641 1 98.38 20 LYS B C 1
ATOM 2762 O O . LYS B 1 20 ? 14.172 39 16.453 1 98.38 20 LYS B O 1
ATOM 2767 N N . PRO B 1 21 ? 12.828 37.344 15.883 1 98.19 21 PRO B N 1
ATOM 2768 C CA . PRO B 1 21 ? 13.742 36.938 14.812 1 98.19 21 PRO B CA 1
ATOM 2769 C C . PRO B 1 21 ? 13.75 37.938 13.648 1 98.19 21 PRO B C 1
ATOM 2771 O O . PRO B 1 21 ? 12.789 38.688 13.453 1 98.19 21 PRO B O 1
ATOM 2774 N N . VAL B 1 22 ? 14.836 37.969 12.969 1 98.38 22 VAL B N 1
ATOM 2775 C CA . VAL B 1 22 ? 15.008 38.75 11.758 1 98.38 22 VAL B CA 1
ATOM 2776 C C . VAL B 1 22 ? 15.117 37.844 10.547 1 98.38 22 VAL B C 1
ATOM 2778 O O . VAL B 1 22 ? 16.016 37 10.477 1 98.38 22 VAL B O 1
ATOM 2781 N N . PRO B 1 23 ? 14.227 38 9.609 1 98.62 23 PRO B N 1
ATOM 2782 C CA . PRO B 1 23 ? 14.234 37.094 8.469 1 98.62 23 PRO B CA 1
ATOM 2783 C C . PRO B 1 23 ? 15.43 37.312 7.543 1 98.62 23 PRO B C 1
ATOM 2785 O O . PRO B 1 23 ? 15.859 38.438 7.344 1 98.62 23 PRO B O 1
ATOM 2788 N N . GLN B 1 24 ? 15.938 36.281 7.059 1 98.31 24 GLN B N 1
ATOM 2789 C CA . GLN B 1 24 ? 17.031 36.312 6.098 1 98.31 24 GLN B CA 1
ATOM 2790 C C . GLN B 1 24 ? 16.703 35.469 4.863 1 98.31 24 GLN B C 1
ATOM 2792 O O . GLN B 1 24 ? 15.812 34.625 4.91 1 98.31 24 GLN B O 1
ATOM 2797 N N . GLY B 1 25 ? 17.406 35.781 3.748 1 97.88 25 GLY B N 1
ATOM 2798 C CA . GLY B 1 25 ? 17.25 35 2.549 1 97.88 25 GLY B CA 1
ATOM 2799 C C . GLY B 1 25 ? 15.805 34.812 2.127 1 97.88 25 GLY B C 1
ATOM 2800 O O . GLY B 1 25 ? 15.078 35.781 1.959 1 97.88 25 GLY B O 1
ATOM 2801 N N . ASN B 1 26 ? 15.336 33.531 2.115 1 98.19 26 ASN B N 1
ATOM 2802 C CA . ASN B 1 26 ? 13.984 33.219 1.68 1 98.19 26 ASN B CA 1
ATOM 2803 C C . ASN B 1 26 ? 12.992 33.25 2.842 1 98.19 26 ASN B C 1
ATOM 2805 O O . ASN B 1 26 ? 11.828 32.875 2.686 1 98.19 26 ASN B O 1
ATOM 2809 N N . GLN B 1 27 ? 13.367 33.75 3.924 1 98.75 27 GLN B N 1
ATOM 2810 C CA . GLN B 1 27 ? 12.555 33.719 5.137 1 98.75 27 GLN B CA 1
ATOM 2811 C C . GLN B 1 27 ? 11.555 34.875 5.152 1 98.75 27 GLN B C 1
ATOM 2813 O O . GLN B 1 27 ? 11.836 35.969 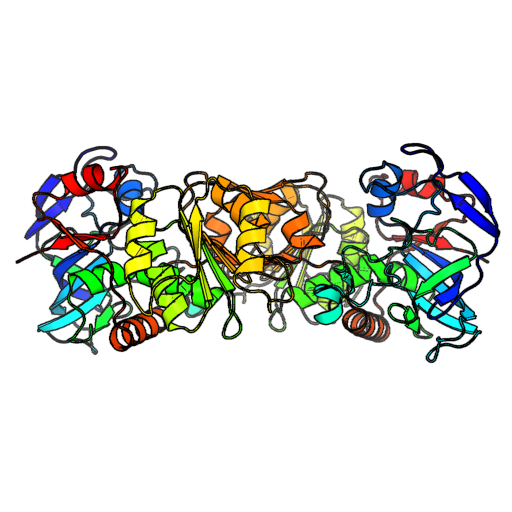4.633 1 98.75 27 GLN B O 1
ATOM 2818 N N . ILE B 1 28 ? 10.445 34.594 5.688 1 98.88 28 ILE B N 1
ATOM 2819 C CA . ILE B 1 28 ? 9.406 35.562 5.988 1 98.88 28 ILE B CA 1
ATOM 2820 C C . ILE B 1 28 ? 9.164 35.594 7.496 1 98.88 28 ILE B C 1
ATOM 2822 O O . ILE B 1 28 ? 9.094 34.562 8.156 1 98.88 28 ILE B O 1
ATOM 2826 N N . LEU B 1 29 ? 9.188 36.781 8.008 1 98.88 29 LEU B N 1
ATOM 2827 C CA . LEU B 1 29 ? 8.719 36.938 9.383 1 98.88 29 LEU B CA 1
ATOM 2828 C C . LEU B 1 29 ? 7.203 37.094 9.422 1 98.88 29 LEU B C 1
ATOM 2830 O O . LEU B 1 29 ? 6.652 38.062 8.914 1 98.88 29 LEU B O 1
ATOM 2834 N N . LEU B 1 30 ? 6.641 36.125 9.961 1 98.88 30 LEU B N 1
ATOM 2835 C CA . LEU B 1 30 ? 5.188 36.094 10.086 1 98.88 30 LEU B CA 1
ATOM 2836 C C . LEU B 1 30 ? 4.742 36.719 11.406 1 98.88 30 LEU B C 1
ATOM 2838 O O . LEU B 1 30 ? 5.219 36.312 12.477 1 98.88 30 LEU B O 1
ATOM 2842 N N . ARG B 1 31 ? 3.953 37.719 11.344 1 98.94 31 ARG B N 1
ATOM 2843 C CA . ARG B 1 31 ? 3.189 38.094 12.523 1 98.94 31 ARG B CA 1
ATOM 2844 C C . ARG B 1 31 ? 2.008 37.156 12.75 1 98.94 31 ARG B C 1
ATOM 2846 O O . ARG B 1 31 ? 0.996 37.25 12.055 1 98.94 31 ARG B O 1
ATOM 2853 N N . VAL B 1 32 ? 2.148 36.344 13.727 1 98.94 32 VAL B N 1
ATOM 2854 C CA . VAL B 1 32 ? 1.199 35.25 13.898 1 98.94 32 VAL B CA 1
ATOM 2855 C C . VAL B 1 32 ? -0.136 35.812 14.398 1 98.94 32 VAL B C 1
ATOM 2857 O O . VAL B 1 32 ? -0.181 36.562 15.375 1 98.94 32 VAL B O 1
ATOM 2860 N N . LYS B 1 33 ? -1.138 35.469 13.664 1 98.94 33 LYS B N 1
ATOM 2861 C CA . LYS B 1 33 ? -2.492 35.781 14.102 1 98.94 33 LYS B CA 1
ATOM 2862 C C . LYS B 1 33 ? -3.199 34.562 14.68 1 98.94 33 LYS B C 1
ATOM 2864 O O . LYS B 1 33 ? -4.082 34.688 15.531 1 98.94 33 LYS B O 1
ATOM 2869 N N . ALA B 1 34 ? -2.855 33.438 14.203 1 98.94 34 ALA B N 1
ATOM 2870 C CA . ALA B 1 34 ? -3.41 32.156 14.68 1 98.94 34 ALA B CA 1
ATOM 2871 C C . ALA B 1 34 ? -2.389 31.031 14.555 1 98.94 34 ALA B C 1
ATOM 2873 O O . ALA B 1 34 ? -1.616 31 13.594 1 98.94 34 ALA B O 1
ATOM 2874 N N . ALA B 1 35 ? -2.352 30.141 15.508 1 98.88 35 ALA B N 1
ATOM 2875 C CA . ALA B 1 35 ? -1.503 28.938 15.539 1 98.88 35 ALA B CA 1
ATOM 2876 C C . ALA B 1 35 ? -2.285 27.719 16.016 1 98.88 35 ALA B C 1
ATOM 2878 O O . ALA B 1 35 ? -2.711 27.656 17.172 1 98.88 35 ALA B O 1
ATOM 2879 N N . GLY B 1 36 ? -2.412 26.766 15.109 1 98.5 36 GLY B N 1
ATOM 2880 C CA . GLY B 1 36 ? -3.164 25.562 15.453 1 98.5 36 GLY B CA 1
ATOM 2881 C C . GLY B 1 36 ? -2.391 24.609 16.344 1 98.5 36 GLY B C 1
ATOM 2882 O O . GLY B 1 36 ? -1.16 24.562 16.281 1 98.5 36 GLY B O 1
ATOM 2883 N N . PHE B 1 37 ? -3.152 23.859 17.156 1 97.94 37 PHE B N 1
ATOM 2884 C CA . PHE B 1 37 ? -2.588 22.797 17.984 1 97.94 37 PHE B CA 1
ATOM 2885 C C . PHE B 1 37 ? -2.811 21.438 17.328 1 97.94 37 PHE B C 1
ATOM 2887 O O . PHE B 1 37 ? -3.904 21.141 16.844 1 97.94 37 PHE B O 1
ATOM 2894 N N . CYS B 1 38 ? -1.812 20.688 17.266 1 95.5 38 CYS B N 1
ATOM 2895 C CA . CYS B 1 38 ? -1.854 19.344 16.688 1 95.5 38 CYS B CA 1
ATOM 2896 C C . CYS B 1 38 ? -1.373 18.297 17.672 1 95.5 38 CYS B C 1
ATOM 2898 O O . CYS B 1 38 ? -0.567 18.594 18.562 1 95.5 38 CYS B O 1
ATOM 2900 N N . HIS B 1 39 ? -1.873 17.062 17.516 1 92.5 39 HIS B N 1
ATOM 2901 C CA . HIS B 1 39 ? -1.417 15.953 18.359 1 92.5 39 HIS B CA 1
ATOM 2902 C C . HIS B 1 39 ? 0.104 15.844 18.344 1 92.5 39 HIS B C 1
ATOM 2904 O O . HIS B 1 39 ? 0.713 15.484 19.344 1 92.5 39 HIS B O 1
ATOM 2910 N N . THR B 1 40 ? 0.74 16.141 17.281 1 94.25 40 THR B N 1
ATOM 2911 C CA . THR B 1 40 ? 2.189 16.031 17.172 1 94.25 40 THR B CA 1
ATOM 2912 C C . THR B 1 40 ? 2.887 17.062 18.047 1 94.25 40 THR B C 1
ATOM 2914 O O . THR B 1 40 ? 4.062 16.906 18.391 1 94.25 40 THR B O 1
ATOM 2917 N N . ASP B 1 41 ? 2.223 18.141 18.391 1 96 41 ASP B N 1
ATOM 2918 C CA . ASP B 1 41 ? 2.799 19.094 19.344 1 96 41 ASP B CA 1
ATOM 2919 C C . ASP B 1 41 ? 3 18.438 20.719 1 96 41 ASP B C 1
ATOM 2921 O O . ASP B 1 41 ? 3.971 18.734 21.406 1 96 41 ASP B O 1
ATOM 2925 N N . GLU B 1 42 ? 2.037 17.656 21.031 1 93.5 42 GLU B N 1
ATOM 2926 C CA . GLU B 1 42 ? 2.195 16.906 22.281 1 93.5 42 GLU B CA 1
ATOM 2927 C C . GLU B 1 42 ? 3.379 15.953 22.203 1 93.5 42 GLU B C 1
ATOM 2929 O O . GLU B 1 42 ? 4.137 15.812 23.172 1 93.5 42 GLU B O 1
ATOM 2934 N N . ALA B 1 43 ? 3.492 15.266 21.109 1 93.31 43 ALA B N 1
ATOM 2935 C CA . ALA B 1 43 ? 4.617 14.359 20.922 1 93.31 43 ALA B CA 1
ATOM 2936 C C . ALA B 1 43 ? 5.949 15.094 21.062 1 93.31 43 ALA B C 1
ATOM 2938 O O . ALA B 1 43 ? 6.895 14.57 21.656 1 93.31 43 ALA B O 1
ATOM 2939 N N . VAL B 1 44 ? 6.031 16.266 20.547 1 96.12 44 VAL B N 1
ATOM 2940 C CA . VAL B 1 44 ? 7.223 17.094 20.656 1 96.12 44 VAL B CA 1
ATOM 2941 C C . VAL B 1 44 ? 7.484 17.438 22.125 1 96.12 44 VAL B C 1
ATOM 2943 O O . VAL B 1 44 ? 8.602 17.266 22.625 1 96.12 44 VAL B O 1
ATOM 2946 N N . LYS B 1 45 ? 6.48 17.828 22.75 1 95.75 45 LYS B N 1
ATOM 2947 C CA . LYS B 1 45 ? 6.594 18.234 24.141 1 95.75 45 LYS B CA 1
ATOM 2948 C C . LYS B 1 45 ? 7.039 17.078 25.031 1 95.75 45 LYS B C 1
ATOM 2950 O O . LYS B 1 45 ? 7.727 17.281 26.031 1 95.75 45 LYS B O 1
ATOM 2955 N N . MET B 1 46 ? 6.66 15.914 24.625 1 94.44 46 MET B N 1
ATOM 2956 C CA . MET B 1 46 ? 6.984 14.727 25.406 1 94.44 46 MET B CA 1
ATOM 2957 C C . MET B 1 46 ? 8.383 14.219 25.062 1 94.44 46 MET B C 1
ATOM 2959 O O . MET B 1 46 ? 8.891 13.305 25.703 1 94.44 46 MET B O 1
ATOM 2963 N N . GLY B 1 47 ? 8.992 14.734 24.062 1 95.19 47 GLY B N 1
ATOM 2964 C CA . GLY B 1 47 ? 10.352 14.375 23.688 1 95.19 47 GLY B CA 1
ATOM 2965 C C . GLY B 1 47 ? 10.414 13.234 22.688 1 95.19 47 GLY B C 1
ATOM 2966 O O . GLY B 1 47 ? 11.5 12.727 22.391 1 95.19 47 GLY B O 1
ATOM 2967 N N . TYR B 1 48 ? 9.305 12.859 22.141 1 90.5 48 TYR B N 1
ATOM 2968 C CA . TYR B 1 48 ? 9.242 11.695 21.266 1 90.5 48 TYR B CA 1
ATOM 2969 C C . TYR B 1 48 ? 9.883 11.992 19.906 1 90.5 48 TYR B C 1
ATOM 2971 O O . TYR B 1 48 ? 10.211 11.07 19.156 1 90.5 48 TYR B O 1
ATOM 2979 N N . THR B 1 49 ? 10.102 13.25 19.562 1 91.94 49 THR B N 1
ATOM 2980 C CA . THR B 1 49 ? 10.594 13.625 18.25 1 91.94 49 THR B CA 1
ATOM 2981 C C . THR B 1 49 ? 12.07 14.023 18.312 1 91.94 49 THR B C 1
ATOM 2983 O O . THR B 1 49 ? 12.68 14.328 17.297 1 91.94 49 THR B O 1
ATOM 2986 N N . GLY B 1 50 ? 12.656 14.055 19.469 1 92.81 50 GLY B N 1
ATOM 2987 C CA . GLY B 1 50 ? 14.055 14.398 19.641 1 92.81 50 GLY B CA 1
ATOM 2988 C C . GLY B 1 50 ? 14.359 15.852 19.344 1 92.81 50 GLY B C 1
ATOM 2989 O O . GLY B 1 50 ? 15.414 16.172 18.797 1 92.81 50 GLY B O 1
ATOM 2990 N N . SER B 1 51 ? 13.492 16.719 19.656 1 95.69 51 SER B N 1
ATOM 2991 C CA . SER B 1 51 ? 13.578 18.156 19.375 1 95.69 51 SER B CA 1
ATOM 2992 C C . SER B 1 51 ? 14.625 18.828 20.266 1 95.69 51 SER B C 1
ATOM 2994 O O . SER B 1 51 ? 14.742 18.5 21.438 1 95.69 51 SER B O 1
ATOM 2996 N N . PRO B 1 52 ? 15.359 19.75 19.688 1 97.25 52 PRO B N 1
ATOM 2997 C CA . PRO B 1 52 ? 16.266 20.531 20.516 1 97.25 52 PRO B CA 1
ATOM 2998 C C . PRO B 1 52 ? 15.539 21.531 21.406 1 97.25 52 PRO B C 1
ATOM 3000 O O . PRO B 1 52 ? 14.539 22.109 21 1 97.25 52 PRO B O 1
ATOM 3003 N N . LEU B 1 53 ? 16.062 21.734 22.625 1 97.38 53 LEU B N 1
ATOM 3004 C CA . LEU B 1 53 ? 15.445 22.672 23.562 1 97.38 53 LEU B CA 1
ATOM 3005 C C . LEU B 1 53 ? 16.406 23.828 23.875 1 97.38 53 LEU B C 1
ATOM 3007 O O . LEU B 1 53 ? 17.625 23.656 23.828 1 97.38 53 LEU B O 1
ATOM 3011 N N . PRO B 1 54 ? 15.992 25.031 24.281 1 97.94 54 PRO B N 1
ATOM 3012 C CA . PRO B 1 54 ? 14.57 25.375 24.281 1 97.94 54 PRO B CA 1
ATOM 3013 C C . PRO B 1 54 ? 13.992 25.484 22.875 1 97.94 54 PRO B C 1
ATOM 3015 O O . PRO B 1 54 ? 14.727 25.75 21.922 1 97.94 54 PRO B O 1
ATOM 3018 N N . LEU B 1 55 ? 12.68 25.234 22.734 1 98.44 55 LEU B N 1
ATOM 3019 C CA . LEU B 1 55 ? 11.977 25.25 21.453 1 98.44 55 LEU B CA 1
ATOM 3020 C C . LEU B 1 55 ? 10.617 25.938 21.594 1 98.44 55 LEU B C 1
ATOM 3022 O O . LEU B 1 55 ? 9.836 25.594 22.484 1 98.44 55 LEU B O 1
ATOM 3026 N N . THR B 1 56 ? 10.383 26.969 20.781 1 98.69 56 THR B N 1
ATOM 3027 C CA . THR B 1 56 ? 9.023 27.469 20.703 1 98.69 56 THR B CA 1
ATOM 3028 C C . THR B 1 56 ? 8.102 26.453 20.047 1 98.69 56 THR B C 1
ATOM 3030 O O . THR B 1 56 ? 8.383 25.969 18.938 1 98.69 56 THR B O 1
ATOM 3033 N N . GLY B 1 57 ? 6.973 26.125 20.688 1 98.25 57 GLY B N 1
ATOM 3034 C CA . GLY B 1 57 ? 6.086 25.078 20.203 1 98.25 57 GLY B CA 1
ATOM 3035 C C . GLY B 1 57 ? 5.184 25.547 19.078 1 98.25 57 GLY B C 1
ATOM 3036 O O . GLY B 1 57 ? 5.258 26.703 18.641 1 98.25 57 GLY B O 1
ATOM 3037 N N . GLY B 1 58 ? 4.363 24.547 18.547 1 98.19 58 GLY B N 1
ATOM 3038 C CA . GLY B 1 58 ? 3.381 24.812 17.516 1 98.19 58 GLY B CA 1
ATOM 3039 C C . GLY B 1 58 ? 3.959 24.766 16.109 1 98.19 58 GLY B C 1
ATOM 3040 O O . GLY B 1 58 ? 5.082 25.203 15.875 1 98.19 58 GLY B O 1
ATOM 3041 N N . HIS B 1 59 ? 3.148 24.203 15.133 1 98.19 59 HIS B N 1
ATOM 3042 C CA . HIS B 1 59 ? 3.719 24.109 13.797 1 98.19 59 HIS B CA 1
ATOM 3043 C C . HIS B 1 59 ? 2.707 24.547 12.734 1 98.19 59 HIS B C 1
ATOM 3045 O O . HIS B 1 59 ? 2.982 24.453 11.539 1 98.19 59 HIS B O 1
ATOM 3051 N N . GLU B 1 60 ? 1.547 25 13.164 1 98.19 60 GLU B N 1
ATOM 3052 C CA . GLU B 1 60 ? 0.499 25.469 12.266 1 98.19 60 GLU B CA 1
ATOM 3053 C C . GLU B 1 60 ? 0.308 26.984 12.383 1 98.19 60 GLU B C 1
ATOM 3055 O O . GLU B 1 60 ? -0.493 27.453 13.195 1 98.19 60 GLU B O 1
ATOM 3060 N N . GLY B 1 61 ? 0.907 27.766 11.539 1 98.62 61 GLY B N 1
ATOM 3061 C CA . GLY B 1 61 ? 0.847 29.219 11.695 1 98.62 61 GLY B CA 1
ATOM 3062 C C . GLY B 1 61 ? 0.192 29.922 10.523 1 98.62 61 GLY B C 1
ATOM 3063 O O . GLY B 1 61 ? 0.374 29.516 9.367 1 98.62 61 GLY B O 1
ATOM 3064 N N . ALA B 1 62 ? -0.546 30.969 10.789 1 98.94 62 ALA B N 1
ATOM 3065 C CA . ALA B 1 62 ? -1.142 31.875 9.812 1 98.94 62 ALA B CA 1
ATOM 3066 C C . ALA B 1 62 ? -1.174 33.312 10.336 1 98.94 62 ALA B C 1
ATOM 3068 O O . ALA B 1 62 ? -1.292 33.531 11.547 1 98.94 62 ALA B O 1
ATOM 3069 N N . GLY B 1 63 ? -1.013 34.219 9.477 1 98.88 63 GLY B N 1
ATOM 3070 C CA . GLY B 1 63 ? -1.013 35.625 9.891 1 98.88 63 GLY B CA 1
ATOM 3071 C C . GLY B 1 63 ? -0.64 36.562 8.773 1 98.88 63 GLY B C 1
ATOM 3072 O O . GLY B 1 63 ? -1.041 36.375 7.621 1 98.88 63 GLY B O 1
ATOM 3073 N N . LEU B 1 64 ? 0.021 37.625 9.219 1 98.88 64 LEU B N 1
ATOM 3074 C CA . LEU B 1 64 ? 0.415 38.688 8.281 1 98.88 64 LEU B CA 1
ATOM 3075 C C . LEU B 1 64 ? 1.927 38.688 8.086 1 98.88 64 LEU B C 1
ATOM 3077 O O . LEU B 1 64 ? 2.684 38.5 9.039 1 98.88 64 LEU B O 1
ATOM 3081 N N . VAL B 1 65 ? 2.322 38.938 6.848 1 98.94 65 VAL B N 1
ATOM 3082 C CA . VAL B 1 65 ? 3.746 39.156 6.605 1 98.94 65 VAL B CA 1
ATOM 3083 C C . VAL B 1 65 ? 4.203 40.406 7.312 1 98.94 65 VAL B C 1
ATOM 3085 O O . VAL B 1 65 ? 3.68 41.5 7.051 1 98.94 65 VAL B O 1
ATOM 3088 N N . GLU B 1 66 ? 5.133 40.25 8.148 1 98.81 66 GLU B N 1
ATOM 3089 C CA . GLU B 1 66 ? 5.68 41.375 8.906 1 98.81 66 GLU B CA 1
ATOM 3090 C C . GLU B 1 66 ? 6.941 41.938 8.25 1 98.81 66 GLU B C 1
ATOM 3092 O O . GLU B 1 66 ? 7.168 43.125 8.234 1 98.81 66 GLU B O 1
ATOM 3097 N N . ALA B 1 67 ? 7.801 41.094 7.82 1 98.81 67 ALA B N 1
ATOM 3098 C CA . ALA B 1 67 ? 9.062 41.406 7.152 1 98.81 67 ALA B CA 1
ATOM 3099 C C . ALA B 1 67 ? 9.516 40.25 6.27 1 98.81 67 ALA B C 1
ATOM 3101 O O . ALA B 1 67 ? 9.016 39.125 6.406 1 98.81 67 ALA B O 1
ATOM 3102 N N . THR B 1 68 ? 10.406 40.594 5.324 1 98.69 68 THR B N 1
ATOM 3103 C CA . THR B 1 68 ? 10.898 39.562 4.418 1 98.69 68 THR B CA 1
ATOM 3104 C C . THR B 1 68 ? 12.422 39.625 4.316 1 98.69 68 THR B C 1
ATOM 3106 O O . THR B 1 68 ? 13.023 40.688 4.488 1 98.69 68 THR B O 1
ATOM 3109 N N . GLY B 1 69 ? 12.93 38.438 4.137 1 98.5 69 GLY B N 1
ATOM 3110 C CA . GLY B 1 69 ? 14.336 38.406 3.752 1 98.5 69 GLY B CA 1
ATOM 3111 C C . GLY B 1 69 ? 14.578 38.906 2.34 1 98.5 69 GLY B C 1
ATOM 3112 O O . GLY B 1 69 ? 13.633 39.094 1.577 1 98.5 69 GLY B O 1
ATOM 3113 N N . GLY B 1 70 ? 15.867 39.031 2.012 1 97.94 70 GLY B N 1
ATOM 3114 C CA . GLY B 1 70 ? 16.266 39.688 0.777 1 97.94 70 GLY B CA 1
ATOM 3115 C C . GLY B 1 70 ? 15.922 38.875 -0.464 1 97.94 70 GLY B C 1
ATOM 3116 O O . GLY B 1 70 ? 15.82 39.438 -1.561 1 97.94 70 GLY B O 1
ATOM 3117 N N . ASP B 1 71 ? 15.727 37.594 -0.373 1 98.12 71 ASP B N 1
ATOM 3118 C CA . ASP B 1 71 ? 15.516 36.719 -1.544 1 98.12 71 ASP B CA 1
ATOM 3119 C C . ASP B 1 71 ? 14.031 36.469 -1.776 1 98.12 71 ASP B C 1
ATOM 3121 O O . ASP B 1 71 ? 13.656 35.781 -2.717 1 98.12 71 ASP B O 1
ATOM 3125 N N . VAL B 1 72 ? 13.172 37 -0.875 1 98.44 72 VAL B N 1
ATOM 3126 C CA . VAL B 1 72 ? 11.734 36.781 -0.997 1 98.44 72 VAL B CA 1
ATOM 3127 C C . VAL B 1 72 ? 11.18 37.594 -2.16 1 98.44 72 VAL B C 1
ATOM 3129 O O . VAL B 1 72 ? 11.461 38.812 -2.271 1 98.44 72 VAL B O 1
ATOM 3132 N N . THR B 1 73 ? 10.406 36.969 -3.072 1 97.56 73 THR B N 1
ATOM 3133 C CA . THR B 1 73 ? 9.93 37.656 -4.262 1 97.56 73 THR B CA 1
ATOM 3134 C C . THR B 1 73 ? 8.414 37.625 -4.348 1 97.56 73 THR B C 1
ATOM 3136 O O . THR B 1 73 ? 7.789 38.469 -4.988 1 97.56 73 THR B O 1
ATOM 3139 N N . ASN B 1 74 ? 7.754 36.781 -3.709 1 95.56 74 ASN B N 1
ATOM 3140 C CA . ASN B 1 74 ? 6.352 36.5 -3.984 1 95.56 74 ASN B CA 1
ATOM 3141 C C . ASN B 1 74 ? 5.441 37.031 -2.893 1 95.56 74 ASN B C 1
ATOM 3143 O O . ASN B 1 74 ? 4.223 36.875 -2.943 1 95.56 74 ASN B O 1
ATOM 3147 N N . PHE B 1 75 ? 6.051 37.688 -1.864 1 98.69 75 PHE B N 1
ATOM 3148 C CA . PHE B 1 75 ? 5.293 38.188 -0.719 1 98.69 75 PHE B CA 1
ATOM 3149 C C . PHE B 1 75 ? 5.742 39.594 -0.333 1 98.69 75 PHE B C 1
ATOM 3151 O O . PHE B 1 75 ? 6.914 39.938 -0.488 1 98.69 75 PHE B O 1
ATOM 3158 N N . THR B 1 76 ? 4.789 40.344 0.192 1 98.31 76 THR B N 1
ATOM 3159 C CA . THR B 1 76 ? 5.082 41.688 0.699 1 98.31 76 THR B CA 1
ATOM 3160 C C . THR B 1 76 ? 4.445 41.906 2.072 1 98.31 76 THR B C 1
ATOM 3162 O O . THR B 1 76 ? 3.51 41.188 2.443 1 98.31 76 THR B O 1
ATOM 3165 N N . VAL B 1 77 ? 5.012 42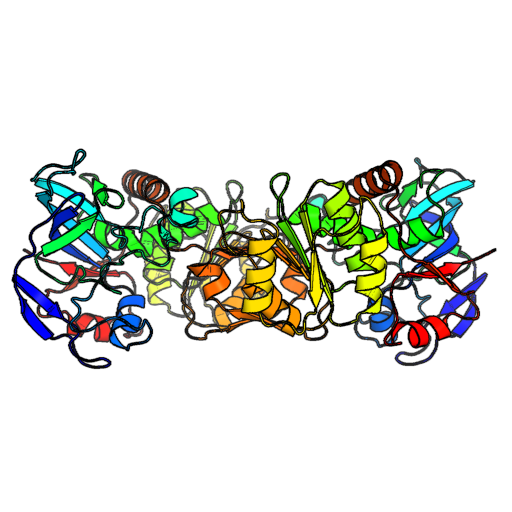.844 2.76 1 98.62 77 VAL B N 1
ATOM 3166 C CA . VAL B 1 77 ? 4.523 43.188 4.098 1 98.62 77 VAL B CA 1
ATOM 3167 C C . VAL B 1 77 ? 3.021 43.438 4.047 1 98.62 77 VAL B C 1
ATOM 3169 O O . VAL B 1 77 ? 2.539 44.188 3.172 1 98.62 77 VAL B O 1
ATOM 3172 N N . GLY B 1 78 ? 2.279 42.781 4.895 1 98.69 78 GLY B N 1
ATOM 3173 C CA . GLY B 1 78 ? 0.841 43 4.961 1 98.69 78 GLY B CA 1
ATOM 3174 C C . GLY B 1 78 ? 0.051 41.875 4.328 1 98.69 78 GLY B C 1
ATOM 3175 O O . GLY B 1 78 ? -1.152 41.719 4.562 1 98.69 78 GLY B O 1
ATOM 3176 N N . ASP B 1 79 ? 0.691 41.062 3.502 1 98.75 79 ASP B N 1
ATOM 3177 C CA . ASP B 1 79 ? 0.017 39.906 2.879 1 98.75 79 ASP B CA 1
ATOM 3178 C C . ASP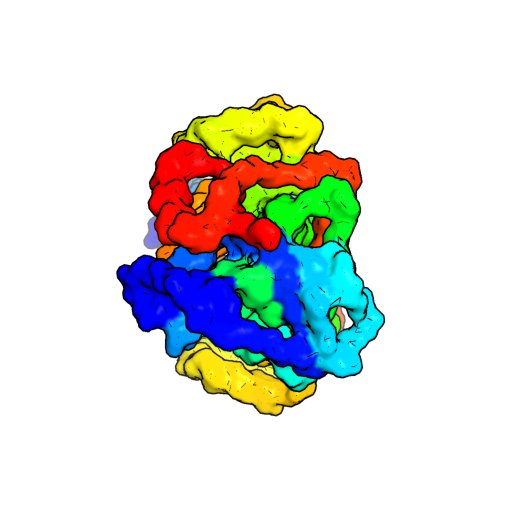 B 1 79 ? -0.542 38.969 3.932 1 98.75 79 ASP B C 1
ATOM 3180 O O . ASP B 1 79 ? 0.115 38.688 4.938 1 98.75 79 ASP B O 1
ATOM 3184 N N . ARG B 1 80 ? -1.804 38.406 3.734 1 98.88 80 ARG B N 1
ATOM 3185 C CA . ARG B 1 80 ? -2.377 37.344 4.535 1 98.88 80 ARG B CA 1
ATOM 3186 C C . ARG B 1 80 ? -1.829 35.969 4.102 1 98.88 80 ARG B C 1
ATOM 3188 O O . ARG B 1 80 ? -2.051 35.562 2.971 1 98.88 80 ARG B O 1
ATOM 3195 N N . VAL B 1 81 ? -1.138 35.312 5.027 1 98.88 81 VAL B N 1
ATOM 3196 C CA . VAL B 1 81 ? -0.479 34.094 4.578 1 98.88 81 VAL B CA 1
ATOM 3197 C C . VAL B 1 81 ? -0.618 33 5.645 1 98.88 81 VAL B C 1
ATOM 3199 O O . VAL B 1 81 ? -0.965 33.281 6.793 1 98.88 81 VAL B O 1
ATOM 3202 N N . ALA B 1 82 ? -0.51 31.828 5.301 1 98.88 82 ALA B N 1
ATOM 3203 C CA . ALA B 1 82 ? -0.37 30.625 6.129 1 98.88 82 ALA B CA 1
ATOM 3204 C C . ALA B 1 82 ? 0.764 29.75 5.621 1 98.88 82 ALA B C 1
ATOM 3206 O O . ALA B 1 82 ? 1.035 29.703 4.422 1 98.88 82 ALA B O 1
ATOM 3207 N N . ALA B 1 83 ? 1.416 29.094 6.551 1 98.62 83 ALA B N 1
ATOM 3208 C CA . ALA B 1 83 ? 2.619 28.375 6.148 1 98.62 83 ALA B CA 1
ATOM 3209 C C . ALA B 1 83 ? 2.549 26.906 6.578 1 98.62 83 ALA B C 1
ATOM 3211 O O . ALA B 1 83 ? 2.102 26.594 7.688 1 98.62 83 ALA B O 1
ATOM 3212 N N . LEU B 1 84 ? 2.953 26 5.672 1 98.75 84 LEU B N 1
ATOM 3213 C CA . LEU B 1 84 ? 3.307 24.656 6.094 1 98.75 84 LEU B CA 1
ATOM 3214 C C . LEU B 1 84 ? 4.5 24.672 7.043 1 98.75 84 LEU B C 1
ATOM 3216 O O . LEU B 1 84 ? 5.215 25.672 7.125 1 98.75 84 LEU B O 1
ATOM 3220 N N . LEU B 1 85 ? 4.762 23.625 7.691 1 98.5 85 LEU B N 1
ATOM 3221 C CA . LEU B 1 85 ? 5.715 23.609 8.797 1 98.5 85 LEU B CA 1
ATOM 3222 C C . LEU B 1 85 ? 7.145 23.516 8.281 1 98.5 85 LEU B C 1
ATOM 3224 O O . LEU B 1 85 ? 8.102 23.609 9.055 1 98.5 85 LEU B O 1
ATOM 3228 N N . PHE B 1 86 ? 7.383 23.422 6.977 1 98.56 86 PHE B N 1
ATOM 3229 C CA . PHE B 1 86 ? 8.695 23.125 6.418 1 98.56 86 PHE B CA 1
ATOM 3230 C C . PHE B 1 86 ? 9.492 24.391 6.164 1 98.56 86 PHE B C 1
ATOM 3232 O O . PHE B 1 86 ? 8.922 25.422 5.781 1 98.56 86 PHE B O 1
ATOM 3239 N N . ARG B 1 87 ? 10.852 24.312 6.418 1 97.75 87 ARG B N 1
ATOM 3240 C CA . ARG B 1 87 ? 11.758 25.406 6.09 1 97.75 87 ARG B CA 1
ATOM 3241 C C . ARG B 1 87 ? 13.109 24.875 5.613 1 97.75 87 ARG B C 1
ATOM 3243 O O . ARG B 1 87 ? 13.602 23.875 6.125 1 97.75 87 ARG B O 1
ATOM 3250 N N . GLU B 1 88 ? 13.633 25.516 4.703 1 97.81 88 GLU B N 1
ATOM 3251 C CA . GLU B 1 88 ? 15.047 25.438 4.34 1 97.81 88 GLU B CA 1
ATOM 3252 C C . GLU B 1 88 ? 15.477 24 4.066 1 97.81 88 GLU B C 1
ATOM 3254 O O . GLU B 1 88 ? 16.422 23.5 4.695 1 97.81 88 GLU B O 1
ATOM 3259 N N . PRO B 1 89 ? 14.883 23.328 3.09 1 97.94 89 PRO B N 1
ATOM 3260 C CA . PRO B 1 89 ? 15.477 22.078 2.65 1 97.94 89 PRO B CA 1
ATOM 3261 C C . PRO B 1 89 ? 16.922 22.234 2.189 1 97.94 89 PRO B C 1
ATOM 3263 O O . PRO B 1 89 ? 17.328 23.312 1.783 1 97.94 89 PRO B O 1
ATOM 3266 N N . CYS B 1 90 ? 17.734 21.219 2.205 1 96.94 90 CYS B N 1
ATOM 3267 C CA . CYS B 1 90 ? 19.172 21.328 1.992 1 96.94 90 CYS B CA 1
ATOM 3268 C C . CYS B 1 90 ? 19.484 21.656 0.538 1 96.94 90 CYS B C 1
ATOM 3270 O O . CYS B 1 90 ? 20.562 22.188 0.233 1 96.94 90 CYS B O 1
ATOM 3272 N N . GLY B 1 91 ? 18.641 21.312 -0.364 1 96.12 91 GLY B N 1
ATOM 3273 C CA . GLY B 1 91 ? 18.766 21.688 -1.764 1 96.12 91 GLY B CA 1
ATOM 3274 C C . GLY B 1 91 ? 19.641 20.734 -2.559 1 96.12 91 GLY B C 1
ATOM 3275 O O . GLY B 1 91 ? 19.625 20.766 -3.791 1 96.12 91 GLY B O 1
ATOM 3276 N N . GLY B 1 92 ? 20.328 19.828 -1.879 1 95.62 92 GLY B N 1
ATOM 3277 C CA . GLY B 1 92 ? 21.312 19.031 -2.584 1 95.62 92 GLY B CA 1
ATOM 3278 C C . GLY B 1 92 ? 21.062 17.547 -2.471 1 95.62 92 GLY B C 1
ATOM 3279 O O . GLY B 1 92 ? 21.625 16.75 -3.238 1 95.62 92 GLY B O 1
ATOM 3280 N N . CYS B 1 93 ? 20.234 17.156 -1.597 1 96.06 93 CYS B N 1
ATOM 3281 C CA . CYS B 1 93 ? 20.016 15.734 -1.404 1 96.06 93 CYS B CA 1
ATOM 3282 C C . CYS B 1 93 ? 19.109 15.172 -2.484 1 96.06 93 CYS B C 1
ATOM 3284 O O . CYS B 1 93 ? 18.594 15.922 -3.32 1 96.06 93 CYS B O 1
ATOM 3286 N N . GLY B 1 94 ? 18.922 13.906 -2.494 1 96 94 GLY B N 1
ATOM 3287 C CA . GLY B 1 94 ? 18.094 13.242 -3.482 1 96 94 GLY B CA 1
ATOM 3288 C C . GLY B 1 94 ? 16.656 13.727 -3.484 1 96 94 GLY B C 1
ATOM 3289 O O . GLY B 1 94 ? 16.078 13.961 -4.547 1 96 94 GLY B O 1
ATOM 3290 N N . GLU B 1 95 ? 16.062 13.93 -2.393 1 97.06 95 GLU B N 1
ATOM 3291 C CA . GLU B 1 95 ? 14.695 14.406 -2.264 1 97.06 95 GLU B CA 1
ATOM 3292 C C . GLU B 1 95 ? 14.539 15.812 -2.832 1 97.06 95 GLU B C 1
ATOM 3294 O O . GLU B 1 95 ? 13.57 16.109 -3.535 1 97.06 95 GLU B O 1
ATOM 3299 N N . CYS B 1 96 ? 15.492 16.656 -2.451 1 97.25 96 CYS B N 1
ATOM 3300 C CA . CYS B 1 96 ? 15.453 18.031 -2.939 1 97.25 96 CYS B CA 1
ATOM 3301 C C . CYS B 1 96 ? 15.586 18.078 -4.457 1 97.25 96 CYS B C 1
ATOM 3303 O O . CYS B 1 96 ? 14.938 18.891 -5.117 1 97.25 96 CYS B O 1
ATOM 3305 N N . LYS B 1 97 ? 16.344 17.172 -4.984 1 95.31 97 LYS B N 1
ATOM 3306 C CA . LYS B 1 97 ? 16.547 17.094 -6.43 1 95.31 97 LYS B CA 1
ATOM 3307 C C . LYS B 1 97 ? 15.359 16.438 -7.117 1 95.31 97 LYS B C 1
ATOM 3309 O O . LYS B 1 97 ? 15.156 16.609 -8.32 1 95.31 97 LYS B O 1
ATOM 3314 N N . ASN B 1 98 ? 14.586 15.641 -6.363 1 91.88 98 ASN B N 1
ATOM 3315 C CA . ASN B 1 98 ? 13.445 14.906 -6.898 1 91.88 98 ASN B CA 1
ATOM 3316 C C . ASN B 1 98 ? 12.141 15.672 -6.684 1 91.88 98 ASN B C 1
ATOM 3318 O O . ASN B 1 98 ? 11.062 15.07 -6.66 1 91.88 98 ASN B O 1
ATOM 3322 N N . ASN B 1 99 ? 12.203 16.922 -6.418 1 91.12 99 ASN B N 1
ATOM 3323 C CA . ASN B 1 99 ? 11.047 17.781 -6.199 1 91.12 99 ASN B CA 1
ATOM 3324 C C . ASN B 1 99 ? 10.172 17.266 -5.059 1 91.12 99 ASN B C 1
ATOM 3326 O O . ASN B 1 99 ? 8.945 17.266 -5.164 1 91.12 99 ASN B O 1
ATOM 3330 N N . SER B 1 100 ? 10.742 16.688 -4.082 1 95.56 100 SER B N 1
ATOM 3331 C CA . SER B 1 100 ? 10.078 16.188 -2.883 1 95.56 100 SER B CA 1
ATOM 3332 C C . SER B 1 100 ? 10.773 16.672 -1.617 1 95.56 100 SER B C 1
ATOM 3334 O O . SER B 1 100 ? 11.062 15.883 -0.715 1 95.56 100 SER B O 1
ATOM 3336 N N . ALA B 1 101 ? 10.977 17.953 -1.57 1 96.62 101 ALA B N 1
ATOM 3337 C CA . ALA B 1 101 ? 11.805 18.562 -0.541 1 96.62 101 ALA B CA 1
ATOM 3338 C C . ALA B 1 101 ? 11.195 18.375 0.845 1 96.62 101 ALA B C 1
ATOM 3340 O O . ALA B 1 101 ? 11.914 18.391 1.851 1 96.62 101 ALA B O 1
ATOM 3341 N N . VAL B 1 102 ? 9.891 18.141 0.899 1 97.31 102 VAL B N 1
ATOM 3342 C CA . VAL B 1 102 ? 9.234 17.969 2.189 1 97.31 102 VAL B CA 1
ATOM 3343 C C . VAL B 1 102 ? 9.758 16.703 2.875 1 97.31 102 VAL B C 1
ATOM 3345 O O . VAL B 1 102 ? 9.625 16.562 4.09 1 97.31 102 VAL B O 1
ATOM 3348 N N . PHE B 1 103 ? 10.375 15.852 2.092 1 97.75 103 PHE B N 1
ATOM 3349 C CA . PHE B 1 103 ? 10.898 14.602 2.631 1 97.75 103 PHE B CA 1
ATOM 3350 C C . PHE B 1 103 ? 12.406 14.703 2.857 1 97.75 103 PHE B C 1
ATOM 3352 O O . PHE B 1 103 ? 13.062 13.703 3.158 1 97.75 103 PHE B O 1
ATOM 3359 N N . CYS B 1 104 ? 13.07 15.898 2.684 1 97.75 104 CYS B N 1
ATOM 3360 C CA . CYS B 1 104 ? 14.484 16.125 2.955 1 97.75 104 CYS B CA 1
ATOM 3361 C C . CYS B 1 104 ? 14.82 15.812 4.406 1 97.75 104 CYS B C 1
ATOM 3363 O O . CYS B 1 104 ? 14.172 16.312 5.32 1 97.75 104 CYS B O 1
ATOM 3365 N N . ASP B 1 105 ? 15.859 15.031 4.617 1 95.5 105 ASP B N 1
ATOM 3366 C CA . ASP B 1 105 ? 16.234 14.633 5.969 1 95.5 105 ASP B CA 1
ATOM 3367 C C . ASP B 1 105 ? 16.812 15.812 6.75 1 95.5 105 ASP B C 1
ATOM 3369 O O . ASP B 1 105 ? 16.891 15.766 7.98 1 95.5 105 ASP B O 1
ATOM 3373 N N . ASN B 1 106 ? 17.172 16.828 6.074 1 96.75 106 ASN B N 1
ATOM 3374 C CA . ASN B 1 106 ? 17.812 17.984 6.699 1 96.75 106 ASN B CA 1
ATOM 3375 C C . ASN B 1 106 ? 16.875 19.188 6.754 1 96.75 106 ASN B C 1
ATOM 3377 O O . ASN B 1 106 ? 17.297 20.281 7.102 1 96.75 106 ASN B O 1
ATOM 3381 N N . ILE B 1 107 ? 15.688 18.969 6.441 1 98.12 107 ILE B N 1
ATOM 3382 C CA . ILE B 1 107 ? 14.734 20.078 6.387 1 98.12 107 ILE B CA 1
ATOM 3383 C C . ILE B 1 107 ? 14.453 20.578 7.801 1 98.12 107 ILE B C 1
ATOM 3385 O O . ILE B 1 107 ? 14.461 19.797 8.758 1 98.12 107 ILE B O 1
ATOM 3389 N N . LYS B 1 108 ? 14.281 21.828 7.953 1 98.31 108 LYS B N 1
ATOM 3390 C CA . LYS B 1 108 ? 13.805 22.406 9.211 1 98.31 108 LYS B CA 1
ATOM 3391 C C . LYS B 1 108 ? 12.281 22.359 9.281 1 98.31 108 LYS B C 1
ATOM 3393 O O . LYS B 1 108 ? 11.602 22.609 8.289 1 98.31 108 LYS B O 1
ATOM 3398 N N . MET B 1 109 ? 11.781 22.016 10.414 1 98.5 109 MET B N 1
ATOM 3399 C CA . MET B 1 109 ? 10.344 21.953 10.656 1 98.5 109 MET B CA 1
ATOM 3400 C C . MET B 1 109 ? 9.953 22.781 11.867 1 98.5 109 MET B C 1
ATOM 3402 O O . MET B 1 109 ? 10.367 22.484 12.992 1 98.5 109 MET B O 1
ATOM 3406 N N . ASN B 1 110 ? 9.156 23.75 11.594 1 98.44 110 ASN B N 1
ATOM 3407 C CA . ASN B 1 110 ? 8.695 24.625 12.656 1 98.44 110 ASN B CA 1
ATOM 3408 C C . ASN B 1 110 ? 7.992 23.859 13.766 1 98.44 110 ASN B C 1
ATOM 3410 O O . ASN B 1 110 ? 7.133 23.016 13.5 1 98.44 110 ASN B O 1
ATOM 3414 N N . GLY B 1 111 ? 8.391 24.125 15.008 1 98.38 111 GLY B N 1
ATOM 3415 C CA . GLY B 1 111 ? 7.766 23.484 16.156 1 98.38 111 GLY B CA 1
ATOM 3416 C C . GLY B 1 111 ? 8.297 22.094 16.406 1 98.38 111 GLY B C 1
ATOM 3417 O O . GLY B 1 111 ? 7.875 21.422 17.359 1 98.38 111 GLY B O 1
ATOM 3418 N N . PHE B 1 112 ? 9.219 21.625 15.617 1 97.75 112 PHE B N 1
ATOM 3419 C CA . PHE B 1 112 ? 9.797 20.297 15.773 1 97.75 112 PHE B CA 1
ATOM 3420 C C . PHE B 1 112 ? 11.297 20.406 16.047 1 97.75 112 PHE B C 1
ATOM 3422 O O . PHE B 1 112 ? 11.766 19.969 17.109 1 97.75 112 PHE B O 1
ATOM 3429 N N . ASN B 1 113 ? 12.031 21 15.055 1 97.94 113 ASN B N 1
ATOM 3430 C CA . ASN B 1 113 ? 13.469 21.109 15.25 1 97.94 113 ASN B CA 1
ATOM 3431 C C . ASN B 1 113 ? 13.93 22.562 15.164 1 97.94 113 ASN B C 1
ATOM 3433 O O . ASN B 1 113 ? 15.117 22.859 15.336 1 97.94 113 ASN B O 1
ATOM 3437 N N . VAL B 1 114 ? 13.031 23.469 14.891 1 98.25 114 VAL B N 1
ATOM 3438 C CA . VAL B 1 114 ? 13.234 24.922 14.984 1 98.25 114 VAL B CA 1
ATOM 3439 C C . VAL B 1 114 ? 11.992 25.578 15.586 1 98.25 114 VAL B C 1
ATOM 3441 O O . VAL B 1 114 ? 10.938 24.938 15.688 1 98.25 114 VAL B O 1
ATOM 3444 N N . ASP B 1 115 ? 12.102 26.812 15.961 1 98.62 115 ASP B N 1
ATOM 3445 C CA . ASP B 1 115 ? 11.039 27.516 16.672 1 98.62 115 ASP B CA 1
ATOM 3446 C C . ASP B 1 115 ? 9.773 27.609 15.82 1 98.62 115 ASP B C 1
ATOM 3448 O O . ASP B 1 115 ? 9.852 27.859 14.617 1 98.62 115 ASP B O 1
ATOM 3452 N N . GLY B 1 116 ? 8.609 27.516 16.562 1 98.69 116 GLY B N 1
ATOM 3453 C CA . GLY B 1 116 ? 7.363 27.375 15.82 1 98.69 116 GLY B CA 1
ATOM 3454 C C . GLY B 1 116 ? 6.41 28.531 16.031 1 98.69 116 GLY B C 1
ATOM 3455 O O . GLY B 1 116 ? 6.836 29.688 16.125 1 98.69 116 GLY B O 1
ATOM 3456 N N . ALA B 1 117 ? 5.152 28.203 16.078 1 98.81 117 ALA B N 1
ATOM 3457 C CA . ALA B 1 117 ? 4.105 29.203 15.844 1 98.81 117 ALA B CA 1
ATOM 3458 C C . ALA B 1 117 ? 3.502 29.672 17.172 1 98.81 117 ALA B C 1
ATOM 3460 O O . ALA B 1 117 ? 2.764 30.672 17.188 1 98.81 117 ALA B O 1
ATOM 3461 N N . PHE B 1 118 ? 3.742 28.984 18.281 1 98.81 118 PHE B N 1
ATOM 3462 C CA . PHE B 1 118 ? 3.234 29.484 19.562 1 98.81 118 PHE B CA 1
ATOM 3463 C C . PHE B 1 118 ? 4.047 30.672 20.047 1 98.81 118 PHE B C 1
ATOM 3465 O O . PHE B 1 118 ? 4.656 30.625 21.109 1 98.81 118 PHE B O 1
ATOM 3472 N N . ALA B 1 119 ? 4 31.719 19.266 1 98.88 119 ALA B N 1
ATOM 3473 C CA . ALA B 1 119 ? 4.723 32.969 19.5 1 98.88 119 ALA B CA 1
ATOM 3474 C C . ALA B 1 119 ? 4.102 34.125 18.703 1 98.88 119 ALA B C 1
ATOM 3476 O O . ALA B 1 119 ? 3.385 33.875 17.719 1 98.88 119 ALA B O 1
ATOM 3477 N N . GLU B 1 120 ? 4.406 35.312 19.094 1 98.88 120 GLU B N 1
ATOM 3478 C CA . GLU B 1 120 ? 3.879 36.469 18.391 1 98.88 120 GLU B CA 1
ATOM 3479 C C . GLU B 1 120 ? 4.391 36.531 16.953 1 98.88 120 GLU B C 1
ATOM 3481 O O . GLU B 1 120 ? 3.697 37.031 16.062 1 98.88 120 GLU B O 1
ATOM 3486 N N . TYR B 1 121 ? 5.641 36.125 16.766 1 98.81 121 TYR B N 1
ATOM 3487 C CA . TYR B 1 121 ? 6.262 36.094 15.438 1 98.81 121 TYR B CA 1
ATOM 3488 C C . TYR B 1 121 ? 6.934 34.719 15.195 1 98.81 121 TYR B C 1
ATOM 3490 O O . TYR B 1 121 ? 7.422 34.094 16.125 1 98.81 121 TYR B O 1
ATOM 3498 N N . MET B 1 122 ? 7 34.312 14 1 98.5 122 MET B N 1
ATOM 3499 C CA . MET B 1 122 ? 7.711 33.094 13.625 1 98.5 122 MET B CA 1
ATOM 3500 C C . MET B 1 122 ? 8.32 33.25 12.234 1 98.5 122 MET B C 1
ATOM 3502 O O . MET B 1 122 ? 7.855 34.031 11.414 1 98.5 122 MET B O 1
ATOM 3506 N N . ILE B 1 123 ? 9.422 32.562 12.031 1 98.88 123 ILE B N 1
ATOM 3507 C CA . ILE B 1 123 ? 10.039 32.5 10.719 1 98.88 123 ILE B CA 1
ATOM 3508 C C . ILE B 1 123 ? 9.398 31.391 9.891 1 98.88 123 ILE B C 1
ATOM 3510 O O . ILE B 1 123 ? 9.195 30.266 10.383 1 98.88 123 ILE B O 1
ATOM 3514 N N . VAL B 1 124 ? 9.016 31.719 8.664 1 98.81 124 VAL B N 1
ATOM 3515 C CA . VAL B 1 124 ? 8.562 30.719 7.707 1 98.81 124 VAL B CA 1
ATOM 3516 C C . VAL B 1 124 ? 9.336 30.859 6.402 1 98.81 124 VAL B C 1
ATOM 3518 O O . VAL B 1 124 ? 10.117 31.797 6.23 1 98.81 124 VAL B O 1
ATOM 3521 N N . ASP B 1 125 ? 9.266 29.891 5.566 1 98.75 125 ASP B N 1
ATOM 3522 C CA . ASP B 1 125 ? 9.961 29.828 4.285 1 98.75 125 ASP B CA 1
ATOM 3523 C C . ASP B 1 125 ? 9.008 30.125 3.129 1 98.75 125 ASP B C 1
ATOM 3525 O O . ASP B 1 125 ? 7.973 29.469 2.986 1 98.75 125 ASP B O 1
ATOM 3529 N N . GLN B 1 126 ? 9.344 31.125 2.264 1 98.56 126 GLN B N 1
ATOM 3530 C CA . GLN B 1 126 ? 8.445 31.547 1.194 1 98.56 126 GLN B CA 1
ATOM 3531 C C . GLN B 1 126 ? 8.031 30.359 0.33 1 98.56 126 GLN B C 1
ATOM 3533 O O . GLN B 1 126 ? 6.957 30.375 -0.275 1 98.56 126 GLN B O 1
ATOM 3538 N N . ARG B 1 127 ? 8.883 29.344 0.188 1 97.56 127 ARG B N 1
ATOM 3539 C CA . ARG B 1 127 ? 8.633 28.188 -0.675 1 97.56 127 ARG B CA 1
ATOM 3540 C C . ARG B 1 127 ? 7.52 27.312 -0.113 1 97.56 127 ARG B C 1
ATOM 3542 O O . ARG B 1 127 ? 6.953 26.484 -0.829 1 97.56 127 ARG B O 1
ATOM 3549 N N . PHE B 1 128 ? 7.184 27.516 1.177 1 98.56 128 PHE B N 1
ATOM 3550 C CA . PHE B 1 128 ? 6.172 26.688 1.833 1 98.56 128 PHE B CA 1
ATOM 3551 C C . PHE B 1 128 ? 5.098 27.562 2.471 1 98.56 128 PHE B C 1
ATOM 3553 O O . PHE B 1 128 ? 4.492 27.172 3.475 1 98.56 128 PHE B O 1
ATOM 3560 N N . THR B 1 129 ? 4.938 28.719 1.965 1 98.75 129 THR B N 1
ATOM 3561 C CA . THR B 1 129 ? 3.953 29.688 2.439 1 98.75 129 THR B CA 1
ATOM 3562 C C . THR B 1 129 ? 2.971 30.047 1.329 1 98.75 129 THR B C 1
ATOM 3564 O O . THR B 1 129 ? 3.346 30.109 0.157 1 98.75 129 THR B O 1
ATOM 3567 N N . LEU B 1 130 ? 1.73 30.25 1.701 1 98.75 130 LEU B N 1
ATOM 3568 C CA . LEU B 1 130 ? 0.691 30.562 0.727 1 98.75 130 LEU B CA 1
ATOM 3569 C C . LEU B 1 130 ? -0.118 31.766 1.164 1 98.75 130 LEU B C 1
ATOM 3571 O O . LEU B 1 130 ? -0.305 32 2.361 1 98.75 130 LEU B O 1
ATOM 3575 N N . HIS B 1 131 ? -0.628 32.469 0.161 1 98.75 131 HIS B N 1
ATOM 3576 C CA . HIS B 1 131 ? -1.628 33.5 0.447 1 98.75 131 HIS B CA 1
ATOM 3577 C C . HIS B 1 131 ? -2.936 32.875 0.92 1 98.75 131 HIS B C 1
ATOM 3579 O O . HIS B 1 131 ? -3.359 31.828 0.398 1 98.75 131 HIS B O 1
ATOM 3585 N N . VAL B 1 132 ? -3.529 33.438 1.838 1 98.5 132 VAL B N 1
ATOM 3586 C CA . VAL B 1 132 ? -4.812 33 2.359 1 98.5 132 VAL B CA 1
ATOM 3587 C C . VAL B 1 132 ? -5.945 33.781 1.699 1 98.5 132 VAL B C 1
ATOM 3589 O O . VAL B 1 132 ? -5.949 35.031 1.72 1 98.5 132 VAL B O 1
ATOM 3592 N N . PRO B 1 133 ? -6.879 33.062 1.124 1 98.06 133 PRO B N 1
ATOM 3593 C CA . PRO B 1 133 ? -8.039 33.781 0.57 1 98.06 133 PRO B CA 1
ATOM 3594 C C . PRO B 1 133 ? -8.734 34.656 1.597 1 98.06 133 PRO B C 1
ATOM 3596 O O . PRO B 1 133 ? -8.742 34.344 2.789 1 98.06 133 PRO B O 1
ATOM 3599 N N . GLU B 1 134 ? -9.398 35.656 1.152 1 97.25 134 GLU B N 1
ATOM 3600 C CA . GLU B 1 134 ? -9.992 36.688 2.012 1 97.25 134 GLU B CA 1
ATOM 3601 C C . GLU B 1 134 ? -11.109 36.094 2.869 1 97.25 134 GLU B C 1
ATOM 3603 O O . GLU B 1 134 ? -11.32 36.5 4.008 1 97.25 134 GLU B O 1
ATOM 3608 N N . ASN B 1 135 ? -11.766 35.094 2.314 1 98.06 135 ASN B N 1
ATOM 3609 C CA . ASN B 1 135 ? -12.93 34.562 3.018 1 98.06 135 ASN B CA 1
ATOM 3610 C C . ASN B 1 135 ? -12.539 33.469 4.004 1 98.06 135 ASN B C 1
ATOM 3612 O O . ASN B 1 135 ? -13.406 32.844 4.613 1 98.06 135 ASN B O 1
ATOM 3616 N N . ILE B 1 136 ? -11.312 33.188 4.164 1 98.5 136 ILE B N 1
ATOM 3617 C CA . ILE B 1 136 ? -10.812 32.25 5.16 1 98.5 136 ILE B CA 1
ATOM 3618 C C . ILE B 1 136 ? -10.102 33 6.281 1 98.5 136 ILE B C 1
ATOM 3620 O O . ILE B 1 136 ? -9.109 33.688 6.043 1 98.5 136 ILE B O 1
ATOM 3624 N N . ASP B 1 137 ? -10.641 32.906 7.441 1 98.5 137 ASP B N 1
ATOM 3625 C CA . ASP B 1 137 ? -9.984 33.625 8.539 1 98.5 137 ASP B CA 1
ATOM 3626 C C . ASP B 1 137 ? -8.695 32.906 8.953 1 98.5 137 ASP B C 1
ATOM 3628 O O . ASP B 1 137 ? -8.445 31.766 8.531 1 98.5 137 ASP B O 1
ATOM 3632 N N . PHE B 1 138 ? -7.906 33.531 9.742 1 98.81 138 PHE B N 1
ATOM 3633 C CA . PHE B 1 138 ? -6.578 33.031 10.062 1 98.81 138 PHE B CA 1
ATOM 3634 C C . PHE B 1 138 ? -6.664 31.734 10.891 1 98.81 138 PHE B C 1
ATOM 3636 O O . PHE B 1 138 ? -5.816 30.859 10.766 1 98.81 138 PHE B O 1
ATOM 3643 N N . ALA B 1 139 ? -7.641 31.625 11.789 1 98.75 139 ALA B N 1
ATOM 3644 C CA . ALA B 1 139 ? -7.777 30.422 12.602 1 98.75 139 ALA B CA 1
ATOM 3645 C C . ALA B 1 139 ? -8.039 29.203 11.727 1 98.75 139 ALA B C 1
ATOM 3647 O O . ALA B 1 139 ? -7.422 28.156 11.922 1 98.75 139 ALA B O 1
ATOM 3648 N N . GLN B 1 140 ? -8.938 29.359 10.75 1 98.69 140 GLN B N 1
ATOM 3649 C CA . GLN B 1 140 ? -9.195 28.281 9.797 1 98.69 140 GLN B CA 1
ATOM 3650 C C . GLN B 1 140 ? -7.949 27.969 8.969 1 98.69 140 GLN B C 1
ATOM 3652 O O . GLN B 1 140 ? -7.602 26.812 8.781 1 98.69 140 GLN B O 1
ATOM 3657 N N . ALA B 1 141 ? -7.289 29.016 8.516 1 98.81 141 ALA B N 1
ATOM 3658 C CA . ALA B 1 141 ? -6.094 28.828 7.699 1 98.81 141 ALA B CA 1
ATOM 3659 C C . ALA B 1 141 ? -5.027 28.047 8.453 1 98.81 141 ALA B C 1
ATOM 3661 O O . ALA B 1 141 ? -4.41 27.125 7.898 1 98.81 141 ALA B O 1
ATOM 3662 N N . ALA B 1 142 ? -4.824 28.406 9.711 1 98.69 142 ALA B N 1
ATOM 3663 C CA . ALA B 1 142 ? -3.844 27.703 10.531 1 98.69 142 ALA B CA 1
ATOM 3664 C C . ALA B 1 142 ? -4.184 26.219 10.648 1 98.69 142 ALA B C 1
ATOM 3666 O O . ALA B 1 142 ? -3.311 25.375 10.5 1 98.69 142 ALA B O 1
ATOM 3667 N N . ALA B 1 143 ? -5.457 25.953 10.859 1 97.88 143 ALA B N 1
ATOM 3668 C CA . ALA B 1 143 ? -5.918 24.562 11 1 97.88 143 ALA B CA 1
ATOM 3669 C C . ALA B 1 143 ? -5.652 23.766 9.727 1 97.88 143 ALA B C 1
ATOM 3671 O O . ALA B 1 143 ? -5.406 22.562 9.781 1 97.88 143 ALA B O 1
ATOM 3672 N N . PHE B 1 144 ? -5.652 24.422 8.57 1 98.69 144 PHE B N 1
ATOM 3673 C CA . PHE B 1 144 ? -5.5 23.75 7.285 1 98.69 144 PHE B CA 1
ATOM 3674 C C . PHE B 1 144 ? -4.043 23.375 7.035 1 98.69 144 PHE B C 1
ATOM 3676 O O . PHE B 1 144 ? -3.75 22.5 6.223 1 98.69 144 PHE B O 1
ATOM 3683 N N . MET B 1 145 ? -3.074 23.953 7.738 1 98.62 145 MET B N 1
ATOM 3684 C CA . MET B 1 145 ? -1.669 23.875 7.348 1 98.62 145 MET B CA 1
ATOM 3685 C C . MET B 1 145 ? -1.024 22.594 7.879 1 98.62 145 MET B C 1
ATOM 3687 O O . MET B 1 145 ? 0.121 22.281 7.547 1 98.62 145 MET B O 1
ATOM 3691 N N . CYS B 1 146 ? -1.662 21.797 8.617 1 97.81 146 CYS B N 1
ATOM 3692 C CA . CYS B 1 146 ? -1.256 20.438 8.922 1 97.81 146 CYS B CA 1
ATOM 3693 C C . CYS B 1 146 ? -2.445 19.484 8.852 1 97.81 146 CYS B C 1
ATOM 3695 O O . CYS B 1 146 ? -2.51 18.625 7.977 1 97.81 146 CYS B O 1
ATOM 3697 N N . SER B 1 147 ? -3.48 19.734 9.688 1 97.12 147 SER B N 1
ATOM 3698 C CA . SER B 1 147 ? -4.652 18.875 9.703 1 97.12 147 SER B CA 1
ATOM 3699 C C . SER B 1 147 ? -5.293 18.781 8.32 1 97.12 147 SER B C 1
ATOM 3701 O O . SER B 1 147 ? -5.496 17.688 7.793 1 97.12 147 SER B O 1
ATOM 3703 N N . GLY B 1 148 ? -5.598 19.969 7.77 1 98.31 148 GLY B N 1
ATOM 3704 C CA . GLY B 1 148 ? -6.184 19.984 6.441 1 98.31 148 GLY B CA 1
ATOM 3705 C C . GLY B 1 148 ? -5.262 19.438 5.371 1 98.31 148 GLY B C 1
ATOM 3706 O O . GLY B 1 148 ? -5.68 18.625 4.543 1 98.31 148 GLY B O 1
ATOM 3707 N N . ALA B 1 149 ? -4.02 19.922 5.41 1 98.62 149 ALA B N 1
ATOM 3708 C CA . ALA B 1 149 ? -3.031 19.5 4.418 1 98.62 149 ALA B CA 1
ATOM 3709 C C . ALA B 1 149 ? -2.834 17.984 4.438 1 98.62 149 ALA B C 1
ATOM 3711 O O . ALA B 1 149 ? -2.783 17.344 3.385 1 98.62 149 ALA B O 1
ATOM 3712 N N . THR B 1 150 ? -2.803 17.422 5.59 1 98.25 150 THR B N 1
ATOM 3713 C CA . THR B 1 150 ? -2.555 15.984 5.758 1 98.25 150 THR B CA 1
ATOM 3714 C C . THR B 1 150 ? -3.691 15.164 5.16 1 98.25 150 THR B C 1
ATOM 3716 O O . THR B 1 150 ? -3.457 14.266 4.348 1 98.25 150 THR B O 1
ATOM 3719 N N . VAL B 1 151 ? -4.926 15.484 5.48 1 98.56 151 VAL B N 1
ATOM 3720 C CA . VAL B 1 151 ? -6.039 14.656 5.047 1 98.56 151 VAL B CA 1
ATOM 3721 C C . VAL B 1 151 ? -6.312 14.891 3.561 1 98.56 151 VAL B C 1
ATOM 3723 O O . VAL B 1 151 ? -6.703 13.961 2.842 1 98.56 151 VAL B O 1
ATOM 3726 N N . TYR B 1 152 ? -6.148 16.141 3.088 1 98.81 152 TYR B N 1
ATOM 3727 C CA . TYR B 1 152 ? -6.316 16.406 1.665 1 98.81 152 TYR B CA 1
ATOM 3728 C C . TYR B 1 152 ? -5.273 15.664 0.84 1 98.81 152 TYR B C 1
ATOM 3730 O O . TYR B 1 152 ? -5.602 15.062 -0.188 1 98.81 152 TYR B O 1
ATOM 3738 N N . ASN B 1 153 ? -4.047 15.758 1.345 1 98.56 153 ASN B N 1
ATOM 3739 C CA . ASN B 1 153 ? -2.98 14.992 0.7 1 98.56 153 ASN B CA 1
ATOM 3740 C C . ASN B 1 153 ? -3.283 13.5 0.696 1 98.56 153 ASN B C 1
ATOM 3742 O O . ASN B 1 153 ? -3.037 12.812 -0.298 1 98.56 153 ASN B O 1
ATOM 3746 N N . GLY B 1 154 ? -3.758 12.953 1.784 1 98.5 154 GLY B N 1
ATOM 3747 C CA . GLY B 1 154 ? -4.145 11.555 1.867 1 98.5 154 GLY B CA 1
ATOM 3748 C C . GLY B 1 154 ? -5.23 11.18 0.877 1 98.5 154 GLY B C 1
ATOM 3749 O O . GLY B 1 154 ? -5.16 10.117 0.247 1 98.5 154 GLY B O 1
ATOM 3750 N N . LEU B 1 155 ? -6.234 12.047 0.755 1 98.75 155 LEU B N 1
ATOM 3751 C CA . LEU B 1 155 ? -7.305 11.812 -0.209 1 98.75 155 LEU B CA 1
ATOM 3752 C C . LEU B 1 155 ? -6.758 11.781 -1.632 1 98.75 155 LEU B C 1
ATOM 3754 O O . LEU B 1 155 ? -7.137 10.922 -2.432 1 98.75 155 LEU B O 1
ATOM 3758 N N . LYS B 1 156 ? -5.875 12.695 -1.932 1 98.38 156 LYS B N 1
ATOM 3759 C CA . LYS B 1 156 ? -5.262 12.727 -3.258 1 98.38 156 LYS B CA 1
ATOM 3760 C C . LYS B 1 156 ? -4.422 11.484 -3.506 1 98.38 156 LYS B C 1
ATOM 3762 O O . LYS B 1 156 ? -4.441 10.922 -4.605 1 98.38 156 LYS B O 1
ATOM 3767 N N . ALA B 1 157 ? -3.721 11.062 -2.488 1 97.56 157 ALA B N 1
ATOM 3768 C CA . ALA B 1 157 ? -2.814 9.922 -2.6 1 97.56 157 ALA B CA 1
ATOM 3769 C C . ALA B 1 157 ? -3.586 8.641 -2.877 1 97.56 157 ALA B C 1
ATOM 3771 O O . ALA B 1 157 ? -3.039 7.691 -3.447 1 97.56 157 ALA B O 1
ATOM 3772 N N . ALA B 1 158 ? -4.832 8.578 -2.479 1 98 158 ALA B N 1
ATOM 3773 C CA . ALA B 1 158 ? -5.66 7.391 -2.664 1 98 158 ALA B CA 1
ATOM 3774 C C . ALA B 1 158 ? -6.02 7.199 -4.133 1 98 158 ALA B C 1
ATOM 3776 O O . ALA B 1 158 ? -6.395 6.098 -4.547 1 98 158 ALA B O 1
ATOM 3777 N N . LYS B 1 159 ? -6 8.25 -4.98 1 97.62 159 LYS B N 1
ATOM 3778 C CA . LYS B 1 159 ? -6.289 8.211 -6.41 1 97.62 159 LYS B CA 1
ATOM 3779 C C . LYS B 1 159 ? -7.609 7.496 -6.684 1 97.62 159 LYS B C 1
ATOM 3781 O O . LYS B 1 159 ? -7.668 6.582 -7.508 1 97.62 159 LYS B O 1
ATOM 3786 N N . LEU B 1 160 ? -8.648 7.957 -6.086 1 98 160 LEU B N 1
ATOM 3787 C CA . LEU B 1 160 ? -9.953 7.312 -6.168 1 98 160 LEU B CA 1
ATOM 3788 C C . LEU B 1 160 ? -10.711 7.777 -7.406 1 98 160 LEU B C 1
ATOM 3790 O O . LEU B 1 160 ? -10.641 8.953 -7.777 1 98 160 LEU B O 1
ATOM 3794 N N . PRO B 1 161 ? -11.484 6.871 -8 1 96.25 161 PRO B N 1
ATOM 3795 C CA . PRO B 1 161 ? -12.43 7.316 -9.031 1 96.25 161 PRO B CA 1
ATOM 3796 C C . PRO B 1 161 ? -13.516 8.227 -8.469 1 96.25 161 PRO B C 1
ATOM 3798 O O . PRO B 1 161 ? -13.734 8.266 -7.254 1 96.25 161 PRO B O 1
ATOM 3801 N N . PRO B 1 162 ? -14.133 8.953 -9.312 1 95.88 162 PRO B N 1
ATOM 3802 C CA . PRO B 1 162 ? -15.227 9.82 -8.867 1 95.88 162 PRO B CA 1
ATOM 3803 C C . PRO B 1 162 ? -16.344 9.047 -8.156 1 95.88 162 PRO B C 1
ATOM 3805 O O . PRO B 1 162 ? -16.641 7.906 -8.531 1 95.88 162 PRO B O 1
ATOM 3808 N N . LYS B 1 163 ? -16.875 9.602 -7.164 1 96.94 163 LYS B N 1
ATOM 3809 C CA . LYS B 1 163 ? -18.047 9.109 -6.441 1 96.94 163 LYS B CA 1
ATOM 3810 C C . LYS B 1 163 ? -17.734 7.84 -5.668 1 96.94 163 LYS B C 1
ATOM 3812 O O . LYS B 1 163 ? -18.609 6.984 -5.48 1 96.94 163 LYS B O 1
ATOM 3817 N N . SER B 1 164 ? -16.5 7.648 -5.324 1 98.38 164 SER B N 1
ATOM 3818 C CA . SER B 1 164 ? -16.109 6.516 -4.488 1 98.38 164 SER B CA 1
ATOM 3819 C C . SER B 1 164 ? -16.688 6.637 -3.088 1 98.38 164 SER B C 1
ATOM 3821 O O . SER B 1 164 ? -17.047 7.73 -2.65 1 98.38 164 SER B O 1
ATOM 3823 N N . VAL B 1 165 ? -16.844 5.5 -2.432 1 98.75 165 VAL B N 1
ATOM 3824 C CA . VAL B 1 165 ? -17.234 5.465 -1.028 1 98.75 165 VAL B CA 1
ATOM 3825 C C . VAL B 1 165 ? -16 5.48 -0.138 1 98.75 165 VAL B C 1
ATOM 3827 O O . VAL B 1 165 ? -15.188 4.547 -0.172 1 98.75 165 VAL B O 1
ATOM 3830 N N . VAL B 1 166 ? -15.891 6.535 0.658 1 98.88 166 VAL B N 1
ATOM 3831 C CA . VAL B 1 166 ? -14.695 6.762 1.46 1 98.88 166 VAL B CA 1
ATOM 3832 C C . VAL B 1 166 ? -15.055 6.734 2.943 1 98.88 166 VAL B C 1
ATOM 3834 O O . VAL B 1 166 ? -16.016 7.387 3.369 1 98.88 166 VAL B O 1
ATOM 3837 N N . GLY B 1 167 ? -14.312 5.895 3.682 1 98.75 167 GLY B N 1
ATOM 3838 C CA . GLY B 1 167 ? -14.43 5.922 5.129 1 98.75 167 GLY B CA 1
ATOM 3839 C C . GLY B 1 167 ? -13.352 6.758 5.797 1 98.75 167 GLY B C 1
ATOM 3840 O O . GLY B 1 167 ? -12.195 6.742 5.371 1 98.75 167 GLY B O 1
ATOM 3841 N N . ILE B 1 168 ? -13.734 7.469 6.777 1 98.69 168 ILE B N 1
ATOM 3842 C CA . ILE B 1 168 ? -12.82 8.211 7.637 1 98.69 168 ILE B CA 1
ATOM 3843 C C . ILE B 1 168 ? -12.914 7.691 9.07 1 98.69 168 ILE B C 1
ATOM 3845 O O . ILE B 1 168 ? -13.961 7.816 9.711 1 98.69 168 ILE B O 1
ATOM 3849 N N . TYR B 1 169 ? -11.852 7.117 9.469 1 98 169 TYR B N 1
ATOM 3850 C CA . TYR B 1 169 ? -11.82 6.574 10.828 1 98 169 TYR B CA 1
ATOM 3851 C C . TYR B 1 169 ? -11.133 7.543 11.781 1 98 169 TYR B C 1
ATOM 3853 O O . TYR B 1 169 ? -9.922 7.766 11.688 1 98 169 TYR B O 1
ATOM 3861 N N . GLY B 1 170 ? -11.844 8 12.758 1 95.88 170 GLY B N 1
ATOM 3862 C CA . GLY B 1 170 ? -11.406 9.055 13.656 1 95.88 170 GLY B CA 1
ATOM 3863 C C . GLY B 1 170 ? -11.852 10.438 13.219 1 95.88 170 GLY B C 1
ATOM 3864 O O . GLY B 1 170 ? -11.359 10.969 12.219 1 95.88 170 GLY B O 1
ATOM 3865 N N . ILE B 1 171 ? -12.812 10.969 14.023 1 96.31 171 ILE B N 1
ATOM 3866 C CA . ILE B 1 171 ? -13.383 12.25 13.625 1 96.31 171 ILE B CA 1
ATOM 3867 C C . ILE B 1 171 ? -12.938 13.344 14.594 1 96.31 171 ILE B C 1
ATOM 3869 O O . ILE B 1 171 ? -13.766 14 15.227 1 96.31 171 ILE B O 1
ATOM 3873 N N . GLY B 1 172 ? -11.617 13.508 14.633 1 94.31 172 GLY B N 1
ATOM 3874 C CA . GLY B 1 172 ? -11.016 14.648 15.305 1 94.31 172 GLY B CA 1
ATOM 3875 C C . GLY B 1 172 ? -10.766 15.82 14.383 1 94.31 172 GLY B C 1
ATOM 3876 O O . GLY B 1 172 ? -11.562 16.094 13.484 1 94.31 172 GLY B O 1
ATOM 3877 N N . ALA B 1 173 ? -9.703 16.531 14.672 1 94.56 173 ALA B N 1
ATOM 3878 C CA . ALA B 1 173 ? -9.367 17.703 13.852 1 94.56 173 ALA B CA 1
ATOM 3879 C C . ALA B 1 173 ? -9.086 17.281 12.406 1 94.56 173 ALA B C 1
ATOM 3881 O O . ALA B 1 173 ? -9.578 17.922 11.469 1 94.56 173 ALA B O 1
ATOM 3882 N N . LEU B 1 174 ? -8.359 16.203 12.25 1 96.44 174 LEU B N 1
ATOM 3883 C CA . LEU B 1 174 ? -8.047 15.711 10.906 1 96.44 174 LEU B CA 1
ATOM 3884 C C . LEU B 1 174 ? -9.281 15.086 10.258 1 96.44 174 LEU B C 1
ATOM 3886 O O . LEU B 1 174 ? -9.68 15.492 9.164 1 96.44 174 LEU B O 1
ATOM 3890 N N . GLY B 1 175 ? -9.875 14.227 11 1 97.44 175 GLY B N 1
ATOM 3891 C CA . GLY B 1 175 ? -10.961 13.453 10.43 1 97.44 175 GLY B CA 1
ATOM 3892 C C . GLY B 1 175 ? -12.148 14.297 10.016 1 97.44 175 GLY B C 1
ATOM 3893 O O . GLY B 1 175 ? -12.773 14.039 8.984 1 97.44 175 GLY B O 1
ATOM 3894 N N . SER B 1 176 ? -12.492 15.281 10.812 1 97.94 176 SER B N 1
ATOM 3895 C CA . SER B 1 176 ? -13.602 16.172 10.477 1 97.94 176 SER B CA 1
ATOM 3896 C C . SER B 1 176 ? -13.344 16.906 9.164 1 97.94 176 SER B C 1
ATOM 3898 O O . SER B 1 176 ? -14.242 17.031 8.328 1 97.94 176 SER B O 1
ATOM 3900 N N . LEU B 1 177 ? -12.133 17.359 8.992 1 98.5 177 LEU B N 1
ATOM 3901 C CA . LEU B 1 177 ? -11.766 18 7.734 1 98.5 177 LEU B CA 1
ATOM 3902 C C . LEU B 1 177 ? -11.734 16.984 6.594 1 98.5 177 LEU B C 1
ATOM 3904 O O . LEU B 1 177 ? -12.125 17.312 5.469 1 98.5 177 LEU B O 1
ATOM 3908 N N . GLY B 1 178 ? -11.297 15.773 6.902 1 98.56 178 GLY B N 1
ATOM 3909 C CA . GLY B 1 178 ? -11.297 14.711 5.906 1 98.56 178 GLY B CA 1
ATOM 3910 C C . GLY B 1 178 ? -12.672 14.438 5.332 1 98.56 178 GLY B C 1
ATOM 3911 O O . GLY B 1 178 ? -12.828 14.289 4.117 1 98.56 178 GLY B O 1
ATOM 3912 N N . VAL B 1 179 ? -13.672 14.391 6.199 1 98.81 179 VAL B N 1
ATOM 3913 C CA . VAL B 1 179 ? -15.047 14.18 5.77 1 98.81 179 VAL B CA 1
ATOM 3914 C C . VAL B 1 179 ? -15.477 15.305 4.828 1 98.81 179 VAL B C 1
ATOM 3916 O O . VAL B 1 179 ? -15.992 15.039 3.738 1 98.81 179 VAL B O 1
ATOM 3919 N N . GLN B 1 180 ? -15.211 16.469 5.211 1 98.88 180 GLN B N 1
ATOM 3920 C CA . GLN B 1 180 ? -15.656 17.641 4.445 1 98.88 180 GLN B CA 1
ATOM 3921 C C . GLN B 1 180 ? -14.961 17.688 3.084 1 98.88 180 GLN B C 1
ATOM 3923 O O . GLN B 1 180 ? -15.609 17.922 2.062 1 98.88 180 GLN B O 1
ATOM 3928 N N . PHE B 1 181 ? -13.633 17.5 3.061 1 98.88 181 PHE B N 1
ATOM 3929 C CA . PHE B 1 181 ? -12.914 17.531 1.795 1 98.88 181 PHE B CA 1
ATOM 3930 C C . PHE B 1 181 ? -13.367 16.391 0.882 1 98.88 181 PHE B C 1
ATOM 3932 O O . PHE B 1 181 ? -13.539 16.594 -0.323 1 98.88 181 PHE B O 1
ATOM 3939 N N . ALA B 1 182 ? -13.539 15.188 1.437 1 98.88 182 ALA B N 1
ATOM 3940 C CA . ALA B 1 182 ? -14.008 14.07 0.623 1 98.88 182 ALA B CA 1
ATOM 3941 C C . ALA B 1 182 ? -15.367 14.375 -0 1 98.88 182 ALA B C 1
ATOM 3943 O O . ALA B 1 182 ? -15.586 14.125 -1.188 1 98.88 182 ALA B O 1
ATOM 3944 N N . LYS B 1 183 ? -16.266 14.945 0.82 1 98.81 183 LYS B N 1
ATOM 3945 C CA . LYS B 1 183 ? -17.578 15.352 0.311 1 98.81 183 LYS B CA 1
ATOM 3946 C C . LYS B 1 183 ? -17.438 16.422 -0.762 1 98.81 183 LYS B C 1
ATOM 3948 O O . LYS B 1 183 ? -18.078 16.344 -1.816 1 98.81 183 LYS B O 1
ATOM 3953 N N . ALA B 1 184 ? -16.609 17.375 -0.488 1 98.69 184 ALA B N 1
ATOM 3954 C CA . ALA B 1 184 ? -16.406 18.469 -1.421 1 98.69 184 ALA B CA 1
ATOM 3955 C C . ALA B 1 184 ? -15.836 17.969 -2.746 1 98.69 184 ALA B C 1
ATOM 3957 O O . ALA B 1 184 ? -16.094 18.562 -3.799 1 98.69 184 ALA B O 1
ATOM 3958 N N . MET B 1 185 ? -15.102 16.891 -2.717 1 98.44 185 MET B N 1
ATOM 3959 C CA . MET B 1 185 ? -14.516 16.281 -3.91 1 98.44 185 MET B CA 1
ATOM 3960 C C . MET B 1 185 ? -15.539 15.445 -4.656 1 98.44 185 MET B C 1
ATOM 3962 O O . MET B 1 185 ? -15.258 14.945 -5.75 1 98.44 185 MET B O 1
ATOM 3966 N N . GLY B 1 186 ? -16.688 15.211 -4.039 1 98.19 186 GLY B N 1
ATOM 3967 C CA . GLY B 1 186 ? -17.766 14.523 -4.719 1 98.19 186 GLY B CA 1
ATOM 3968 C C . GLY B 1 186 ? -17.875 13.055 -4.332 1 98.19 186 GLY B C 1
ATOM 3969 O O . GLY B 1 186 ? -18.609 12.297 -4.965 1 98.19 186 GLY B O 1
ATOM 3970 N N . HIS B 1 187 ? -17.234 12.672 -3.279 1 98.62 187 HIS B N 1
ATOM 3971 C CA . HIS B 1 187 ? -17.281 11.281 -2.844 1 98.62 187 HIS B CA 1
ATOM 3972 C C . HIS B 1 187 ? -18.453 11.039 -1.891 1 98.62 187 HIS B C 1
ATOM 3974 O O . HIS B 1 187 ? -19.062 11.992 -1.407 1 98.62 187 HIS B O 1
ATOM 3980 N N . GLN B 1 188 ? -18.844 9.797 -1.724 1 98.56 188 GLN B N 1
ATOM 3981 C CA . GLN B 1 188 ? -19.688 9.352 -0.617 1 98.56 188 GLN B CA 1
ATOM 3982 C C . GLN B 1 188 ? -18.844 9.039 0.621 1 98.56 188 GLN B C 1
ATOM 3984 O O . GLN B 1 188 ? -17.766 8.469 0.514 1 98.56 188 GLN B O 1
ATOM 3989 N N . VAL B 1 189 ? -19.359 9.477 1.783 1 98.88 189 VAL B N 1
ATOM 3990 C CA . VAL B 1 189 ? -18.438 9.469 2.916 1 98.88 189 VAL B CA 1
ATOM 3991 C C . VAL B 1 189 ? -19.109 8.812 4.121 1 98.88 189 VAL B C 1
ATOM 3993 O O . VAL B 1 189 ? -20.281 9.062 4.406 1 98.88 189 VAL B O 1
ATOM 3996 N N . ILE B 1 190 ? -18.328 7.934 4.754 1 98.69 190 ILE B N 1
ATOM 3997 C CA . ILE B 1 190 ? -18.688 7.32 6.027 1 98.69 190 ILE B CA 1
ATOM 3998 C C . ILE B 1 190 ? -17.75 7.812 7.125 1 98.69 190 ILE B C 1
ATOM 4000 O O . ILE B 1 190 ? -16.516 7.695 7.004 1 98.69 190 ILE B O 1
ATOM 4004 N N . ALA B 1 191 ? -18.344 8.352 8.172 1 98.69 191 ALA B N 1
ATOM 4005 C CA . ALA B 1 191 ? -17.562 8.805 9.32 1 98.69 191 ALA B CA 1
ATOM 4006 C C . ALA B 1 191 ? -17.656 7.812 10.469 1 98.69 191 ALA B C 1
ATOM 4008 O O . ALA B 1 191 ? -18.75 7.402 10.859 1 98.69 191 ALA B O 1
ATOM 4009 N N . ILE B 1 192 ? -16.516 7.465 10.945 1 98 192 ILE B N 1
ATOM 4010 C CA . ILE B 1 192 ? -16.469 6.461 12.008 1 98 192 ILE B CA 1
ATOM 4011 C C . ILE B 1 192 ? -15.758 7.035 13.227 1 98 192 ILE B C 1
ATOM 4013 O O . ILE B 1 192 ? -14.648 7.555 13.117 1 98 192 ILE B O 1
ATOM 4017 N N . ASP B 1 193 ? -16.328 6.977 14.375 1 96.25 193 ASP B N 1
ATOM 4018 C CA . ASP B 1 193 ? -15.766 7.406 15.648 1 96.25 193 ASP B CA 1
ATOM 4019 C C . ASP B 1 193 ? -16.469 6.719 16.812 1 96.25 193 ASP B C 1
ATOM 4021 O O . ASP B 1 193 ? -17.625 6.289 16.703 1 96.25 193 ASP B O 1
ATOM 4025 N N . ASN B 1 194 ? -15.711 6.48 17.859 1 92.5 194 ASN B N 1
ATOM 4026 C CA . ASN B 1 194 ? -16.344 5.898 19.047 1 92.5 194 ASN B CA 1
ATOM 4027 C C . ASN B 1 194 ? -17.047 6.957 19.891 1 92.5 194 ASN B C 1
ATOM 4029 O O . ASN B 1 194 ? -17.891 6.633 20.719 1 92.5 194 ASN B O 1
ATOM 4033 N N . ARG B 1 195 ? -16.812 8.273 19.766 1 93.94 195 ARG B N 1
ATOM 4034 C CA . ARG B 1 195 ? -17.391 9.367 20.531 1 93.94 195 ARG B CA 1
ATOM 4035 C C . ARG B 1 195 ? -18.656 9.898 19.859 1 93.94 195 ARG B C 1
ATOM 4037 O O . ARG B 1 195 ? -18.641 10.211 18.672 1 93.94 195 ARG B O 1
ATOM 4044 N N . PRO B 1 196 ? -19.625 10.148 20.547 1 94.12 196 PRO B N 1
ATOM 4045 C CA . PRO B 1 196 ? -20.875 10.617 19.953 1 94.12 196 PRO B CA 1
ATOM 4046 C C . PRO B 1 196 ? -20.812 12.086 19.531 1 94.12 196 PRO B C 1
ATOM 4048 O O . PRO B 1 196 ? -21.438 12.477 18.531 1 94.12 196 PRO B O 1
ATOM 4051 N N . GLN B 1 197 ? -20.109 12.875 20.219 1 94.19 197 GLN B N 1
ATOM 4052 C CA . GLN B 1 197 ? -20.125 14.32 20 1 94.19 197 GLN B CA 1
ATOM 4053 C C . GLN B 1 197 ? -19.531 14.688 18.641 1 94.19 197 GLN B C 1
ATOM 4055 O O . GLN B 1 197 ? -20.125 15.453 17.891 1 94.19 197 GLN B O 1
ATOM 4060 N N . PRO B 1 198 ? -18.359 14.102 18.328 1 95.19 198 PRO B N 1
ATOM 4061 C CA . PRO B 1 198 ? -17.844 14.391 16.984 1 95.19 198 PRO B CA 1
ATOM 4062 C C . PRO B 1 198 ? -18.797 13.945 15.883 1 95.19 198 PRO B C 1
ATOM 4064 O O . PRO B 1 198 ? -18.922 14.625 14.859 1 95.19 198 PRO B O 1
ATOM 4067 N N . LEU B 1 199 ? -19.453 12.82 16.078 1 96.69 199 LEU B N 1
ATOM 4068 C CA . LEU B 1 199 ? -20.375 12.305 15.062 1 96.69 199 LEU B CA 1
ATOM 4069 C C . LEU B 1 199 ? -21.594 13.211 14.938 1 96.69 199 LEU B C 1
ATOM 4071 O O . LEU B 1 199 ? -22.094 13.438 13.828 1 96.69 199 LEU B O 1
ATOM 4075 N N . GLU B 1 200 ? -22.047 13.719 16.078 1 96.06 200 GLU B N 1
ATOM 4076 C CA . GLU B 1 200 ? -23.172 14.664 16.047 1 96.06 200 GLU B CA 1
ATOM 4077 C C . GLU B 1 200 ? -22.797 15.945 15.312 1 96.06 200 GLU B C 1
ATOM 4079 O O . GLU B 1 200 ? -23.562 16.453 14.492 1 96.06 200 GLU B O 1
ATOM 4084 N N . HIS B 1 201 ? -21.625 16.359 15.57 1 95.25 201 HIS B N 1
ATOM 4085 C CA . HIS B 1 201 ? -21.156 17.609 14.961 1 95.25 201 HIS B CA 1
ATOM 4086 C C . HIS B 1 201 ? -21.047 17.469 13.445 1 95.25 201 HIS B C 1
ATOM 4088 O O . HIS B 1 201 ? -21.531 18.328 12.703 1 95.25 201 HIS B O 1
ATOM 4094 N N . ILE B 1 202 ? -20.453 16.438 12.992 1 96.81 202 ILE B N 1
ATOM 4095 C CA . ILE B 1 202 ? -20.156 16.297 11.57 1 96.81 202 ILE B CA 1
ATOM 4096 C C . ILE B 1 202 ? -21.453 16.094 10.781 1 96.81 202 ILE B C 1
ATOM 4098 O O . ILE B 1 202 ? -21.516 16.422 9.594 1 96.81 202 ILE B O 1
ATOM 4102 N N . ARG B 1 203 ? -22.516 15.602 11.414 1 97.38 203 ARG B N 1
ATOM 4103 C CA . ARG B 1 203 ? -23.828 15.414 10.781 1 97.38 203 ARG B CA 1
ATOM 4104 C C . ARG B 1 203 ? -24.5 16.75 10.516 1 97.38 203 ARG B C 1
ATOM 4106 O O . ARG B 1 203 ? -25.453 16.828 9.727 1 97.38 203 ARG B O 1
ATOM 4113 N N . ALA B 1 204 ? -24.016 17.797 11.102 1 96.31 204 ALA B N 1
ATOM 4114 C CA . ALA B 1 204 ? -24.688 19.094 11.047 1 96.31 204 ALA B CA 1
ATOM 4115 C C . ALA B 1 204 ? -24.016 20.016 10.031 1 96.31 204 ALA B C 1
ATOM 4117 O O . ALA B 1 204 ? -24.281 21.219 10.016 1 96.31 204 ALA B O 1
ATOM 4118 N N . LEU B 1 205 ? -23.266 19.453 9.133 1 96.69 205 LEU B N 1
ATOM 4119 C CA . LEU B 1 205 ? -22.453 20.297 8.258 1 96.69 205 LEU B CA 1
ATOM 4120 C C . LEU B 1 205 ? -23.125 20.453 6.895 1 96.69 205 LEU B C 1
ATOM 4122 O O . LEU B 1 205 ? -22.469 20.812 5.914 1 96.69 205 LEU B O 1
ATOM 4126 N N . GLY B 1 206 ? -24.438 20.125 6.797 1 96.88 206 GLY B N 1
ATOM 4127 C CA . GLY B 1 206 ? -25.172 20.312 5.555 1 96.88 206 GLY B CA 1
ATOM 4128 C C . GLY B 1 206 ? -24.656 19.453 4.422 1 96.88 206 GLY B C 1
ATOM 4129 O O . GLY B 1 206 ? -24.531 18.234 4.566 1 96.88 206 GLY B O 1
ATOM 4130 N N . SER B 1 207 ? -24.25 20.109 3.318 1 97.25 207 SER B N 1
ATOM 4131 C CA . SER B 1 207 ? -23.797 19.391 2.127 1 97.25 207 SER B CA 1
ATOM 4132 C C . SER B 1 207 ? -22.469 18.688 2.365 1 97.25 207 SER B C 1
ATOM 4134 O O . SER B 1 207 ? -22.078 17.812 1.595 1 97.25 207 SER B O 1
ATOM 4136 N N . LEU B 1 208 ? -21.797 19.094 3.459 1 98.5 208 LEU B N 1
ATOM 4137 C CA . LEU B 1 208 ? -20.484 18.516 3.75 1 98.5 208 LEU B CA 1
ATOM 4138 C C . LEU B 1 208 ? -20.594 17.438 4.824 1 98.5 208 LEU B C 1
ATOM 4140 O O . LEU B 1 208 ? -19.578 16.875 5.258 1 98.5 208 LEU B O 1
ATOM 4144 N N . SER B 1 209 ? -21.828 17.109 5.203 1 98.62 209 SER B N 1
ATOM 4145 C CA . SER B 1 209 ? -22.047 16.016 6.145 1 98.62 209 SER B CA 1
ATOM 4146 C C . SER B 1 209 ? -21.75 14.672 5.504 1 98.62 209 SER B C 1
ATOM 4148 O O . SER B 1 209 ? -21.938 14.492 4.297 1 98.62 209 SER B O 1
ATOM 4150 N N . PRO B 1 210 ? -21.297 13.766 6.301 1 98.81 210 PRO B N 1
ATOM 4151 C CA . PRO B 1 210 ? -21.156 12.414 5.762 1 98.81 210 PRO B CA 1
ATOM 4152 C C . PRO B 1 210 ? -22.5 11.789 5.387 1 98.81 210 PRO B C 1
ATOM 4154 O O . PRO B 1 210 ? -23.547 12.242 5.863 1 98.81 210 PRO B O 1
ATOM 4157 N N . ASP B 1 211 ? -22.422 10.812 4.539 1 98.56 211 ASP B N 1
ATOM 4158 C CA . ASP B 1 211 ? -23.625 10.086 4.148 1 98.56 211 ASP B CA 1
ATOM 4159 C C . ASP B 1 211 ? -24.062 9.109 5.242 1 98.56 211 ASP B C 1
ATOM 4161 O O . ASP B 1 211 ? -25.25 8.805 5.375 1 98.56 211 ASP B O 1
ATOM 4165 N N . LEU B 1 212 ? -23.094 8.641 5.996 1 98.31 212 LEU B N 1
ATOM 4166 C CA . LEU B 1 212 ? -23.312 7.66 7.059 1 98.31 212 LEU B CA 1
ATOM 4167 C C . LEU B 1 212 ? -22.344 7.871 8.203 1 98.31 212 LEU B C 1
ATOM 4169 O O . LEU B 1 212 ? -21.172 8.188 7.98 1 98.31 212 LEU B O 1
ATOM 4173 N N . THR B 1 213 ? -22.844 7.812 9.414 1 98.38 213 THR B N 1
ATOM 4174 C CA . THR B 1 213 ? -22 7.777 10.594 1 98.38 213 THR B CA 1
ATOM 4175 C C . THR B 1 213 ? -22.094 6.426 11.297 1 98.38 213 THR B C 1
ATOM 4177 O O . THR B 1 213 ? -23.172 5.844 11.383 1 98.38 213 THR B O 1
ATOM 4180 N N . LEU B 1 214 ? -20.969 5.918 11.688 1 97.5 214 LEU B N 1
ATOM 4181 C CA . LEU B 1 214 ? -20.906 4.656 12.422 1 97.5 214 LEU B CA 1
ATOM 4182 C C . LEU B 1 214 ? -20.125 4.812 13.719 1 97.5 214 LEU B C 1
ATOM 4184 O O . LEU B 1 214 ? -19.109 5.512 13.758 1 97.5 214 LEU B O 1
ATOM 4188 N N . SER B 1 215 ? -20.641 4.113 14.75 1 95.44 215 SER B N 1
ATOM 4189 C CA . SER B 1 215 ? -19.812 3.955 15.945 1 95.44 215 SER B CA 1
ATOM 4190 C C . SER B 1 215 ? -18.719 2.906 15.727 1 95.44 215 SER B C 1
ATOM 4192 O O . SER B 1 215 ? -18.969 1.861 15.117 1 95.44 215 SER B O 1
ATOM 4194 N N . SER B 1 216 ? -17.531 3.18 16.219 1 89.69 216 SER B N 1
ATOM 4195 C CA . SER B 1 216 ? -16.453 2.221 16.047 1 89.69 216 SER B CA 1
ATOM 4196 C C . SER B 1 216 ? -16.672 0.972 16.891 1 89.69 216 SER B C 1
ATOM 4198 O O . SER B 1 216 ? -15.938 -0.011 16.766 1 89.69 216 SER B O 1
ATOM 4200 N N . ASP B 1 217 ? -17.656 1.024 17.734 1 90.31 217 ASP B N 1
ATOM 4201 C CA . ASP B 1 217 ? -18.016 -0.135 18.547 1 90.31 217 ASP B CA 1
ATOM 4202 C C . ASP B 1 217 ? -18.75 -1.182 17.719 1 90.31 217 ASP B C 1
ATOM 4204 O O . ASP B 1 217 ? -18.875 -2.334 18.141 1 90.31 217 ASP B O 1
ATOM 4208 N N . HIS B 1 218 ? -19.312 -0.761 16.672 1 92 218 HIS B N 1
ATOM 4209 C CA . HIS B 1 218 ? -19.969 -1.724 15.781 1 92 218 HIS B CA 1
ATOM 4210 C C . HIS B 1 218 ? -18.984 -2.771 15.289 1 92 218 HIS B C 1
ATOM 4212 O O . HIS B 1 218 ? -17.828 -2.453 15 1 92 218 HIS B O 1
ATOM 4218 N N . THR B 1 219 ? -19.516 -3.992 15.242 1 95.12 219 THR B N 1
ATOM 4219 C CA . THR B 1 219 ? -18.703 -5.039 14.633 1 95.12 219 THR B CA 1
ATOM 4220 C C . THR B 1 219 ? -18.484 -4.746 13.148 1 95.12 219 THR B C 1
ATOM 4222 O O . THR B 1 219 ? -19.203 -3.949 12.547 1 95.12 219 THR B O 1
ATOM 4225 N N . VAL B 1 220 ? -17.5 -5.332 12.648 1 96.62 220 VAL B N 1
ATOM 4226 C CA . VAL B 1 220 ? -17.203 -5.199 11.227 1 96.62 220 VAL B CA 1
ATOM 4227 C C . VAL B 1 220 ? -18.438 -5.566 10.406 1 96.62 220 VAL B C 1
ATOM 4229 O O . VAL B 1 220 ? -18.828 -4.836 9.484 1 96.62 220 VAL B O 1
ATOM 4232 N N . GLU B 1 221 ? -19.047 -6.664 10.727 1 97.56 221 GLU B N 1
ATOM 4233 C CA . GLU B 1 221 ? -20.219 -7.117 9.977 1 97.56 221 GLU B CA 1
ATOM 4234 C C . GLU B 1 221 ? -21.344 -6.094 10.047 1 97.56 221 GLU B C 1
ATOM 4236 O O . GLU B 1 221 ? -22.016 -5.82 9.039 1 97.56 221 GLU B O 1
ATOM 4241 N N . GLU B 1 222 ? -21.609 -5.492 11.211 1 97.62 222 GLU B N 1
ATOM 4242 C CA . GLU B 1 222 ? -22.641 -4.461 11.359 1 97.62 222 GLU B CA 1
ATOM 4243 C C . GLU B 1 222 ? -22.328 -3.246 10.484 1 97.62 222 GLU B C 1
ATOM 4245 O O . GLU B 1 222 ? -23.219 -2.688 9.844 1 97.62 222 GLU B O 1
ATOM 4250 N N . GLY B 1 223 ? -21.062 -2.865 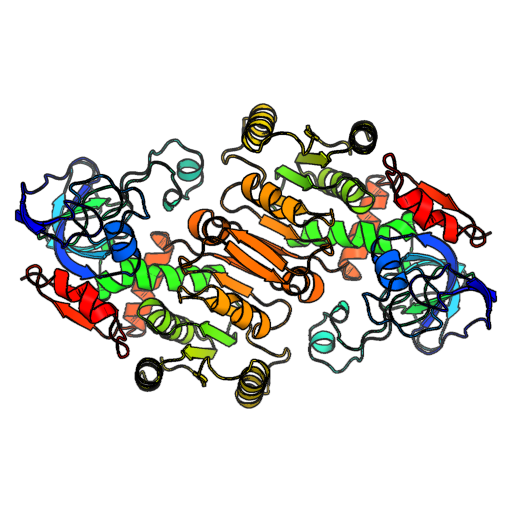10.531 1 97.56 223 GLY B N 1
ATOM 4251 C CA . GLY B 1 223 ? -20.641 -1.75 9.695 1 97.56 223 GLY B CA 1
ATOM 4252 C C . GLY B 1 223 ? -20.812 -2.016 8.211 1 97.56 223 GLY B C 1
ATOM 4253 O O . GLY B 1 223 ? -21.344 -1.173 7.484 1 97.56 223 GLY B O 1
ATOM 4254 N N . LEU B 1 224 ? -20.391 -3.176 7.793 1 98.06 224 LEU B N 1
ATOM 4255 C CA . LEU B 1 224 ? -20.484 -3.549 6.387 1 98.06 224 LEU B CA 1
ATOM 4256 C C . LEU B 1 224 ? -21.938 -3.604 5.941 1 98.06 224 LEU B C 1
ATOM 4258 O O . LEU B 1 224 ? -22.266 -3.174 4.832 1 98.06 224 LEU B O 1
ATOM 4262 N N . LYS B 1 225 ? -22.797 -4.141 6.75 1 97.88 225 LYS B N 1
ATOM 4263 C CA . LYS B 1 225 ? -24.219 -4.199 6.434 1 97.88 225 LYS B CA 1
ATOM 4264 C C . LYS B 1 225 ? -24.812 -2.799 6.281 1 97.88 225 LYS B C 1
ATOM 4266 O O . LYS B 1 225 ? -25.594 -2.543 5.363 1 97.88 225 LYS B O 1
ATOM 4271 N N . ALA B 1 226 ? -24.438 -1.908 7.215 1 98 226 ALA B N 1
ATOM 4272 C CA . ALA B 1 226 ? -24.906 -0.527 7.145 1 98 226 ALA B CA 1
ATOM 4273 C C . ALA B 1 226 ? -24.484 0.132 5.836 1 98 226 ALA B C 1
ATOM 4275 O O . ALA B 1 226 ? -25.266 0.858 5.215 1 98 226 ALA B O 1
ATOM 4276 N N . ILE B 1 227 ? -23.266 -0.124 5.406 1 97.81 227 ILE B N 1
ATOM 4277 C CA . ILE B 1 227 ? -22.75 0.43 4.164 1 97.81 227 ILE B CA 1
ATOM 4278 C C . ILE B 1 227 ? -23.531 -0.133 2.979 1 97.81 227 ILE B C 1
ATOM 4280 O O . ILE B 1 227 ? -23.906 0.607 2.068 1 97.81 227 ILE B O 1
ATOM 4284 N N . GLU B 1 228 ? -23.797 -1.407 2.994 1 97.31 228 GLU B N 1
ATOM 4285 C CA . GLU B 1 228 ? -24.547 -2.053 1.922 1 97.31 228 GLU B CA 1
ATOM 4286 C C . GLU B 1 228 ? -25.953 -1.467 1.801 1 97.31 228 GLU B C 1
ATOM 4288 O O . GLU B 1 228 ? -26.453 -1.282 0.693 1 97.31 228 GLU B O 1
ATOM 4293 N N . GLU B 1 229 ? -26.547 -1.224 2.943 1 98.06 229 GLU B N 1
ATOM 4294 C CA . GLU B 1 229 ? -27.891 -0.652 2.957 1 98.06 229 GLU B CA 1
ATOM 4295 C C . GLU B 1 229 ? -27.875 0.779 2.43 1 98.06 229 GLU B C 1
ATOM 4297 O O . GLU B 1 229 ? -28.797 1.185 1.711 1 98.06 229 GLU B O 1
ATOM 4302 N N . MET B 1 230 ? -26.844 1.534 2.75 1 97.81 230 MET B N 1
ATOM 4303 C CA . MET B 1 230 ? -26.766 2.936 2.354 1 97.81 230 MET B CA 1
ATOM 4304 C C . MET B 1 230 ? -26.422 3.062 0.872 1 97.81 230 MET B C 1
ATOM 4306 O O . MET B 1 230 ? -26.891 3.992 0.203 1 97.81 230 MET B O 1
ATOM 4310 N N . PHE B 1 231 ? -25.609 2.133 0.429 1 97.25 231 PHE B N 1
ATOM 4311 C CA . PHE B 1 231 ? -25.141 2.182 -0.953 1 97.25 231 PHE B CA 1
ATOM 4312 C C . PHE B 1 231 ? -25.438 0.866 -1.666 1 97.25 231 PHE B C 1
ATOM 4314 O O . PHE B 1 231 ? -24.5 0.172 -2.09 1 97.25 231 PHE B O 1
ATOM 4321 N N . PRO B 1 232 ? -26.625 0.589 -1.962 1 95.56 232 PRO B N 1
ATOM 4322 C CA . PRO B 1 232 ? -27.016 -0.708 -2.525 1 95.56 232 PRO B CA 1
ATOM 4323 C C . PRO B 1 232 ? -26.469 -0.921 -3.936 1 95.56 232 PRO B C 1
ATOM 4325 O O . PRO B 1 232 ? -26.406 -2.059 -4.41 1 95.56 232 PRO B O 1
ATOM 4328 N N . GLU B 1 233 ? -26.047 0.128 -4.562 1 93.88 233 GLU B N 1
ATOM 4329 C CA . GLU B 1 233 ? -25.594 0.015 -5.941 1 93.88 233 GLU B CA 1
ATOM 4330 C C . GLU B 1 233 ? -24.109 -0.351 -6 1 93.88 233 GLU B C 1
ATOM 4332 O O . GLU B 1 233 ? -23.578 -0.648 -7.074 1 93.88 233 GLU B O 1
ATOM 4337 N N . LYS B 1 234 ? -23.5 -0.267 -4.91 1 95.19 234 LYS B N 1
ATOM 4338 C CA . LYS B 1 234 ? -22.078 -0.597 -4.902 1 95.19 234 LYS B CA 1
ATOM 4339 C C . LYS B 1 234 ? -21.859 -2.088 -5.141 1 95.19 234 LYS B C 1
ATOM 4341 O O . LYS B 1 234 ? -22.469 -2.926 -4.477 1 95.19 234 LYS B O 1
ATOM 4346 N N . LEU B 1 235 ? -20.938 -2.41 -5.996 1 94.38 235 LEU B N 1
ATOM 4347 C CA . LEU B 1 235 ? -20.719 -3.791 -6.41 1 94.38 235 LEU B CA 1
ATOM 4348 C C . LEU B 1 235 ? -19.938 -4.562 -5.352 1 94.38 235 LEU B C 1
ATOM 4350 O O . LEU B 1 235 ? -20.266 -5.715 -5.047 1 94.38 235 LEU B O 1
ATOM 4354 N N . LEU B 1 236 ? -18.891 -3.945 -4.836 1 97.19 236 LEU B N 1
ATOM 4355 C CA . LEU B 1 236 ? -18.016 -4.629 -3.893 1 97.19 236 LEU B CA 1
ATOM 4356 C C . LEU B 1 236 ? -18.328 -4.223 -2.459 1 97.19 236 LEU B C 1
ATOM 4358 O O . LEU B 1 236 ? -18.562 -3.047 -2.18 1 97.19 236 LEU B O 1
ATOM 4362 N N . ARG B 1 237 ? -18.328 -5.215 -1.605 1 96.69 237 ARG B N 1
ATOM 4363 C CA . ARG B 1 237 ? -18.656 -5.012 -0.198 1 96.69 237 ARG B CA 1
ATOM 4364 C C . ARG B 1 237 ? -17.547 -4.23 0.513 1 96.69 237 ARG B C 1
ATOM 4366 O O . ARG B 1 237 ? -16.359 -4.57 0.397 1 96.69 237 ARG B O 1
ATOM 4373 N N . GLY B 1 238 ? -17.969 -3.146 1.318 1 98.19 238 GLY B N 1
ATOM 4374 C CA . GLY B 1 238 ? -17.016 -2.303 2.025 1 98.19 238 GLY B CA 1
ATOM 4375 C C . GLY B 1 238 ? -16.781 -0.97 1.339 1 98.19 238 GLY B C 1
ATOM 4376 O O . GLY B 1 238 ? -17.484 -0.622 0.385 1 98.19 238 GLY B O 1
ATOM 4377 N N . VAL B 1 239 ? -15.836 -0.179 1.85 1 98.75 239 VAL B N 1
ATOM 4378 C CA . VAL B 1 239 ? -15.539 1.139 1.298 1 98.75 239 VAL B CA 1
ATOM 4379 C C . VAL B 1 239 ? -14.383 1.033 0.298 1 98.75 239 VAL B C 1
ATOM 4381 O O . VAL B 1 239 ? -13.57 0.109 0.372 1 98.75 239 VAL B O 1
ATOM 4384 N N . ASP B 1 240 ? -14.328 2.002 -0.622 1 98.75 240 ASP B N 1
ATOM 4385 C CA . ASP B 1 240 ? -13.266 2.023 -1.624 1 98.75 240 ASP B CA 1
ATOM 4386 C C . ASP B 1 240 ? -11.945 2.488 -1.014 1 98.75 240 ASP B C 1
ATOM 4388 O O . ASP B 1 240 ? -10.867 2.127 -1.497 1 98.75 240 ASP B O 1
ATOM 4392 N N . ALA B 1 241 ? -12.07 3.285 0.006 1 98.88 241 ALA B N 1
ATOM 4393 C CA . ALA B 1 241 ? -10.898 3.746 0.744 1 98.88 241 ALA B CA 1
ATOM 4394 C C . ALA B 1 241 ? -11.242 4.02 2.205 1 98.88 241 ALA B C 1
ATOM 4396 O O . ALA B 1 241 ? -12.352 4.457 2.518 1 98.88 241 ALA B O 1
ATOM 4397 N N . MET B 1 242 ? -10.305 3.713 3.035 1 98.75 242 MET B N 1
ATOM 4398 C CA . MET B 1 242 ? -10.391 4.086 4.445 1 98.75 242 MET B CA 1
ATOM 4399 C C . MET B 1 242 ? -9.203 4.949 4.852 1 98.75 242 MET B C 1
ATOM 4401 O O . MET B 1 242 ? -8.047 4.535 4.703 1 98.75 242 MET B O 1
ATOM 4405 N N . LEU B 1 243 ? -9.461 6.16 5.285 1 98.69 243 LEU B N 1
ATOM 4406 C CA . LEU B 1 243 ? -8.43 6.996 5.891 1 98.69 243 LEU B CA 1
ATOM 4407 C C . LEU B 1 243 ? -8.391 6.805 7.402 1 98.69 243 LEU B C 1
ATOM 4409 O O . LEU B 1 243 ? -9.406 6.984 8.078 1 98.69 243 LEU B O 1
ATOM 4413 N N . VAL B 1 244 ? -7.266 6.438 7.898 1 98.06 244 VAL B N 1
ATOM 4414 C CA . VAL B 1 244 ? -7.082 6.285 9.336 1 98.06 244 VAL B CA 1
ATOM 4415 C C . VAL B 1 244 ? -6.422 7.535 9.914 1 98.06 244 VAL B C 1
ATOM 4417 O O . VAL B 1 244 ? -5.234 7.773 9.695 1 98.06 244 VAL B O 1
ATOM 4420 N N . THR B 1 245 ? -7.191 8.258 10.641 1 96.38 245 THR B N 1
ATOM 4421 C CA . THR B 1 245 ? -6.715 9.539 11.141 1 96.38 245 THR B CA 1
ATOM 4422 C C . THR B 1 245 ? -6.527 9.492 12.656 1 96.38 245 THR B C 1
ATOM 4424 O O . THR B 1 245 ? -5.996 10.438 13.25 1 96.38 245 THR B O 1
ATOM 4427 N N . GLY B 1 246 ? -6.918 8.422 13.305 1 91.25 246 GLY B N 1
ATOM 4428 C CA . GLY B 1 246 ? -6.711 8.258 14.742 1 91.25 246 GLY B CA 1
ATOM 4429 C C . GLY B 1 246 ? -5.398 7.582 15.078 1 91.25 246 GLY B C 1
ATOM 4430 O O . GLY B 1 246 ? -4.793 6.926 14.227 1 91.25 246 GLY B O 1
ATOM 4431 N N . PRO B 1 247 ? -4.957 7.664 16.281 1 89.25 247 PRO B N 1
ATOM 4432 C CA . PRO B 1 247 ? -3.613 7.215 16.641 1 89.25 247 PRO B CA 1
ATOM 4433 C C . PRO B 1 247 ? -3.58 5.754 17.094 1 89.25 247 PRO B C 1
ATOM 4435 O O . PRO B 1 247 ? -2.502 5.199 17.312 1 89.25 247 PRO B O 1
ATOM 4438 N N . GLN B 1 248 ? -4.707 5.102 17.203 1 89.88 248 GLN B N 1
ATOM 4439 C CA . GLN B 1 248 ? -4.699 3.775 17.812 1 89.88 248 GLN B CA 1
ATOM 4440 C C . GLN B 1 248 ? -4.395 2.701 16.766 1 89.88 248 GLN B C 1
ATOM 4442 O O . GLN B 1 248 ? -5.047 2.639 15.727 1 89.88 248 GLN B O 1
ATOM 4447 N N . ALA B 1 249 ? -3.57 1.77 17.172 1 89.06 249 ALA B N 1
ATOM 4448 C CA . ALA B 1 249 ? -3.111 0.74 16.234 1 89.06 249 ALA B CA 1
ATOM 4449 C C . ALA B 1 249 ? -4.27 -0.137 15.773 1 89.06 249 ALA B C 1
ATOM 4451 O O . ALA B 1 249 ? -4.309 -0.572 14.617 1 89.06 249 ALA B O 1
ATOM 4452 N N . HIS B 1 250 ? -5.18 -0.391 16.656 1 88.94 250 HIS B N 1
ATOM 4453 C CA . HIS B 1 250 ? -6.266 -1.314 16.328 1 88.94 250 HIS B CA 1
ATOM 4454 C C . HIS B 1 250 ? -7.18 -0.741 15.258 1 88.94 250 HIS B C 1
ATOM 4456 O O . HIS B 1 250 ? -7.973 -1.471 14.656 1 88.94 250 HIS B O 1
ATOM 4462 N N . GLU B 1 251 ? -7.176 0.594 15.023 1 93.44 251 GLU B N 1
ATOM 4463 C CA . GLU B 1 251 ? -7.996 1.231 13.992 1 93.44 251 GLU B CA 1
ATOM 4464 C C . GLU B 1 251 ? -7.648 0.703 12.602 1 93.44 251 GLU B C 1
ATOM 4466 O O . GLU B 1 251 ? -8.508 0.654 11.719 1 93.44 251 GLU B O 1
ATOM 4471 N N . PHE B 1 252 ? -6.426 0.273 12.484 1 94.12 252 PHE B N 1
ATOM 4472 C CA . PHE B 1 252 ? -5.98 -0.225 11.188 1 94.12 252 PHE B CA 1
ATOM 4473 C C . PHE B 1 252 ? -6.621 -1.572 10.875 1 94.12 252 PHE B C 1
ATOM 4475 O O . PHE B 1 252 ? -7.02 -1.827 9.734 1 94.12 252 PHE B O 1
ATOM 4482 N N . ASP B 1 253 ? -6.699 -2.418 11.875 1 93.88 253 ASP B N 1
ATOM 4483 C CA . ASP B 1 253 ? -7.355 -3.703 11.664 1 93.88 253 ASP B CA 1
ATOM 4484 C C . ASP B 1 253 ? -8.789 -3.512 11.18 1 93.88 253 ASP B C 1
ATOM 4486 O O . ASP B 1 253 ? -9.211 -4.125 10.195 1 93.88 253 ASP B O 1
ATOM 4490 N N . TYR B 1 254 ? -9.516 -2.66 11.859 1 95.44 254 TYR B N 1
ATOM 4491 C CA . TYR B 1 254 ? -10.883 -2.34 11.477 1 95.44 254 TYR B CA 1
ATOM 4492 C C . TYR B 1 254 ? -10.93 -1.742 10.07 1 95.44 254 TYR B C 1
ATOM 4494 O O . TYR B 1 254 ? -11.781 -2.113 9.258 1 95.44 254 TYR B O 1
ATOM 4502 N N . ALA B 1 255 ? -10 -0.854 9.789 1 97.38 255 ALA B N 1
ATOM 4503 C CA . ALA B 1 255 ? -9.938 -0.201 8.484 1 97.38 255 ALA B CA 1
ATOM 4504 C C . ALA B 1 255 ? -9.766 -1.227 7.367 1 97.38 255 ALA B C 1
ATOM 4506 O O . ALA B 1 255 ? -10.477 -1.18 6.359 1 97.38 255 ALA B O 1
ATOM 4507 N N . PHE B 1 256 ? -8.906 -2.15 7.555 1 97.81 256 PHE B N 1
ATOM 4508 C CA . PHE B 1 256 ? -8.672 -3.172 6.539 1 97.81 256 PHE B CA 1
ATOM 4509 C C . PHE B 1 256 ? -9.914 -4.027 6.332 1 97.81 256 PHE B C 1
ATOM 4511 O O . PHE B 1 256 ? -10.312 -4.293 5.195 1 97.81 256 PHE B O 1
ATOM 4518 N N . LYS B 1 257 ? -10.531 -4.441 7.414 1 97.69 257 LYS B N 1
ATOM 4519 C CA . LYS B 1 257 ? -11.68 -5.336 7.328 1 97.69 257 LYS B CA 1
ATOM 4520 C C . LYS B 1 257 ? -12.867 -4.641 6.672 1 97.69 257 LYS B C 1
ATOM 4522 O O . LYS B 1 257 ? -13.688 -5.289 6.016 1 97.69 257 LYS B O 1
ATOM 4527 N N . MET B 1 258 ? -12.922 -3.324 6.773 1 98.12 258 MET B N 1
ATOM 4528 C CA . MET B 1 258 ? -14.031 -2.545 6.234 1 98.12 258 MET B CA 1
ATOM 4529 C C . MET B 1 258 ? -13.773 -2.164 4.781 1 98.12 258 MET B C 1
ATOM 4531 O O . MET B 1 258 ? -14.672 -1.685 4.09 1 98.12 258 MET B O 1
ATOM 4535 N N . THR B 1 259 ? -12.586 -2.295 4.348 1 98.69 259 THR B N 1
ATOM 4536 C CA . THR B 1 259 ? -12.211 -1.891 2.994 1 98.69 259 THR B CA 1
ATOM 4537 C C . THR B 1 259 ? -12.562 -2.984 1.987 1 98.69 259 THR B C 1
ATOM 4539 O O . THR B 1 259 ? -12.305 -4.164 2.234 1 98.69 259 THR B O 1
ATOM 4542 N N . ALA B 1 260 ? -13.148 -2.564 0.883 1 98.5 260 ALA B N 1
ATOM 4543 C CA . ALA B 1 260 ? -13.492 -3.488 -0.195 1 98.5 260 ALA B CA 1
ATOM 4544 C C . ALA B 1 260 ? -12.234 -4.066 -0.84 1 98.5 260 ALA B C 1
ATOM 4546 O O . ALA B 1 260 ? -11.172 -3.449 -0.803 1 98.5 260 ALA B O 1
ATOM 4547 N N . LYS B 1 261 ? -12.344 -5.309 -1.412 1 98.12 261 LYS B N 1
ATOM 4548 C CA . LYS B 1 261 ? -11.266 -5.797 -2.264 1 98.12 261 LYS B CA 1
ATOM 4549 C C . LYS B 1 261 ? -10.828 -4.727 -3.26 1 98.12 261 LYS B C 1
ATOM 4551 O O . LYS B 1 261 ? -11.648 -3.943 -3.738 1 98.12 261 LYS B O 1
ATOM 4556 N N . HIS B 1 262 ? -9.5 -4.648 -3.547 1 97.94 262 HIS B N 1
ATOM 4557 C CA . HIS B 1 262 ? -8.883 -3.719 -4.484 1 97.94 262 HIS B CA 1
ATOM 4558 C C . HIS B 1 262 ? -8.898 -2.295 -3.938 1 97.94 262 HIS B C 1
ATOM 4560 O O . HIS B 1 262 ? -8.516 -1.354 -4.633 1 97.94 262 HIS B O 1
ATOM 4566 N N . GLY B 1 263 ? -9.445 -2.104 -2.736 1 98.5 263 GLY B N 1
ATOM 4567 C CA . GLY B 1 263 ? -9.5 -0.772 -2.152 1 98.5 263 GLY B CA 1
ATOM 4568 C C . GLY B 1 263 ? -8.164 -0.311 -1.598 1 98.5 263 GLY B C 1
ATOM 4569 O O . GLY B 1 263 ? -7.129 -0.936 -1.852 1 98.5 263 GLY B O 1
ATOM 4570 N N . VAL B 1 264 ? -8.234 0.831 -0.865 1 98.75 264 VAL B N 1
ATOM 4571 C CA . VAL B 1 264 ? -6.992 1.426 -0.374 1 98.75 264 VAL B CA 1
ATOM 4572 C C . VAL B 1 264 ? -7.168 1.857 1.08 1 98.75 264 VAL B C 1
ATOM 4574 O O . VAL B 1 264 ? -8.211 2.4 1.452 1 98.75 264 VAL B O 1
ATOM 4577 N N . VAL B 1 265 ? -6.223 1.519 1.903 1 98.69 265 VAL B N 1
ATOM 4578 C CA . VAL B 1 265 ? -6.117 2.064 3.252 1 98.69 265 VAL B CA 1
ATOM 4579 C C . VAL B 1 265 ? -5.055 3.162 3.283 1 98.69 265 VAL B C 1
ATOM 4581 O O . VAL B 1 265 ? -3.914 2.941 2.869 1 98.69 265 VAL B O 1
ATOM 4584 N N . VAL B 1 266 ? -5.441 4.328 3.713 1 98.69 266 VAL B N 1
ATOM 4585 C CA . VAL B 1 266 ? -4.562 5.488 3.777 1 98.69 266 VAL B CA 1
ATOM 4586 C C . VAL B 1 266 ? -4.16 5.754 5.227 1 98.69 266 VAL B C 1
ATOM 4588 O O . VAL B 1 266 ? -4.992 6.156 6.043 1 98.69 266 VAL B O 1
ATOM 4591 N N . ALA B 1 267 ? -2.904 5.562 5.516 1 97.62 267 ALA B N 1
ATOM 4592 C CA . ALA B 1 267 ? -2.377 5.816 6.855 1 97.62 267 ALA B CA 1
ATOM 4593 C C . ALA B 1 267 ? -1.955 7.273 7.012 1 97.62 267 ALA B C 1
ATOM 4595 O O . ALA B 1 267 ? -1.007 7.727 6.367 1 97.62 267 ALA B O 1
ATOM 4596 N N . LEU B 1 268 ? -2.598 7.957 7.922 1 96.56 268 LEU B N 1
ATOM 4597 C CA . LEU B 1 268 ? -2.299 9.375 8.07 1 96.56 268 LEU B CA 1
ATOM 4598 C C . LEU B 1 268 ? -1.874 9.695 9.5 1 96.56 268 LEU B C 1
ATOM 4600 O O . LEU B 1 268 ? -1.306 10.766 9.758 1 96.56 268 LEU B O 1
ATOM 4604 N N . SER B 1 269 ? -2.152 8.812 10.391 1 88.12 269 SER B N 1
ATOM 4605 C CA . SER B 1 269 ? -1.872 9.094 11.797 1 88.12 269 SER B CA 1
ATOM 4606 C C . SER B 1 269 ? -0.479 8.609 12.188 1 88.12 269 SER B C 1
ATOM 4608 O O . SER B 1 269 ? 0.023 7.629 11.641 1 88.12 269 SER B O 1
ATOM 4610 N N . CYS B 1 270 ? 0.105 9.391 13.062 1 86.12 270 CYS B N 1
ATOM 4611 C CA . CYS B 1 270 ? 1.239 8.852 13.805 1 86.12 270 CYS B CA 1
ATOM 4612 C C . CYS B 1 270 ? 0.772 7.91 14.914 1 86.12 270 CYS B C 1
ATOM 4614 O O . CYS B 1 270 ? 0.392 8.359 15.992 1 86.12 270 CYS B O 1
ATOM 4616 N N . CYS B 1 271 ? 0.855 6.688 14.633 1 84.31 271 CYS B N 1
ATOM 4617 C CA . CYS B 1 271 ? 0.32 5.66 15.523 1 84.31 271 CYS B CA 1
ATOM 4618 C C . CYS B 1 271 ? 1.005 5.707 16.875 1 84.31 271 CYS B C 1
ATOM 4620 O O . CYS B 1 271 ? 2.188 6.043 16.969 1 84.31 271 CYS B O 1
ATOM 4622 N N . ASN B 1 272 ? 0.225 5.43 17.891 1 86.44 272 ASN B N 1
ATOM 4623 C CA . ASN B 1 272 ? 0.769 5.406 19.234 1 86.44 272 ASN B CA 1
ATOM 4624 C C . ASN B 1 272 ? 1.707 4.219 19.453 1 86.44 272 ASN B C 1
ATOM 4626 O O . ASN B 1 272 ? 2.451 4.176 20.422 1 86.44 272 ASN B O 1
ATOM 4630 N N . GLN B 1 273 ? 1.599 3.264 18.578 1 90.06 273 GLN B N 1
ATOM 4631 C CA . GLN B 1 273 ? 2.549 2.16 18.484 1 90.06 273 GLN B CA 1
ATOM 4632 C C . GLN B 1 273 ? 3.395 2.266 17.219 1 90.06 273 GLN B C 1
ATOM 4634 O O . GLN B 1 273 ? 2.896 2.662 16.172 1 90.06 273 GLN B O 1
ATOM 4639 N N . PRO B 1 274 ? 4.637 1.839 17.422 1 89.81 274 PRO B N 1
ATOM 4640 C CA . PRO B 1 274 ? 5.508 1.977 16.25 1 89.81 274 PRO B CA 1
ATOM 4641 C C . PRO B 1 274 ? 5.094 1.068 15.094 1 89.81 274 PRO B C 1
ATOM 4643 O O . PRO B 1 274 ? 5.211 1.457 13.93 1 89.81 274 PRO B O 1
ATOM 4646 N N . MET B 1 275 ? 4.594 -0.104 15.484 1 93.69 275 MET B N 1
ATOM 4647 C CA . MET B 1 275 ? 4.273 -1.105 14.477 1 93.69 275 MET B CA 1
ATOM 4648 C C . MET B 1 275 ? 2.766 -1.264 14.32 1 93.69 275 MET B C 1
ATOM 4650 O O . MET B 1 275 ? 2.035 -1.268 15.312 1 93.69 275 MET B O 1
ATOM 4654 N N . ILE B 1 276 ? 2.387 -1.326 13.031 1 92.69 276 ILE B N 1
ATOM 4655 C CA . ILE B 1 276 ? 1.018 -1.71 12.703 1 92.69 276 ILE B CA 1
ATOM 4656 C C . ILE B 1 276 ? 0.997 -3.133 12.156 1 92.69 276 ILE B C 1
ATOM 4658 O O . ILE B 1 276 ? 1.866 -3.514 11.367 1 92.69 276 ILE B O 1
ATOM 4662 N N . GLU B 1 277 ? 0.065 -3.873 12.609 1 93.06 277 GLU B N 1
ATOM 4663 C CA . GLU B 1 277 ? -0.075 -5.25 12.148 1 93.06 277 GLU B CA 1
ATOM 4664 C C . GLU B 1 277 ? -1.077 -5.344 11 1 93.06 277 GLU B C 1
ATOM 4666 O O . GLU B 1 277 ? -2.213 -4.879 11.117 1 93.06 277 GLU B O 1
ATOM 4671 N N . ILE B 1 278 ? -0.643 -5.961 9.945 1 93.25 278 ILE B N 1
ATOM 4672 C CA . ILE B 1 278 ? -1.496 -6.125 8.773 1 93.25 278 ILE B CA 1
ATOM 4673 C C . ILE B 1 278 ? -1.599 -7.605 8.406 1 93.25 278 ILE B C 1
ATOM 4675 O O . ILE B 1 278 ? -0.583 -8.297 8.297 1 93.25 278 ILE B O 1
ATOM 4679 N N . ASP B 1 279 ? -2.795 -8.133 8.312 1 95.88 279 ASP B N 1
ATOM 4680 C CA . ASP B 1 279 ? -2.99 -9.484 7.789 1 95.88 279 ASP B CA 1
ATOM 4681 C C . ASP B 1 279 ? -2.514 -9.586 6.34 1 95.88 279 ASP B C 1
ATOM 4683 O O . ASP B 1 279 ? -3 -8.867 5.469 1 95.88 279 ASP B O 1
ATOM 4687 N N . TRP B 1 280 ? -1.535 -10.477 6.078 1 94.88 280 TRP B N 1
ATOM 4688 C CA . TRP B 1 280 ? -0.991 -10.578 4.73 1 94.88 280 TRP B CA 1
ATOM 4689 C C . TRP B 1 280 ? -2.09 -10.891 3.721 1 94.88 280 TRP B C 1
ATOM 4691 O O . TRP B 1 280 ? -1.988 -10.531 2.547 1 94.88 280 TRP B O 1
ATOM 4701 N N . LYS B 1 281 ? -3.193 -11.523 4.109 1 96.19 281 LYS B N 1
ATOM 4702 C CA . LYS B 1 281 ? -4.297 -11.875 3.221 1 96.19 281 LYS B CA 1
ATOM 4703 C C . LYS B 1 281 ? -4.996 -10.633 2.688 1 96.19 281 LYS B C 1
ATOM 4705 O O . LYS B 1 281 ? -5.539 -10.648 1.581 1 96.19 281 LYS B O 1
ATOM 4710 N N . ASP B 1 282 ? -4.996 -9.539 3.51 1 97.56 282 ASP B N 1
ATOM 4711 C CA . ASP B 1 282 ? -5.625 -8.289 3.076 1 97.56 282 ASP B CA 1
ATOM 4712 C C . ASP B 1 282 ? -4.898 -7.707 1.864 1 97.56 282 ASP B C 1
ATOM 4714 O O . ASP B 1 282 ? -5.527 -7.102 0.994 1 97.56 282 ASP B O 1
ATOM 4718 N N . ILE B 1 283 ? -3.6 -7.953 1.816 1 97.44 283 ILE B N 1
ATOM 4719 C CA . ILE B 1 283 ? -2.793 -7.406 0.73 1 97.44 283 ILE B CA 1
ATOM 4720 C C . ILE B 1 283 ? -2.793 -8.375 -0.449 1 97.44 283 ILE B C 1
ATOM 4722 O O . ILE B 1 283 ? -3.115 -7.996 -1.576 1 97.44 283 ILE B O 1
ATOM 4726 N N . VAL B 1 284 ? -2.592 -9.633 -0.185 1 96.62 284 VAL B N 1
ATOM 4727 C CA . VAL B 1 284 ? -2.324 -10.602 -1.247 1 96.62 284 VAL B CA 1
ATOM 4728 C C . VAL B 1 284 ? -3.641 -11.125 -1.81 1 96.62 284 VAL B C 1
ATOM 4730 O O . VAL B 1 284 ? -3.824 -11.188 -3.027 1 96.62 284 VAL B O 1
ATOM 4733 N N . LEU B 1 285 ? -4.613 -11.5 -0.949 1 96.38 285 LEU B N 1
ATOM 4734 C CA . LEU B 1 285 ? -5.809 -12.195 -1.401 1 96.38 285 LEU B CA 1
ATOM 4735 C C . LEU B 1 285 ? -6.949 -11.219 -1.654 1 96.38 285 LEU B C 1
ATOM 4737 O O . LEU B 1 285 ? -7.895 -11.531 -2.383 1 96.38 285 LEU B O 1
ATOM 4741 N N . ARG B 1 286 ? -6.879 -10.008 -1.022 1 97.75 286 ARG B N 1
ATOM 4742 C CA . ARG B 1 286 ? -7.953 -9.039 -1.198 1 97.75 286 ARG B CA 1
ATOM 4743 C C . ARG B 1 286 ? -7.488 -7.855 -2.047 1 97.75 286 ARG B C 1
ATOM 4745 O O . ARG B 1 286 ? -8.289 -6.992 -2.406 1 97.75 286 ARG B O 1
ATOM 4752 N N . ASP B 1 287 ? -6.168 -7.816 -2.318 1 98 287 ASP B N 1
ATOM 4753 C CA . ASP B 1 287 ? -5.621 -6.812 -3.223 1 98 287 ASP B CA 1
ATOM 4754 C C . ASP B 1 287 ? -5.836 -5.402 -2.678 1 98 287 ASP B C 1
ATOM 4756 O O . ASP B 1 287 ? -6.117 -4.473 -3.436 1 98 287 ASP B O 1
ATOM 4760 N N . ILE B 1 288 ? -5.84 -5.277 -1.334 1 98.5 288 ILE B N 1
ATOM 4761 C CA . ILE B 1 288 ? -5.895 -3.959 -0.711 1 98.5 288 ILE B CA 1
ATOM 4762 C C . ILE B 1 288 ? -4.508 -3.316 -0.74 1 98.5 288 ILE B C 1
ATOM 4764 O O . ILE B 1 288 ? -3.504 -3.98 -0.478 1 98.5 288 ILE B O 1
ATOM 4768 N N . ARG B 1 289 ? -4.449 -2.053 -1.09 1 98.44 289 ARG B N 1
ATOM 4769 C CA . ARG B 1 289 ? -3.197 -1.302 -1.097 1 98.44 289 ARG B CA 1
ATOM 4770 C C . ARG B 1 289 ? -3.096 -0.396 0.125 1 98.44 289 ARG B C 1
ATOM 4772 O O . ARG B 1 289 ? -4.113 -0.001 0.698 1 98.44 289 ARG B O 1
ATOM 4779 N N . VAL B 1 290 ? -1.868 -0.071 0.53 1 98.69 290 VAL B N 1
ATOM 4780 C CA . VAL B 1 290 ? -1.61 0.829 1.648 1 98.69 290 VAL B CA 1
ATOM 4781 C C . VAL B 1 290 ? -0.766 2.012 1.177 1 98.69 290 VAL B C 1
ATOM 4783 O O . VAL B 1 290 ? 0.276 1.824 0.545 1 98.69 290 VAL B O 1
ATOM 4786 N N . VAL B 1 291 ? -1.244 3.199 1.447 1 98.44 291 VAL B N 1
ATOM 4787 C CA . VAL B 1 291 ? -0.5 4.41 1.115 1 98.44 291 VAL B CA 1
ATOM 4788 C C . VAL B 1 291 ? -0.5 5.359 2.311 1 98.44 291 VAL B C 1
ATOM 4790 O O . VAL B 1 291 ? -1.249 5.16 3.27 1 98.44 291 VAL B O 1
ATOM 4793 N N . GLY B 1 292 ? 0.379 6.281 2.268 1 97.38 292 GLY B N 1
ATOM 4794 C CA . GLY B 1 292 ? 0.444 7.297 3.307 1 97.38 292 GLY B CA 1
ATOM 4795 C C . GLY B 1 292 ? 0.152 8.695 2.795 1 97.38 292 GLY B C 1
ATOM 4796 O O . GLY B 1 292 ? -0.45 8.859 1.731 1 97.38 292 GLY B O 1
ATOM 4797 N N . GLY B 1 293 ? 0.441 9.625 3.611 1 93.75 293 GLY B N 1
ATOM 4798 C CA . GLY B 1 293 ? 0.342 11.047 3.35 1 93.75 293 GLY B CA 1
ATOM 4799 C C . GLY B 1 293 ? 1.043 11.898 4.395 1 93.75 293 GLY B C 1
ATOM 4800 O O . GLY B 1 293 ? 0.54 12.062 5.508 1 93.75 293 GLY B O 1
ATOM 4801 N N . PHE B 1 294 ? 2.229 12.375 4.039 1 95.56 294 PHE B N 1
ATOM 4802 C CA . PHE B 1 294 ? 2.977 13.25 4.93 1 95.56 294 PHE B CA 1
ATOM 4803 C C . PHE B 1 294 ? 2.629 14.711 4.668 1 95.56 294 PHE B C 1
ATOM 4805 O O . PHE B 1 294 ? 3.1 15.305 3.691 1 95.56 294 PHE B O 1
ATOM 4812 N N . CYS B 1 295 ? 1.865 15.195 5.527 1 96.69 295 CYS B N 1
ATOM 4813 C CA . CYS B 1 295 ? 1.385 16.562 5.379 1 96.69 295 CYS B CA 1
ATOM 4814 C C . CYS B 1 295 ? 0.973 16.844 3.939 1 96.69 295 CYS B C 1
ATOM 4816 O O . CYS B 1 295 ? 0.003 16.266 3.443 1 96.69 295 CYS B O 1
ATOM 4818 N N . ALA B 1 296 ? 1.703 17.812 3.24 1 97.69 296 ALA B N 1
ATOM 4819 C CA . ALA B 1 296 ? 1.364 18.094 1.847 1 97.69 296 ALA B CA 1
ATOM 4820 C C . ALA B 1 296 ? 2.43 18.969 1.186 1 97.69 296 ALA B C 1
ATOM 4822 O O . ALA B 1 296 ? 3.207 19.625 1.87 1 97.69 296 ALA B O 1
ATOM 4823 N N . THR B 1 297 ? 2.492 18.875 -0.118 1 97 297 THR B N 1
ATOM 4824 C CA . THR B 1 297 ? 3.275 19.812 -0.9 1 97 297 THR B CA 1
ATOM 4825 C C . THR B 1 297 ? 2.551 21.156 -1.01 1 97 297 THR B C 1
ATOM 4827 O O . THR B 1 297 ? 1.377 21.266 -0.649 1 97 297 THR B O 1
ATOM 4830 N N . ILE B 1 298 ? 3.281 22.109 -1.425 1 97.12 298 ILE B N 1
ATOM 4831 C CA . ILE B 1 298 ? 2.701 23.438 -1.581 1 97.12 298 ILE B CA 1
ATOM 4832 C C . ILE B 1 298 ? 1.616 23.406 -2.654 1 97.12 298 ILE B C 1
ATOM 4834 O O . ILE B 1 298 ? 0.6 24.094 -2.539 1 97.12 298 ILE B O 1
ATOM 4838 N N . GLU B 1 299 ? 1.798 22.625 -3.725 1 97.38 299 GLU B N 1
ATOM 4839 C CA . GLU B 1 299 ? 0.814 22.5 -4.797 1 97.38 299 GLU B CA 1
ATOM 4840 C C . GLU B 1 299 ? -0.486 21.891 -4.293 1 97.38 299 GLU B C 1
ATOM 4842 O O . GLU B 1 299 ? -1.574 22.375 -4.605 1 97.38 299 GLU B O 1
ATOM 4847 N N . VAL B 1 300 ? -0.319 20.875 -3.512 1 98.12 300 VAL B N 1
ATOM 4848 C CA . VAL B 1 300 ? -1.486 20.203 -2.947 1 98.12 300 VAL B CA 1
ATOM 4849 C C . VAL B 1 300 ? -2.195 21.141 -1.971 1 98.12 300 VAL B C 1
ATOM 4851 O O . VAL B 1 300 ? -3.428 21.188 -1.926 1 98.12 300 VAL B O 1
ATOM 4854 N N . THR B 1 301 ? -1.449 21.906 -1.246 1 98.5 301 THR B N 1
ATOM 4855 C CA . THR B 1 301 ? -2.027 22.828 -0.269 1 98.5 301 THR B CA 1
ATOM 4856 C C . THR B 1 301 ? -2.756 23.969 -0.967 1 98.5 301 THR B C 1
ATOM 4858 O O . THR B 1 301 ? -3.781 24.453 -0.477 1 98.5 301 THR B O 1
ATOM 4861 N N . LYS B 1 302 ? -2.219 24.375 -2.057 1 98.44 302 LYS B N 1
ATOM 4862 C CA . LYS B 1 302 ? -2.914 25.391 -2.842 1 98.44 302 LYS B CA 1
ATOM 4863 C C . LYS B 1 302 ? -4.293 24.906 -3.273 1 98.44 302 LYS B C 1
ATOM 4865 O O . LYS B 1 302 ? -5.281 25.625 -3.156 1 98.44 302 LYS B O 1
ATOM 4870 N N . GLU B 1 303 ? -4.367 23.656 -3.783 1 98.56 303 GLU B N 1
ATOM 4871 C CA . GLU B 1 303 ? -5.641 23.047 -4.16 1 98.56 303 GLU B CA 1
ATOM 4872 C C . GLU B 1 303 ? -6.598 22.984 -2.973 1 98.56 303 GLU B C 1
ATOM 4874 O O . GLU B 1 303 ? -7.789 23.266 -3.117 1 98.56 303 GLU B O 1
ATOM 4879 N N . LEU B 1 304 ? -6.047 22.625 -1.879 1 98.44 304 LEU B N 1
ATOM 4880 C CA . LEU B 1 304 ? -6.812 22.531 -0.641 1 98.44 304 LEU B CA 1
ATOM 4881 C C . LEU B 1 304 ? -7.449 23.875 -0.305 1 98.44 304 LEU B C 1
ATOM 4883 O O . LEU B 1 304 ? -8.648 23.953 -0.011 1 98.44 304 LEU B O 1
ATOM 4887 N N . LEU B 1 305 ? -6.664 24.938 -0.294 1 98.69 305 LEU B N 1
ATOM 4888 C CA . LEU B 1 305 ? -7.168 26.266 0.071 1 98.69 305 LEU B CA 1
ATOM 4889 C C . LEU B 1 305 ? -8.234 26.734 -0.915 1 98.69 305 LEU B C 1
ATOM 4891 O O . LEU B 1 305 ? -9.227 27.344 -0.517 1 98.69 305 LEU B O 1
ATOM 4895 N N . GLU B 1 306 ? -7.996 26.406 -2.17 1 98.62 306 GLU B N 1
ATOM 4896 C CA . GLU B 1 306 ? -8.984 26.766 -3.186 1 98.62 306 GLU B CA 1
ATOM 4897 C C . GLU B 1 306 ? -10.305 26.031 -2.943 1 98.62 306 GLU B C 1
ATOM 4899 O O . GLU B 1 306 ? -11.375 26.656 -2.963 1 98.62 306 GLU B O 1
ATOM 4904 N N . LEU B 1 307 ? -10.195 24.797 -2.658 1 98.75 307 LEU B N 1
ATOM 4905 C CA . LEU B 1 307 ? -11.406 24.016 -2.434 1 98.75 307 LEU B CA 1
ATOM 4906 C C . LEU B 1 307 ? -12.102 24.438 -1.143 1 98.75 307 LEU B C 1
ATOM 4908 O O . LEU B 1 307 ? -13.328 24.547 -1.101 1 98.75 307 LEU B O 1
ATOM 4912 N N . ALA B 1 308 ? -11.328 24.625 -0.141 1 98.69 308 ALA B N 1
ATOM 4913 C CA . ALA B 1 308 ? -11.891 25.062 1.135 1 98.69 308 ALA B CA 1
ATOM 4914 C C . ALA B 1 308 ? -12.633 26.391 0.983 1 98.69 308 ALA B C 1
ATOM 4916 O O . ALA B 1 308 ? -13.703 26.578 1.559 1 98.69 308 ALA B O 1
ATOM 4917 N N . SER B 1 309 ? -12.016 27.25 0.234 1 98.56 309 SER B N 1
ATOM 4918 C CA . SER B 1 309 ? -12.625 28.562 -0.022 1 98.56 309 SER B CA 1
ATOM 4919 C C . SER B 1 309 ? -13.93 28.406 -0.793 1 98.56 309 SER B C 1
ATOM 4921 O O . SER B 1 309 ? -14.938 29.016 -0.428 1 98.56 309 SER B O 1
ATOM 4923 N N . MET B 1 310 ? -13.961 27.594 -1.796 1 98.38 310 MET B N 1
ATOM 4924 C CA . MET B 1 310 ? -15.094 27.438 -2.697 1 98.38 310 MET B CA 1
ATOM 4925 C C . MET B 1 310 ? -16.234 26.703 -2.006 1 98.38 310 MET B C 1
ATOM 4927 O O . MET B 1 310 ? -17.406 27.031 -2.223 1 98.38 310 MET B O 1
ATOM 4931 N N . LYS B 1 311 ? -15.945 25.766 -1.13 1 98.5 311 LYS B N 1
ATOM 4932 C CA . LYS B 1 311 ? -16.969 24.859 -0.592 1 98.5 311 LYS B CA 1
ATOM 4933 C C . LYS B 1 311 ? -17.266 25.188 0.869 1 98.5 311 LYS B C 1
ATOM 4935 O O . LYS B 1 311 ? -18.094 24.531 1.496 1 98.5 311 LYS B O 1
ATOM 4940 N N . ASN B 1 312 ? -16.531 26.125 1.39 1 97.56 312 ASN B N 1
ATOM 4941 C CA . ASN B 1 312 ? -16.719 26.594 2.76 1 97.56 312 ASN B CA 1
ATOM 4942 C C . ASN B 1 312 ? -16.422 25.484 3.773 1 97.56 312 ASN B C 1
ATOM 4944 O O . ASN B 1 312 ? -17.25 25.219 4.652 1 97.56 312 ASN B O 1
ATOM 4948 N N . VAL B 1 313 ? -15.359 24.797 3.545 1 98.5 313 VAL B N 1
ATOM 4949 C CA . VAL B 1 313 ? -14.859 23.828 4.52 1 98.5 313 VAL B CA 1
ATOM 4950 C C . VAL B 1 313 ? -14.359 24.547 5.762 1 98.5 313 VAL B C 1
ATOM 4952 O O . VAL B 1 313 ? -13.641 25.547 5.656 1 98.5 313 VAL B O 1
ATOM 4955 N N . LYS B 1 314 ? -14.703 24 6.957 1 97.19 314 LYS B N 1
ATOM 4956 C CA . LYS B 1 314 ? -14.32 24.672 8.195 1 97.19 314 LYS B CA 1
ATOM 4957 C C . LYS B 1 314 ? -14.164 23.672 9.336 1 97.19 314 LYS B C 1
ATOM 4959 O O . LYS B 1 314 ? -14.93 22.719 9.445 1 97.19 314 LYS B O 1
ATOM 4964 N N . SER B 1 315 ? -13.219 23.969 10.141 1 97.38 315 SER B N 1
ATOM 4965 C CA . SER B 1 315 ? -13.109 23.281 11.414 1 97.38 315 SER B CA 1
ATOM 4966 C C . SER B 1 315 ? -13.93 23.969 12.5 1 97.38 315 SER B C 1
ATOM 4968 O O . SER B 1 315 ? -14.117 25.188 12.453 1 97.38 315 SER B O 1
ATOM 4970 N N . LYS B 1 316 ? -14.477 23.125 13.398 1 96.94 316 LYS B N 1
ATOM 4971 C CA . LYS B 1 316 ? -14.922 23.719 14.656 1 96.94 316 LYS B CA 1
ATOM 4972 C C . LYS B 1 316 ? -13.734 24.203 15.492 1 96.94 316 LYS B C 1
ATOM 4974 O O . LYS B 1 316 ? -12.883 23.391 15.891 1 96.94 316 LYS B O 1
ATOM 4979 N N . ILE B 1 317 ? -13.711 25.516 15.742 1 97.88 317 ILE B N 1
ATOM 4980 C CA . ILE B 1 317 ? -12.508 26.094 16.344 1 97.88 317 ILE B CA 1
ATOM 4981 C C . ILE B 1 317 ? -12.797 26.5 17.781 1 97.88 317 ILE B C 1
ATOM 4983 O O . ILE B 1 317 ? -13.852 27.078 18.078 1 97.88 317 ILE B O 1
ATOM 4987 N N . ARG B 1 318 ? -11.945 26.156 18.625 1 97.38 318 ARG B N 1
ATOM 4988 C CA . ARG B 1 318 ? -11.852 26.734 19.969 1 97.38 318 ARG B CA 1
ATOM 4989 C C . ARG B 1 318 ? -10.562 27.516 20.125 1 97.38 318 ARG B C 1
ATOM 4991 O O . ARG B 1 318 ? -9.469 27 19.859 1 97.38 318 ARG B O 1
ATOM 4998 N N . THR B 1 319 ? -10.68 28.781 20.594 1 98.12 319 THR B N 1
ATOM 4999 C CA . THR B 1 319 ? -9.516 29.656 20.609 1 98.12 319 THR B CA 1
ATOM 5000 C C . THR B 1 319 ? -8.992 29.812 22.047 1 98.12 319 THR B C 1
ATOM 5002 O O . THR B 1 319 ? -9.75 29.703 23 1 98.12 319 THR B O 1
ATOM 5005 N N . PHE B 1 320 ? -7.738 30 22.141 1 98.5 320 PHE B N 1
ATOM 5006 C CA . PHE B 1 320 ? -6.996 30.266 23.359 1 98.5 320 PHE B CA 1
ATOM 5007 C C . PHE B 1 320 ? -6 31.406 23.141 1 98.5 320 PHE B C 1
ATOM 5009 O O . PHE B 1 320 ? -5.562 31.656 22.016 1 98.5 320 PHE B O 1
ATOM 5016 N N . SER B 1 321 ? -5.645 32.125 24.234 1 98.44 321 SER B N 1
ATOM 5017 C CA . SER B 1 321 ? -4.52 33.062 24.172 1 98.44 321 SER B CA 1
ATOM 5018 C C . SER B 1 321 ? -3.195 32.344 24.375 1 98.44 321 SER B C 1
ATOM 5020 O O . SER B 1 321 ? -3.174 31.172 24.797 1 98.44 321 SER B O 1
ATOM 5022 N N . LEU B 1 322 ? -2.113 33 24.047 1 98.56 322 LEU B N 1
ATOM 5023 C CA . LEU B 1 322 ? -0.796 32.438 24.25 1 98.56 322 LEU B CA 1
ATOM 5024 C C . LEU B 1 322 ? -0.585 32.094 25.734 1 98.56 322 LEU B C 1
ATOM 5026 O O . LEU B 1 322 ? 0.026 31.062 26.047 1 98.56 322 LEU B O 1
ATOM 5030 N N . ASP B 1 323 ? -1.104 32.906 26.609 1 97.69 323 ASP B N 1
ATOM 5031 C CA . ASP B 1 323 ? -0.955 32.688 28.047 1 97.69 323 ASP B CA 1
ATOM 5032 C C . ASP B 1 323 ? -1.71 31.438 28.5 1 97.69 323 ASP B C 1
ATOM 5034 O O . ASP B 1 323 ? -1.424 30.891 29.562 1 97.69 323 ASP B O 1
ATOM 5038 N N . GLU B 1 324 ? -2.633 30.984 27.688 1 98 324 GLU B N 1
ATOM 5039 C CA . GLU B 1 324 ? -3.449 29.828 28 1 98 324 GLU B CA 1
ATOM 5040 C C . GLU B 1 324 ? -2.945 28.578 27.266 1 98 324 GLU B C 1
ATOM 5042 O O . GLU B 1 324 ? -3.664 27.594 27.156 1 98 324 GLU B O 1
ATOM 5047 N N . VAL B 1 325 ? -1.731 28.641 26.781 1 98.06 325 VAL B N 1
ATOM 5048 C CA . VAL B 1 325 ? -1.23 27.609 25.891 1 98.06 325 VAL B CA 1
ATOM 5049 C C . VAL B 1 325 ? -1.23 26.266 26.609 1 98.06 325 VAL B C 1
ATOM 5051 O O . VAL B 1 325 ? -1.472 25.219 26 1 98.06 325 VAL B O 1
ATOM 5054 N N . ASN B 1 326 ? -0.994 26.188 27.891 1 97.69 326 ASN B N 1
ATOM 5055 C CA . ASN B 1 326 ? -0.958 24.953 28.641 1 97.69 326 ASN B CA 1
ATOM 5056 C C . ASN B 1 326 ? -2.348 24.328 28.781 1 97.69 326 ASN B C 1
ATOM 5058 O O . ASN B 1 326 ? -2.477 23.125 29.016 1 97.69 326 ASN B O 1
ATOM 5062 N N . ASP B 1 327 ? -3.381 25.094 28.594 1 97.19 327 ASP B N 1
ATOM 5063 C CA . ASP B 1 327 ? -4.75 24.578 28.641 1 97.19 327 ASP B CA 1
ATOM 5064 C C . ASP B 1 327 ? -5.059 23.719 27.406 1 97.19 327 ASP B C 1
ATOM 5066 O O . ASP B 1 327 ? -5.973 22.906 27.438 1 97.19 327 ASP B O 1
ATOM 5070 N N . LEU B 1 328 ? -4.348 23.969 26.312 1 96.62 328 LEU B N 1
ATOM 5071 C CA . LEU B 1 328 ? -4.578 23.234 25.078 1 96.62 328 LEU B CA 1
ATOM 5072 C C . LEU B 1 328 ? -4.504 21.719 25.312 1 96.62 328 LEU B C 1
ATOM 5074 O O . LEU B 1 328 ? -5.383 20.984 24.875 1 96.62 328 LEU B O 1
ATOM 5078 N N . LEU B 1 329 ? -3.502 21.281 26.047 1 92.81 329 LEU B N 1
ATOM 5079 C CA . LEU B 1 329 ? -3.297 19.859 26.297 1 92.81 329 LEU B CA 1
ATOM 5080 C C . LEU B 1 329 ? -4.418 19.281 27.156 1 92.81 329 LEU B C 1
ATOM 5082 O O . LEU B 1 329 ? -4.898 18.188 26.906 1 92.81 329 LEU B O 1
ATOM 5086 N N . THR B 1 330 ? -4.801 20.047 28.141 1 93.69 330 THR B N 1
ATOM 5087 C CA . THR B 1 330 ? -5.883 19.625 29.031 1 93.69 330 THR B CA 1
ATOM 5088 C C . THR B 1 330 ? -7.188 19.469 28.25 1 93.69 330 THR B C 1
ATOM 5090 O O . THR B 1 330 ? -7.879 18.469 28.391 1 93.69 330 THR B O 1
ATOM 5093 N N . VAL B 1 331 ? -7.438 20.438 27.453 1 95.38 331 VAL B N 1
ATOM 5094 C CA . VAL B 1 331 ? -8.68 20.438 26.688 1 95.38 331 VAL B CA 1
ATOM 5095 C C . VAL B 1 331 ? -8.641 19.344 25.641 1 95.38 331 VAL B C 1
ATOM 5097 O O . VAL B 1 331 ? -9.641 18.656 25.406 1 95.38 331 VAL B O 1
ATOM 5100 N N . TYR B 1 332 ? -7.531 19.125 25.047 1 93.75 332 TYR B N 1
ATOM 5101 C CA . TYR B 1 332 ? -7.348 18.141 24 1 93.75 332 TYR B CA 1
ATOM 5102 C C . TYR B 1 332 ? -7.723 16.75 24.484 1 93.75 332 TYR B C 1
ATOM 5104 O O . TYR B 1 332 ? -8.266 15.938 23.734 1 93.75 332 TYR B O 1
ATOM 5112 N N . HIS B 1 333 ? -7.504 16.422 25.703 1 92.12 333 HIS B N 1
ATOM 5113 C CA . HIS B 1 333 ? -7.684 15.078 26.234 1 92.12 333 HIS B CA 1
ATOM 5114 C C . HIS B 1 333 ? -9.078 14.898 26.828 1 92.12 333 HIS B C 1
ATOM 5116 O O . HIS B 1 333 ? -9.406 13.828 27.328 1 92.12 333 HIS B O 1
ATOM 5122 N N . GLN B 1 334 ? -9.859 15.938 26.734 1 91.62 334 GLN B N 1
ATOM 5123 C CA . GLN B 1 334 ? -11.234 15.805 27.203 1 91.62 334 GLN B CA 1
ATOM 5124 C C . GLN B 1 334 ? -12.039 14.891 26.297 1 91.62 334 GLN B C 1
ATOM 5126 O O . GLN B 1 334 ? -11.867 14.906 25.078 1 91.62 334 GLN B O 1
ATOM 5131 N N . PRO B 1 335 ? -12.938 14.062 26.812 1 86.38 335 PRO B N 1
ATOM 5132 C CA . PRO B 1 335 ? -13.672 13.07 26.031 1 86.38 335 PRO B CA 1
ATOM 5133 C C . PRO B 1 335 ? -14.562 13.695 24.953 1 86.38 335 PRO B C 1
ATOM 5135 O O . PRO B 1 335 ? -14.836 13.062 23.938 1 86.38 335 PRO B O 1
ATOM 5138 N N . ASP B 1 336 ? -14.969 14.867 25.203 1 86.75 336 ASP B N 1
ATOM 5139 C CA . ASP B 1 336 ? -15.906 15.5 24.281 1 86.75 336 ASP B CA 1
ATOM 5140 C C . ASP B 1 336 ? -15.172 16.406 23.281 1 86.75 336 ASP B C 1
ATOM 5142 O O . ASP B 1 336 ? -15.805 17.141 22.516 1 86.75 336 ASP B O 1
ATOM 5146 N N . MET B 1 337 ? -13.883 16.266 23.359 1 88.56 337 MET B N 1
ATOM 5147 C CA . MET B 1 337 ? -13.086 17.125 22.5 1 88.56 337 MET B CA 1
ATOM 5148 C C . MET B 1 337 ? -13.344 16.812 21.031 1 88.56 337 MET B C 1
ATOM 5150 O O . MET B 1 337 ? -13.328 15.648 20.625 1 88.56 337 MET B O 1
ATOM 5154 N N . HIS B 1 338 ? -13.773 17.797 20.266 1 89.25 338 HIS B N 1
ATOM 5155 C CA . HIS B 1 338 ? -13.859 17.719 18.812 1 89.25 338 HIS B CA 1
ATOM 5156 C C . HIS B 1 338 ? -13.578 19.078 18.172 1 89.25 338 HIS B C 1
ATOM 5158 O O . HIS B 1 338 ? -13.828 20.109 18.781 1 89.25 338 HIS B O 1
ATOM 5164 N N . GLY B 1 339 ? -13.055 19.047 17.031 1 93.88 339 GLY B N 1
ATOM 5165 C CA . GLY B 1 339 ? -12.633 20.266 16.359 1 93.88 339 GLY B CA 1
ATOM 5166 C C . GLY B 1 339 ? -11.164 20.578 16.547 1 93.88 339 GLY B C 1
ATOM 5167 O O . GLY B 1 339 ? -10.359 19.672 16.766 1 93.88 339 GLY B O 1
ATOM 5168 N N . LYS B 1 340 ? -10.836 21.812 16.344 1 97.5 340 LYS B N 1
ATOM 5169 C CA . LYS B 1 340 ? -9.445 22.266 16.344 1 97.5 340 LYS B CA 1
ATOM 5170 C C . LYS B 1 340 ? -9.203 23.312 17.422 1 97.5 340 LYS B C 1
ATOM 5172 O O . LYS B 1 340 ? -10.008 24.234 17.594 1 97.5 340 LYS B O 1
ATOM 5177 N N . LEU B 1 341 ? -8.18 23.125 18.203 1 98.38 341 LEU B N 1
ATOM 5178 C CA . LEU B 1 341 ? -7.73 24.125 19.156 1 98.38 341 LEU B CA 1
ATOM 5179 C C . LEU B 1 341 ? -6.723 25.078 18.516 1 98.38 341 LEU B C 1
ATOM 5181 O O . LEU B 1 341 ? -5.805 24.625 17.812 1 98.38 341 LEU B O 1
ATOM 5185 N N . VAL B 1 342 ? -6.93 26.391 18.734 1 98.75 342 VAL B N 1
ATOM 5186 C CA . VAL B 1 342 ? -6.109 27.391 18.047 1 98.75 342 VAL B CA 1
ATOM 5187 C C . VAL B 1 342 ? -5.711 28.484 19.031 1 98.75 342 VAL B C 1
ATOM 5189 O O . VAL B 1 342 ? -6.547 29 19.781 1 98.75 342 VAL B O 1
ATOM 5192 N N . VAL B 1 343 ? -4.438 28.781 19.078 1 98.88 343 VAL B N 1
ATOM 5193 C CA . VAL B 1 343 ? -3.963 29.953 19.797 1 98.88 343 VAL B CA 1
ATOM 5194 C C . VAL B 1 343 ? -4.105 31.188 18.906 1 98.88 343 VAL B C 1
ATOM 5196 O O . VAL B 1 343 ? -3.648 31.188 17.766 1 98.88 343 VAL B O 1
ATOM 5199 N N . THR B 1 344 ? -4.695 32.219 19.391 1 98.69 344 THR B N 1
ATOM 5200 C CA . THR B 1 344 ? -4.875 33.438 18.609 1 98.69 344 THR B CA 1
ATOM 5201 C C . THR B 1 344 ? -4.109 34.594 19.234 1 98.69 344 THR B C 1
ATOM 5203 O O . THR B 1 344 ? -3.863 34.594 20.453 1 98.69 344 THR B O 1
ATOM 5206 N N . PHE B 1 345 ? -3.742 35.5 18.375 1 98.06 345 PHE B N 1
ATOM 5207 C CA . PHE B 1 345 ? -2.977 36.656 18.781 1 98.06 345 PHE B CA 1
ATOM 5208 C C . PHE B 1 345 ? -3.684 37.938 18.344 1 98.06 345 PHE B C 1
ATOM 5210 O O . PHE B 1 345 ? -4.336 37.969 17.297 1 98.06 345 PHE B O 1
ATOM 5217 N N . ASP B 1 346 ? -3.654 39.031 19.141 1 88.31 346 ASP B N 1
ATOM 5218 C CA . ASP B 1 346 ? -4.266 40.344 18.828 1 88.31 346 ASP B CA 1
ATOM 5219 C C . ASP B 1 346 ? -3.496 41.062 17.734 1 88.31 346 ASP B C 1
ATOM 5221 O O . ASP B 1 346 ? -2.271 40.938 17.656 1 88.31 346 ASP B O 1
#

Organism: Cryptococcus deneoformans (strain JEC21 / ATCC MYA-565) (NCBI:txid214684)

Radius of gyration: 28.57 Å; Cα contacts (8 Å, |Δi|>4): 1818; chains: 2; bounding box: 56×88×61 Å

pLDDT: mean 96.92, std 2.63, range [84.06, 98.94]

Secondary structure (DSSP, 8-state):
-EEEEE-STTS--EEEE-PPP---TTEEEEEEEEEE--HHHHHHHTTTT---SSEE---EEEEEEEEE-TT--S--TT-EEEE-SEE---SSSHHHHTT-GGG-TT-EEBTTTB--SSBSEEEEEGGGEEEPPTTS-HHHHHHIIIIIHHHHHHHHHTTPPTT-EEEEE--SHHHHHHHHHHHHTT-EEEEEES-HHHHHHHTTSGGGS-SEEEETTS-HHHHHHHHHHH-TT-SSSSEEEEEE-SS-THHHHHHHHHEEEEEEEEE-S--SSSEEEEEHHHHHTT--EEEE--S--HHHHHHHHHHHHHHT----EEEE-GGGTTHHHHHHTSTT--SEEEEE--/-EEEEE-STTS--EEEE-PPP---TTEEEEEEEEEE--HHHHHHHTTTT---SSEE---EEEEEEEEE-TT--S--TT-EEEE-SEE---SSSHHHHTT-GGG-TT-EEBTTTB--SSBSEEEEEGGGEEEPPTTS-HHHHHHIIIIIHHHHHHHHHTTPPTT-EEEEE--SHHHHHHHHHHHHTT-EEEEEES-HHHHHHHTTSGGGS-SEEEETTS-HHHHHHHHHHH-TT-SSSSEEEEEE-SS-THHHHHHHHHEEEEEEEEE-S--SSSEEEEEHHHHHTT--EEEE--S--HHHHHHHHHHHHHHT----EEEE-GGGHHHHHHHHTSTT--SEEEEE--

Sequence (692 aa):
MKAAQIVGFEAPYKVTDIPKPVPQGNQILLRVKAAGFCHTDEAVKMGYTGSPLPLTGGHEGAGLVEATGGDVTNFTVGDRVAALLFREPCGGCGECKNNSAVFCDNIKMNGFNVDGAFAEYMIVDQRFTLHVPENIDFAQAAAFMCSGATVYNGLKAAKLPPKSVVGIYGIGALGSLGVQFAKAMGHQVIAIDNRPQPLEHIRALGSLSPDLTLSSDHTVEEGLKAIEEMFPEKLLRGVDAMLVTGPQAHEFDYAFKMTAKHGVVVALSCCNQPMIEIDWKDIVLRDIRVVGGFCATIEVTKELLELASMKNVKSKIRTFSLDEVNDLLTVYHQPDMHGKLVVTFDMKAAQIVGFEAPYKVTDIPKPVPQGNQILLRVKAAGFCHTDEAVKMGYTGSPLPLTGGHEGAGLVEATGGDVTNFTVGDRVAALLFREPCGGCGECKNNSAVFCDNIKMNGFNVDGAFAEYMIVDQRFTLHVPENIDFAQAAAFMCSGATVYNGLKAAKLPPKSVVGIYGIGALGSLGVQFAKAMGHQVIAIDNRPQPLEHIRALGSLSPDLTLSSDHTVEEGLKAIEEMFPEKLLRGVDAMLVTGPQAHEFDYAFKMTAKHGVVVALSCCNQPMIEIDWKDIVLRDIRVVGGFCATIEVTKELLELASMKNVKSKIRTFSLDEVNDLLTVYHQPDMHGKLVVTFD

Nearest PDB structures (foldseek):
  1llu-assembly1_A  TM=9.366E-01  e=5.278E-34  Pseudomonas aeruginosa
  3meq-assembly1_C  TM=9.355E-01  e=8.632E-34  Brucella suis
  6z42-assembly1_B  TM=9.144E-01  e=5.847E-31  Halomonas elongata DSM 2581
  3i4c-assembly2_H-2  TM=8.977E-01  e=6.050E-30  Saccharolobus solfataricus
  5k1s-assembly2_C  TM=8.882E-01  e=9.054E-29  Myxococcus xanthus DK 1622

Foldseek 3Di:
DWFFWQADAPDGTDTDDDDQDDAAAQKFKFQFFKFFDDPVLNCQSNCVLVADPRAGAGQQTWHFGCDGHPNHDPDDGGFTKTFAQWADQVCPDPCNVVVNSVPRPPIGGDRRHHHHRLGSIDMGGNQGMDGFDPVADGHFNSLCNFLVLFLLQLVVFQVDDAQFEEEEEDFASNRLNNLQVCLLSRYAYEYEEQAVQSLVVLCPPPSSRHLYYYYPPDDLVRLQVVVCVSCVPDDWTAGQEYEYADQELVVVVSRLSRHTQLHEYEYRYNHPDPDHDDDVCSCPVRVYYYYYGHRHGSVSSVVSSVSCVVSVRGWDEDEDESVCVSVCVVLCPDSSHHTIYMYGDD/DWFFWQADAPDGTDTDDDDQDDAAAQKFKFQFFKFFDDPVQNCQSNCVLVADPRAGAGQQTWHFGCDGHPNHDPDDGGFTKTFAQWADQVCPDPCNVVVNSVPRPPIGGDRRHHHHRLGRIDMGGNQGMDGFDPPADGHFNSLCNFLVLFLLQLVVFQVDDAQFEEEEEDFASNRLLNLQVCLLSRYAYEYEEQAVQSLVVLCPPPSSRHLYYYYPPDDLVRLQVVVCVSCVPDDWTAGQEYEYADQELVVVVSRLSRHTQLHEYEYRYNHPDPDHDDDVCSCPVRVYYYYYGHRHGSVSSVVSSVSCVVSVRGWDEDEDESVCVSVCVVLCPDSSHHTIYMYGDD

InterPro domains:
  IPR002328 Alcohol dehydrogenase, zinc-type, conserved site [PS00059] (58-72)
  IPR011032 GroES-like superfamily [SSF50129] (1-176)
  IPR013149 Alcohol dehydrogenase-like, C-terminal [PF00107] (173-308)
  IPR013154 Alcohol dehydrogenase-like, N-terminal [PF08240] (26-134)
  IPR020843 Enoylreductase domain [SM00829] (8-343)
  IPR036291 NAD(P)-binding domain superfamily [SSF51735] (136-313)

Solvent-accessible surface area (backbone atoms only — not comparable to full-atom values): 34368 Å² total; per-residue (Å²): 70,53,29,31,23,34,73,45,66,77,48,72,61,43,76,42,78,44,85,70,84,75,47,50,48,48,20,28,24,30,36,34,35,10,21,22,61,51,76,64,46,54,40,41,43,57,44,75,68,69,47,60,69,73,25,28,31,29,38,11,27,7,25,29,31,63,42,64,11,83,63,47,79,89,71,53,72,65,40,47,31,28,28,42,35,50,31,70,49,75,66,72,49,36,34,37,69,63,78,37,39,90,63,29,93,64,38,37,30,30,28,48,69,39,52,14,25,40,25,49,54,28,73,45,22,58,87,32,44,41,77,50,58,86,89,50,52,42,61,54,43,3,41,34,35,40,40,37,20,20,36,53,33,27,55,59,64,62,68,69,65,87,59,37,39,35,33,33,36,27,44,38,48,38,22,49,43,34,45,27,51,43,30,70,72,49,32,41,33,35,40,28,30,77,50,65,58,39,56,56,54,46,60,68,49,64,87,35,22,51,78,40,77,44,54,60,80,50,50,68,68,56,50,40,49,53,49,43,69,74,40,70,81,56,60,56,70,48,24,49,28,24,39,37,50,42,39,55,54,68,56,49,50,54,40,56,73,43,32,11,70,64,13,36,40,29,41,57,36,74,44,80,43,66,55,37,68,41,52,48,55,48,24,26,70,32,40,26,29,37,37,24,22,60,37,56,53,60,70,57,37,50,53,47,54,53,48,31,64,74,66,64,58,75,70,53,73,45,79,36,45,69,91,44,52,66,50,52,64,61,51,62,69,38,87,72,54,52,34,36,47,28,34,43,47,134,72,54,29,31,23,35,74,44,66,77,48,71,62,45,77,42,79,43,86,70,84,78,46,50,48,48,19,28,24,30,35,32,35,9,20,20,62,51,76,65,46,54,40,41,42,57,46,76,69,70,46,62,71,72,26,28,30,30,36,11,27,8,26,30,32,63,43,64,11,84,63,47,79,90,69,52,72,65,41,45,32,28,27,42,34,48,30,70,48,75,65,72,48,37,34,37,70,63,78,36,39,92,63,30,91,66,38,38,30,31,27,48,69,40,54,15,26,39,24,48,54,29,72,44,23,59,87,33,46,42,78,50,58,85,90,52,53,41,60,55,43,4,41,35,34,40,40,39,22,20,37,52,35,28,56,59,64,62,67,68,64,85,60,38,39,35,33,32,36,26,46,37,49,37,22,49,43,35,45,29,52,43,30,71,72,49,32,41,32,34,40,27,32,78,51,65,57,38,56,56,53,45,61,68,49,64,87,36,23,51,77,40,78,43,55,60,79,50,51,68,68,57,50,41,50,52,48,43,69,75,41,70,81,55,60,57,71,48,24,48,26,25,38,36,50,43,38,56,54,69,55,52,50,54,40,56,73,42,30,12,69,65,14,35,40,30,42,55,36,76,44,79,41,66,55,37,67,40,52,49,53,48,24,26,69,32,39,27,29,38,38,24,23,61,38,55,53,58,69,55,38,49,53,46,53,52,47,32,65,76,69,64,59,75,70,53,75,46,79,36,45,68,91,44,51,65,50,50,63,60,50,64,70,39,86,74,54,51,35,35,47,27,33,44,47,135